Protein AF-A0A7Y4R7P7-F1 (afdb_monomer_lite)

Foldseek 3Di:
DFDDFDDDDDYDDDDDDDDDDDDDDDDDDDDDDDDDDDDDDDDDDDDDDDDDDADPQQQPQPAHPVQAPDRNQLLGRDAPQPQLEHQRNPPSHDGHNPPRADDPPRPRYHPSNPDDQCLPLVPPPDLEVVSLVVLVCCAVVVDDDPSNCRLPLPDSYVLSSQLSVCVNVVHPPSSVFQWFWWAFPQFDTDIDSHCWQQDDPDDGRTTHTPGGPHDDPDDDWDWDDDPPRDIDIDDDDGGDHDPDFPDWLDPDDDPQQEQKAFDAWDPDFSAKDFEPDVQHHWQPQQQQHPFWHTHGGIWTKGAQAPAQDPRGHQPRTQWIKGWPAAQDDLWAAFDPDKGKIWMATDWHWIWTPFFDWIAGDPRHDTFTKIKIKIAAPQGADIWIKIAGAHFNFGFWIWIKYFTQIKMWIFTPPPTDIGIDRCVVVVRGTDIDTGPDIAIWGQTDDSVVVDRTDSNGSIGTRDDDDPGHNDACLVVPRTGLQVVVVVPADDPPPPSHGQQSFFAWWDDALQDIDGDPRPDDPDDPTDGDHRPDDSVNDGPDDDQAPAQVSQQNQFLQWAWGNPPVSHIDTHGAAFQCQQVPDFQDVVSLVQLVCVLVVHCVRGDPRSQQAPPPGGGDSHSDVVSNVRNVCSVVVHRPPGDD

pLDDT: mean 71.42, std 21.26, range [20.97, 98.0]

Structure (mmCIF, N/CA/C/O backbone):
data_AF-A0A7Y4R7P7-F1
#
_entry.id   AF-A0A7Y4R7P7-F1
#
loop_
_atom_site.group_PDB
_atom_site.id
_atom_site.type_symbol
_atom_site.label_atom_id
_atom_site.label_alt_id
_atom_site.label_comp_id
_atom_site.label_asym_id
_atom_site.label_entity_id
_atom_site.label_seq_id
_atom_site.pdbx_PDB_ins_code
_atom_site.Cartn_x
_atom_site.Cartn_y
_atom_site.Cartn_z
_atom_site.occupancy
_atom_site.B_iso_or_equiv
_atom_site.auth_seq_id
_atom_site.auth_comp_id
_atom_site.auth_asym_id
_atom_site.auth_atom_id
_atom_site.pdbx_PDB_model_num
ATOM 1 N N . MET A 1 1 ? 3.159 1.466 6.607 1.00 25.58 1 MET A N 1
ATOM 2 C CA . MET A 1 1 ? 2.310 1.574 7.827 1.00 25.58 1 MET A CA 1
ATOM 3 C C . MET A 1 1 ? 1.874 3.026 8.064 1.00 25.58 1 MET A C 1
ATOM 5 O O . MET A 1 1 ? 2.648 3.810 8.608 1.00 25.58 1 MET A O 1
ATOM 9 N N . THR A 1 2 ? 0.660 3.412 7.666 1.00 24.98 2 THR A N 1
ATOM 10 C CA . THR A 1 2 ? 0.195 4.816 7.735 1.00 24.98 2 THR A CA 1
ATOM 11 C C . THR A 1 2 ? -0.349 5.177 9.127 1.00 24.98 2 THR A C 1
ATOM 13 O O . THR A 1 2 ? -1.170 4.455 9.687 1.00 24.98 2 THR A O 1
ATOM 16 N N . ARG A 1 3 ? 0.098 6.299 9.714 1.00 24.98 3 ARG A N 1
ATOM 17 C CA . ARG A 1 3 ? -0.312 6.746 11.063 1.00 24.98 3 ARG A CA 1
ATOM 18 C C . ARG A 1 3 ? -1.502 7.710 11.005 1.00 24.98 3 ARG A C 1
ATOM 20 O O . ARG A 1 3 ? -1.398 8.754 10.370 1.00 24.98 3 ARG A O 1
ATOM 27 N N . PHE A 1 4 ? -2.558 7.444 11.778 1.00 29.03 4 PHE A N 1
ATOM 28 C CA . PHE A 1 4 ? -3.643 8.401 12.033 1.00 29.03 4 PHE A CA 1
ATOM 29 C C . PHE A 1 4 ? -3.936 8.549 13.531 1.00 29.03 4 PHE A C 1
ATOM 31 O O . PHE A 1 4 ? -4.073 7.563 14.251 1.00 29.03 4 PHE A O 1
ATOM 38 N N . THR A 1 5 ? -4.083 9.796 13.987 1.00 23.33 5 THR A N 1
ATOM 39 C CA . THR A 1 5 ? -4.412 10.144 15.378 1.00 23.33 5 THR A CA 1
ATOM 40 C C . THR A 1 5 ? -5.609 11.093 15.384 1.00 23.33 5 THR A C 1
ATOM 42 O O . THR A 1 5 ? -5.494 12.261 15.010 1.00 23.33 5 THR A O 1
ATOM 45 N N . PHE A 1 6 ? -6.776 10.601 15.802 1.00 29.70 6 PHE A N 1
ATOM 46 C CA . PHE A 1 6 ? -8.026 11.363 15.758 1.00 29.70 6 PHE A CA 1
ATOM 47 C C . PHE A 1 6 ? -8.274 12.161 17.046 1.00 29.70 6 PHE A C 1
ATOM 49 O O . PHE A 1 6 ? -8.184 11.635 18.154 1.00 29.70 6 PHE A O 1
ATOM 56 N N . ARG A 1 7 ? -8.646 13.439 16.898 1.00 22.92 7 ARG A N 1
ATOM 57 C CA . ARG A 1 7 ? -9.270 14.246 17.960 1.00 22.92 7 ARG A CA 1
ATOM 58 C C . ARG A 1 7 ? -10.769 14.359 17.692 1.00 22.92 7 ARG A C 1
ATOM 60 O O . ARG A 1 7 ? -11.164 14.609 16.556 1.00 22.92 7 ARG A O 1
ATOM 67 N N . SER A 1 8 ? -11.576 14.225 18.741 1.00 26.81 8 SER A N 1
ATOM 68 C CA . SER A 1 8 ? -13.041 14.197 18.653 1.00 26.81 8 SER A CA 1
ATOM 69 C C . SER A 1 8 ? -13.671 15.409 19.332 1.00 26.81 8 SER A C 1
ATOM 71 O O . SER A 1 8 ? -13.384 15.656 20.500 1.00 26.81 8 SER A O 1
ATOM 73 N N . ASP A 1 9 ? -14.591 16.090 18.644 1.00 24.12 9 ASP A N 1
ATOM 74 C CA . ASP A 1 9 ? -15.420 17.160 19.211 1.00 24.12 9 ASP A CA 1
ATOM 75 C C . ASP A 1 9 ? -16.850 17.175 18.609 1.00 24.12 9 ASP A C 1
ATOM 77 O O . ASP A 1 9 ? -17.033 17.288 17.403 1.00 24.12 9 ASP A O 1
ATOM 81 N N . VAL A 1 10 ? -17.857 17.145 19.497 1.00 25.45 10 VAL A N 1
ATOM 82 C CA . VAL A 1 10 ? -19.134 17.903 19.408 1.00 25.45 10 VAL A CA 1
ATOM 83 C C . VAL A 1 10 ? -20.231 17.501 18.365 1.00 25.45 10 VAL A C 1
ATOM 85 O O . VAL A 1 10 ? -20.443 18.159 17.357 1.00 25.45 10 VAL A O 1
ATOM 88 N N . ILE A 1 11 ? -21.101 16.557 18.785 1.00 24.83 11 ILE A N 1
ATOM 89 C CA . ILE A 1 11 ? -22.549 16.777 19.123 1.00 24.83 11 ILE A CA 1
ATOM 90 C C . ILE A 1 11 ? -23.678 16.870 18.025 1.00 24.83 11 ILE A C 1
ATOM 92 O O . ILE A 1 11 ? -23.950 17.920 17.460 1.00 24.83 11 ILE A O 1
ATOM 96 N N . VAL A 1 12 ? -24.501 15.791 17.966 1.00 24.19 12 VAL A N 1
ATOM 97 C CA . VAL A 1 12 ? -25.990 15.723 18.198 1.00 24.19 12 VAL A CA 1
ATOM 98 C C . VAL A 1 12 ? -27.077 15.817 17.077 1.00 24.19 12 VAL A C 1
ATOM 100 O O . VAL A 1 12 ? -27.161 16.769 16.315 1.00 24.19 12 VAL A O 1
ATOM 103 N N . ALA A 1 13 ? -28.057 14.892 17.225 1.00 22.75 13 ALA A N 1
ATOM 104 C CA . ALA A 1 13 ? -29.507 14.891 16.881 1.00 22.75 13 ALA A CA 1
ATOM 105 C C . ALA A 1 13 ? -30.041 14.368 15.519 1.00 22.75 13 ALA A C 1
ATOM 107 O O . ALA A 1 13 ? -29.841 14.959 14.466 1.00 22.75 13 ALA A O 1
ATOM 108 N N . GLY A 1 14 ? -30.922 13.354 15.608 1.00 23.69 14 GLY A N 1
ATOM 109 C CA . GLY A 1 14 ? -31.877 12.913 14.574 1.00 23.69 14 GLY A CA 1
ATOM 110 C C . GLY A 1 14 ? -32.669 11.670 15.030 1.00 23.69 14 GLY A C 1
ATOM 111 O O . GLY A 1 14 ? -32.067 10.714 15.504 1.00 23.69 14 GLY A O 1
ATOM 112 N N . LEU A 1 15 ? -34.009 11.669 14.952 1.00 20.97 15 LEU A N 1
ATOM 113 C CA . LEU A 1 15 ? -34.886 10.604 15.490 1.00 20.97 15 LEU A CA 1
ATOM 114 C C . LEU A 1 15 ? -36.079 10.337 14.546 1.00 20.97 15 LEU A C 1
ATOM 116 O O . LEU A 1 15 ? -36.635 11.311 14.047 1.00 20.97 15 LEU A O 1
ATOM 120 N N . VAL A 1 16 ? -36.506 9.065 14.384 1.00 23.77 16 VAL A N 1
ATOM 121 C CA . VAL A 1 16 ? -37.914 8.547 14.413 1.00 23.77 16 VAL A CA 1
ATOM 122 C C . VAL A 1 16 ? -38.121 7.217 13.626 1.00 23.77 16 VAL A C 1
ATOM 124 O O . VAL A 1 16 ? -38.222 7.209 12.410 1.00 23.77 16 VAL A O 1
ATOM 127 N N . VAL A 1 17 ? -38.236 6.112 14.386 1.00 24.81 17 VAL A N 1
ATOM 128 C CA . VAL A 1 17 ? -39.250 5.010 14.384 1.00 24.81 17 VAL A CA 1
ATOM 129 C C . VAL A 1 17 ? -39.774 4.325 13.082 1.00 24.81 17 VAL A C 1
ATOM 131 O O . VAL A 1 17 ? -40.303 4.976 12.191 1.00 24.81 17 VAL A O 1
ATOM 134 N N . ALA A 1 18 ? -39.874 2.976 13.177 1.00 25.47 18 ALA A N 1
ATOM 135 C CA . ALA A 1 18 ? -40.673 1.969 12.419 1.00 25.47 18 ALA A CA 1
ATOM 136 C C . ALA A 1 18 ? -40.031 1.268 11.188 1.00 25.47 18 ALA A C 1
ATOM 138 O O . ALA A 1 18 ? -39.390 1.915 10.376 1.00 25.47 18 ALA A O 1
ATOM 139 N N . GLY A 1 19 ? -40.219 -0.051 10.962 1.00 24.31 19 GLY A N 1
ATOM 140 C CA . GLY A 1 19 ? -40.762 -1.088 11.868 1.00 24.31 19 GLY A CA 1
ATOM 141 C C . GLY A 1 19 ? -41.203 -2.431 11.227 1.00 24.31 19 GLY A C 1
ATOM 142 O O . GLY A 1 19 ? -41.913 -2.435 10.231 1.00 24.31 19 GLY A O 1
ATOM 143 N N . SER A 1 20 ? -40.901 -3.546 11.915 1.00 30.30 20 SER A N 1
ATOM 144 C CA . SER A 1 20 ? -41.631 -4.844 11.932 1.00 30.30 20 SER A CA 1
ATOM 145 C C . SER A 1 20 ? -41.585 -5.858 10.752 1.00 30.30 20 SER A C 1
ATOM 147 O O . SER A 1 20 ? -42.407 -5.800 9.845 1.00 30.30 20 SER A O 1
ATOM 149 N N . ALA A 1 21 ? -40.839 -6.958 10.991 1.00 28.16 21 ALA A N 1
ATOM 150 C CA . ALA A 1 21 ? -41.349 -8.348 11.159 1.00 28.16 21 ALA A CA 1
ATOM 151 C C . ALA A 1 21 ? -41.178 -9.456 10.073 1.00 28.16 21 ALA A C 1
ATOM 153 O O . ALA A 1 21 ? -41.460 -9.268 8.899 1.00 28.16 21 ALA A O 1
ATOM 154 N N . ALA A 1 22 ? -40.891 -10.667 10.601 1.00 29.38 22 ALA A N 1
ATOM 155 C CA . ALA A 1 22 ? -41.004 -12.045 10.064 1.00 29.38 22 ALA A CA 1
ATOM 156 C C . ALA A 1 22 ? -40.104 -12.460 8.864 1.00 29.38 22 ALA A C 1
ATOM 158 O O . ALA A 1 22 ? -40.110 -11.796 7.840 1.00 29.38 22 ALA A O 1
ATOM 159 N N . LEU A 1 23 ? -39.253 -13.507 8.897 1.00 24.34 23 LEU A N 1
ATOM 160 C CA . LEU A 1 23 ? -39.273 -14.888 9.460 1.00 24.34 23 LEU A CA 1
ATOM 161 C C . LEU A 1 23 ? -39.882 -15.953 8.519 1.00 24.34 23 LEU A C 1
ATOM 163 O O . LEU A 1 23 ? -41.090 -15.954 8.319 1.00 24.34 23 LEU A O 1
ATOM 167 N N . VAL A 1 24 ? -39.066 -16.941 8.106 1.00 26.02 24 VAL A N 1
ATOM 168 C CA . VAL A 1 24 ? -39.390 -18.390 7.999 1.00 26.02 24 VAL A CA 1
ATOM 169 C C . VAL A 1 24 ? -38.082 -19.195 7.832 1.00 26.02 24 VAL A C 1
ATOM 171 O O . VAL A 1 24 ? -37.156 -18.732 7.175 1.00 26.02 24 VAL A O 1
ATOM 174 N N . MET A 1 25 ? -38.006 -20.398 8.418 1.00 26.67 25 MET A N 1
ATOM 175 C CA . MET A 1 25 ? -36.923 -21.381 8.210 1.00 26.67 25 MET A CA 1
ATOM 176 C C . MET A 1 25 ? -37.386 -22.541 7.315 1.00 26.67 25 MET A C 1
ATOM 178 O O . MET A 1 25 ? -38.538 -22.960 7.423 1.00 26.67 25 MET A O 1
ATOM 182 N N . ALA A 1 26 ? -36.460 -23.169 6.583 1.00 27.58 26 ALA A N 1
ATOM 183 C CA . ALA A 1 26 ? -36.495 -24.606 6.274 1.00 27.58 26 ALA A CA 1
ATOM 184 C C . ALA A 1 26 ? -35.082 -25.120 5.927 1.00 27.58 26 ALA A C 1
ATOM 186 O O . ALA A 1 26 ? -34.290 -24.385 5.346 1.00 27.58 26 ALA A O 1
ATOM 187 N N . ALA A 1 27 ? -34.773 -26.377 6.263 1.00 28.81 27 ALA A N 1
ATOM 188 C CA . ALA A 1 27 ? -33.489 -27.027 5.975 1.00 28.81 27 ALA A CA 1
ATOM 189 C C . ALA A 1 27 ? -33.688 -28.499 5.563 1.00 28.81 27 ALA A C 1
ATOM 191 O O . ALA A 1 27 ? -34.697 -29.109 5.920 1.00 28.81 27 ALA A O 1
ATOM 192 N N . ALA A 1 28 ? -32.711 -29.078 4.856 1.00 28.50 28 ALA A N 1
ATOM 193 C CA . ALA A 1 28 ? -32.593 -30.517 4.587 1.00 28.50 28 ALA A CA 1
ATOM 194 C C . ALA A 1 28 ? -31.115 -30.904 4.349 1.00 28.50 28 ALA A C 1
ATOM 196 O O . ALA A 1 28 ? -30.304 -30.043 4.019 1.00 28.50 28 ALA A O 1
ATOM 197 N N . GLN A 1 29 ? -30.759 -32.182 4.535 1.00 31.52 29 GLN A N 1
ATOM 198 C CA . GLN A 1 29 ? -29.373 -32.689 4.538 1.00 31.52 29 GLN A CA 1
ATOM 199 C C . GLN A 1 29 ? -29.175 -33.927 3.640 1.00 31.52 29 GLN A C 1
ATOM 201 O O . GLN A 1 29 ? -30.125 -34.670 3.392 1.00 31.52 29 GLN A O 1
ATOM 206 N N . GLY A 1 30 ? -27.908 -34.220 3.311 1.00 26.41 30 GLY A N 1
ATOM 207 C CA . GLY A 1 30 ? -27.400 -35.567 2.992 1.00 26.41 30 GLY A CA 1
ATOM 208 C C . GLY A 1 30 ? -26.770 -35.728 1.596 1.00 26.41 30 GLY A C 1
ATOM 209 O O . GLY A 1 30 ? -27.038 -34.929 0.709 1.00 26.41 30 GLY A O 1
ATOM 210 N N . SER A 1 31 ? -25.957 -36.758 1.315 1.00 30.20 31 SER A N 1
ATOM 211 C CA . SER A 1 31 ? -25.194 -37.643 2.224 1.00 30.20 31 SER A CA 1
ATOM 212 C C . SER A 1 31 ? -24.150 -38.479 1.452 1.00 30.20 31 SER A C 1
ATOM 214 O O . SER A 1 31 ? -24.528 -39.264 0.591 1.00 30.20 31 SER A O 1
ATOM 216 N N . ASP A 1 32 ? -22.874 -38.329 1.827 1.00 35.22 32 ASP A N 1
ATOM 217 C CA . ASP A 1 32 ? -21.758 -39.308 1.900 1.00 35.22 32 ASP A CA 1
ATOM 218 C C . ASP A 1 32 ? -21.763 -40.632 1.076 1.00 35.22 32 ASP A C 1
ATOM 220 O O . ASP A 1 32 ? -22.712 -41.419 1.156 1.00 35.22 32 ASP A O 1
ATOM 224 N N . ARG A 1 33 ? -20.614 -40.949 0.428 1.00 32.22 33 ARG A N 1
ATOM 225 C CA . ARG A 1 33 ? -20.006 -42.311 0.399 1.00 32.22 33 ARG A CA 1
ATOM 226 C C . ARG A 1 33 ? -18.592 -42.400 -0.215 1.00 32.22 33 ARG A C 1
ATOM 228 O O . ARG A 1 33 ? -18.402 -42.105 -1.391 1.00 32.22 33 ARG A O 1
ATOM 235 N N . GLN A 1 34 ? -17.642 -42.984 0.526 1.00 35.38 34 GLN A N 1
ATOM 236 C CA . GLN A 1 34 ? -16.327 -43.455 0.035 1.00 35.38 34 GLN A CA 1
ATOM 237 C C . GLN A 1 34 ? -16.338 -44.911 -0.494 1.00 35.38 34 GLN A C 1
ATOM 239 O O . GLN A 1 34 ? -17.230 -45.698 -0.160 1.00 35.38 34 GLN A O 1
ATOM 244 N N . ARG A 1 35 ? -15.272 -45.332 -1.210 1.00 29.38 35 ARG A N 1
ATOM 245 C CA . ARG A 1 35 ? -14.851 -46.752 -1.306 1.00 29.38 35 ARG A CA 1
ATOM 246 C C . ARG A 1 35 ? -13.364 -46.931 -1.679 1.00 29.38 35 ARG A C 1
ATOM 248 O O . ARG A 1 35 ? -12.864 -46.197 -2.517 1.00 29.38 35 ARG A O 1
ATOM 255 N N . SER A 1 36 ? -12.687 -47.945 -1.117 1.00 31.56 36 SER A N 1
ATOM 256 C CA . SER A 1 36 ? -11.273 -48.292 -1.398 1.00 31.56 36 SER A CA 1
ATOM 257 C C . SER A 1 36 ? -11.006 -49.810 -1.308 1.00 31.56 36 SER A C 1
ATOM 259 O O . SER A 1 36 ? -11.522 -50.456 -0.394 1.00 31.56 36 SER A O 1
ATOM 261 N N . VAL A 1 37 ? -10.225 -50.370 -2.255 1.00 31.27 37 VAL A N 1
ATOM 262 C CA . VAL A 1 37 ? -9.631 -51.739 -2.307 1.00 31.27 37 VAL A CA 1
ATOM 263 C C . VAL A 1 37 ? -8.469 -51.735 -3.345 1.00 31.27 37 VAL A C 1
ATOM 265 O O . VAL A 1 37 ? -8.574 -50.969 -4.295 1.00 31.27 37 VAL A O 1
ATOM 268 N N . ARG A 1 38 ? -7.488 -52.661 -3.405 1.00 35.91 38 ARG A N 1
ATOM 269 C CA . ARG A 1 38 ? -6.356 -53.018 -2.503 1.00 35.91 38 ARG A CA 1
ATOM 270 C C . ARG A 1 38 ? -5.502 -54.152 -3.156 1.00 35.91 38 ARG A C 1
ATOM 272 O O . ARG A 1 38 ? -6.076 -55.173 -3.515 1.00 35.91 38 ARG A O 1
ATOM 279 N N . ASP A 1 39 ? -4.165 -54.021 -3.108 1.00 36.22 39 ASP A N 1
ATOM 280 C CA . ASP A 1 39 ? -3.126 -55.088 -2.963 1.00 36.22 39 ASP A CA 1
ATOM 281 C C . ASP A 1 39 ? -2.467 -55.826 -4.178 1.00 36.22 39 ASP A C 1
ATOM 283 O O . ASP A 1 39 ? -3.164 -56.361 -5.035 1.00 36.22 39 ASP A O 1
ATOM 287 N N . ARG A 1 40 ? -1.119 -56.001 -4.083 1.00 36.53 40 ARG A N 1
ATOM 288 C CA . ARG A 1 40 ? -0.195 -57.012 -4.715 1.00 36.53 40 ARG A CA 1
ATOM 289 C C . ARG A 1 40 ? 0.008 -57.029 -6.258 1.00 36.53 40 ARG A C 1
ATOM 291 O O . ARG A 1 40 ? -0.909 -56.721 -7.000 1.00 36.53 40 ARG A O 1
ATOM 298 N N . SER A 1 41 ? 1.147 -57.452 -6.848 1.00 36.50 41 SER A N 1
ATOM 299 C CA . SER A 1 41 ? 2.508 -57.886 -6.392 1.00 36.50 41 SER A CA 1
ATOM 300 C C . SER A 1 41 ? 3.386 -58.285 -7.613 1.00 36.50 41 SER A C 1
ATOM 302 O O . SER A 1 41 ? 2.786 -58.707 -8.598 1.00 36.50 41 SER A O 1
ATOM 304 N N . THR A 1 42 ? 4.732 -58.365 -7.666 1.00 32.84 42 THR A N 1
ATOM 305 C CA . THR A 1 42 ? 5.925 -57.906 -6.884 1.00 32.84 42 THR A CA 1
ATOM 306 C C . THR A 1 42 ? 7.200 -58.307 -7.673 1.00 32.84 42 THR A C 1
ATOM 308 O O . THR A 1 42 ? 7.209 -59.400 -8.236 1.00 32.84 42 THR A O 1
ATOM 311 N N . SER A 1 43 ? 8.298 -57.537 -7.614 1.00 32.84 43 SER A N 1
ATOM 312 C CA . SER A 1 43 ? 9.694 -58.001 -7.835 1.00 32.84 43 SER A CA 1
ATOM 313 C C . SER A 1 43 ? 10.662 -57.093 -7.055 1.00 32.84 43 SER A C 1
ATOM 315 O O . SER A 1 43 ? 10.243 -56.010 -6.651 1.00 32.84 43 SER A O 1
ATOM 317 N N . ALA A 1 44 ? 11.904 -57.519 -6.805 1.00 32.72 44 ALA A N 1
ATOM 318 C CA . ALA A 1 44 ? 12.849 -56.822 -5.923 1.00 32.72 44 ALA A CA 1
ATOM 319 C C . ALA A 1 44 ? 14.241 -56.635 -6.546 1.00 32.72 44 ALA A C 1
ATOM 321 O O . ALA A 1 44 ? 14.691 -57.504 -7.287 1.00 32.72 44 ALA A O 1
ATOM 322 N N . ASP A 1 45 ? 14.912 -55.555 -6.141 1.00 34.00 45 ASP A N 1
ATOM 323 C CA . ASP A 1 45 ? 16.372 -55.394 -6.116 1.00 34.00 45 ASP A CA 1
ATOM 324 C C . ASP A 1 45 ? 16.766 -54.589 -4.854 1.00 34.00 45 ASP A C 1
ATOM 326 O O . ASP A 1 45 ? 15.885 -54.162 -4.101 1.00 34.00 45 ASP A O 1
ATOM 330 N N . VAL A 1 46 ? 18.063 -54.487 -4.538 1.00 38.47 46 VAL A N 1
ATOM 331 C CA . VAL A 1 46 ? 18.541 -54.349 -3.143 1.00 38.47 46 VAL A CA 1
ATOM 332 C C . VAL A 1 46 ? 19.188 -52.998 -2.804 1.00 38.47 46 VAL A C 1
ATOM 334 O O . VAL A 1 46 ? 20.324 -52.768 -3.200 1.00 38.47 46 VAL A O 1
ATOM 337 N N . VAL A 1 47 ? 18.540 -52.212 -1.929 1.00 39.34 47 VAL A N 1
ATOM 338 C CA . VAL A 1 47 ? 19.163 -51.341 -0.896 1.00 39.34 47 VAL A CA 1
ATOM 339 C C . VAL A 1 47 ? 18.215 -51.260 0.320 1.00 39.34 47 VAL A C 1
ATOM 341 O O . VAL A 1 47 ? 17.007 -51.458 0.187 1.00 39.34 47 VAL A O 1
ATOM 344 N N . GLY A 1 48 ? 18.745 -50.972 1.509 1.00 30.44 48 GLY A N 1
ATOM 345 C CA . GLY A 1 48 ? 17.994 -50.493 2.675 1.00 30.44 48 GLY A CA 1
ATOM 346 C C . GLY A 1 48 ? 18.944 -50.094 3.817 1.00 30.44 48 GLY A C 1
ATOM 347 O O . GLY A 1 48 ? 20.115 -50.472 3.748 1.00 30.44 48 GLY A O 1
ATOM 348 N N . PRO A 1 49 ? 18.471 -49.400 4.871 1.00 41.03 49 PRO A N 1
ATOM 349 C CA . PRO A 1 49 ? 17.080 -49.038 5.151 1.00 41.03 49 PRO A CA 1
ATOM 350 C C . PRO A 1 49 ? 16.805 -47.525 5.028 1.00 41.03 49 PRO A C 1
ATOM 352 O O . PRO A 1 49 ? 17.549 -46.722 5.572 1.00 41.03 49 PRO A O 1
ATOM 355 N N . GLN A 1 50 ? 15.677 -47.134 4.426 1.00 41.88 50 GLN A N 1
ATOM 356 C CA . GLN A 1 50 ? 15.104 -45.802 4.665 1.00 41.88 50 GLN A CA 1
ATOM 357 C C . GLN A 1 50 ? 13.944 -45.898 5.656 1.00 41.88 50 GLN A C 1
ATOM 359 O O . GLN A 1 50 ? 12.991 -46.659 5.453 1.00 41.88 50 GLN A O 1
ATOM 364 N N . THR A 1 51 ? 14.020 -45.115 6.730 1.00 39.72 51 THR A N 1
ATOM 365 C CA . THR A 1 51 ? 12.990 -45.031 7.768 1.00 39.72 51 THR A CA 1
ATOM 366 C C . THR A 1 51 ? 12.318 -43.664 7.791 1.00 39.72 51 THR A C 1
ATOM 368 O O . THR A 1 51 ? 12.744 -42.777 8.510 1.00 39.72 51 THR A O 1
ATOM 371 N N . GLN A 1 52 ? 11.179 -43.586 7.097 1.00 45.56 52 GLN A N 1
ATOM 372 C CA . GLN A 1 52 ? 9.956 -42.942 7.601 1.00 45.56 52 GLN A CA 1
ATOM 373 C C . GLN A 1 52 ? 10.085 -41.488 8.121 1.00 45.56 52 GLN A C 1
ATOM 375 O O . GLN A 1 52 ? 10.156 -41.295 9.331 1.00 45.56 52 GLN A O 1
ATOM 380 N N . GLY A 1 53 ? 9.916 -40.476 7.258 1.00 47.50 53 GLY A N 1
ATOM 381 C CA . GLY A 1 53 ? 9.380 -39.188 7.739 1.00 47.50 53 GLY A CA 1
ATOM 382 C C . GLY A 1 53 ? 9.778 -37.901 7.020 1.00 47.50 53 GLY A C 1
ATOM 383 O O . GLY A 1 53 ? 9.061 -36.925 7.207 1.00 47.50 53 GLY A O 1
ATOM 384 N N . GLY A 1 54 ? 10.857 -37.895 6.230 1.00 48.75 54 GLY A N 1
ATOM 385 C CA . GLY A 1 54 ? 11.386 -36.675 5.604 1.00 48.75 54 GLY A CA 1
ATOM 386 C C . GLY A 1 54 ? 10.356 -35.884 4.786 1.00 48.75 54 GLY A C 1
ATOM 387 O O . GLY A 1 54 ? 9.479 -36.471 4.140 1.00 48.75 54 GLY A O 1
ATOM 388 N N . GLY A 1 55 ? 10.473 -34.556 4.854 1.00 64.31 55 GLY A N 1
ATOM 389 C CA . GLY A 1 55 ? 9.826 -33.620 3.937 1.00 64.31 55 GLY A CA 1
ATOM 390 C C . GLY A 1 55 ? 10.626 -33.529 2.632 1.00 64.31 55 GLY A C 1
ATOM 391 O O . GLY A 1 55 ? 11.098 -34.559 2.139 1.00 64.31 55 GLY A O 1
ATOM 392 N N . PRO A 1 56 ? 10.792 -32.327 2.064 1.00 85.31 56 PRO A N 1
ATOM 393 C CA . PRO A 1 56 ? 12.004 -32.011 1.328 1.00 85.31 56 PRO A CA 1
ATOM 394 C C . PRO A 1 56 ? 13.224 -31.989 2.274 1.00 85.31 56 PRO A C 1
ATOM 396 O O . PRO A 1 56 ? 13.105 -32.143 3.495 1.00 85.31 56 PRO A O 1
ATOM 399 N N . ASP A 1 57 ? 14.375 -31.912 1.628 1.00 86.31 57 ASP A N 1
ATOM 400 C CA . ASP A 1 57 ? 15.752 -31.952 2.116 1.00 86.31 57 ASP A CA 1
ATOM 401 C C . ASP A 1 57 ? 16.458 -31.094 1.054 1.00 86.31 57 ASP A C 1
ATOM 403 O O . ASP A 1 57 ? 16.520 -31.495 -0.118 1.00 86.31 57 ASP A O 1
ATOM 407 N N . SER A 1 58 ? 16.680 -29.817 1.384 1.00 85.75 58 SER A N 1
ATOM 408 C CA . SER A 1 58 ? 16.753 -28.733 0.386 1.00 85.75 58 SER A CA 1
ATOM 409 C C . SER A 1 58 ? 18.173 -28.372 -0.050 1.00 85.75 58 SER A C 1
ATOM 411 O O . SER A 1 58 ? 18.359 -27.938 -1.189 1.00 85.75 58 SER A O 1
ATOM 413 N N . ASP A 1 59 ? 19.164 -28.602 0.807 1.00 80.56 59 ASP A N 1
ATOM 414 C CA . ASP A 1 59 ? 20.597 -28.554 0.492 1.00 80.56 59 ASP A CA 1
ATOM 415 C C . ASP A 1 59 ? 21.198 -29.953 0.246 1.00 80.56 59 ASP A C 1
ATOM 417 O O . ASP A 1 59 ? 22.183 -30.076 -0.489 1.00 80.56 59 ASP A O 1
ATOM 421 N N . GLY A 1 60 ? 20.555 -31.014 0.745 1.00 85.44 60 GLY A N 1
ATOM 422 C CA . GLY A 1 60 ? 20.942 -32.404 0.525 1.00 85.44 60 GLY A CA 1
ATOM 423 C C . GLY A 1 60 ? 21.760 -33.019 1.660 1.00 85.44 60 GLY A C 1
ATOM 424 O O . GLY A 1 60 ? 22.392 -34.058 1.427 1.00 85.44 60 GLY A O 1
ATOM 425 N N . ASP A 1 61 ? 21.786 -32.407 2.849 1.00 84.38 61 ASP A N 1
ATOM 426 C CA . ASP A 1 61 ? 22.583 -32.895 3.976 1.00 84.38 61 ASP A CA 1
ATOM 427 C C . ASP A 1 61 ? 22.069 -34.224 4.576 1.00 84.38 61 ASP A C 1
ATOM 429 O O . ASP A 1 61 ? 22.828 -34.964 5.201 1.00 84.38 61 ASP A O 1
ATOM 433 N N . GLY A 1 62 ? 20.813 -34.608 4.317 1.00 84.81 62 GLY A N 1
ATOM 434 C CA . GLY A 1 62 ? 20.200 -35.850 4.801 1.00 84.81 62 GLY A CA 1
ATOM 435 C C . GLY A 1 62 ? 19.438 -35.746 6.131 1.00 84.81 62 GLY A C 1
ATOM 436 O O . GLY A 1 62 ? 18.916 -36.764 6.614 1.00 84.81 62 GLY A O 1
ATOM 437 N N . VAL A 1 63 ? 19.332 -34.546 6.699 1.00 88.12 63 VAL A N 1
ATOM 438 C CA . VAL A 1 63 ? 18.260 -34.109 7.599 1.00 88.12 63 VAL A CA 1
ATOM 439 C C . VAL A 1 63 ? 17.054 -33.719 6.707 1.00 88.12 63 VAL A C 1
ATOM 441 O O . VAL A 1 63 ? 16.833 -34.335 5.663 1.00 88.12 63 VAL A O 1
ATOM 444 N N . ALA A 1 64 ? 16.138 -32.856 7.143 1.00 87.50 64 ALA A N 1
ATOM 445 C CA . ALA A 1 64 ? 14.953 -32.476 6.367 1.00 87.50 64 ALA A CA 1
ATOM 446 C C . ALA A 1 64 ? 14.381 -31.161 6.899 1.00 87.50 64 ALA A C 1
ATOM 448 O O . ALA A 1 64 ? 14.265 -31.030 8.123 1.00 87.50 64 ALA A O 1
ATOM 449 N N . ASP A 1 65 ? 13.886 -30.280 6.015 1.00 87.12 65 ASP A N 1
ATOM 450 C CA . ASP A 1 65 ? 13.584 -28.855 6.295 1.00 87.12 65 ASP A CA 1
ATOM 451 C C . ASP A 1 65 ? 12.692 -28.568 7.528 1.00 87.12 65 ASP A C 1
ATOM 453 O O . ASP A 1 65 ? 12.528 -27.434 7.969 1.00 87.12 65 ASP A O 1
ATOM 457 N N . VAL A 1 66 ? 11.990 -29.589 8.024 1.00 82.81 66 VAL A N 1
ATOM 458 C CA . VAL A 1 66 ? 11.011 -29.523 9.120 1.00 82.81 66 VAL A CA 1
ATOM 459 C C . VAL A 1 66 ? 11.593 -29.840 10.505 1.00 82.81 66 VAL A C 1
ATOM 461 O O . VAL A 1 66 ? 10.858 -29.771 11.495 1.00 82.81 66 VAL A O 1
ATOM 464 N N . ILE A 1 67 ? 12.861 -30.250 10.574 1.00 86.12 67 ILE A N 1
ATOM 465 C CA . ILE A 1 67 ? 13.615 -30.575 11.804 1.00 86.12 67 ILE A CA 1
ATOM 466 C C . ILE A 1 67 ? 15.064 -30.063 11.781 1.00 86.12 67 ILE A C 1
ATOM 468 O O . ILE A 1 67 ? 15.654 -29.902 12.845 1.00 86.12 67 ILE A O 1
ATOM 472 N N . ASP A 1 68 ? 15.588 -29.824 10.587 1.00 85.62 68 ASP A N 1
ATOM 473 C CA . ASP A 1 68 ? 16.830 -29.130 10.261 1.00 85.62 68 ASP A CA 1
ATOM 474 C C . ASP A 1 68 ? 16.815 -27.661 10.769 1.00 85.62 68 ASP A C 1
ATOM 476 O O . ASP A 1 68 ? 15.783 -26.984 10.640 1.00 85.62 68 ASP A O 1
ATOM 480 N N . PRO A 1 69 ? 17.900 -27.168 11.405 1.00 83.44 69 PRO A N 1
ATOM 481 C CA . PRO A 1 69 ? 18.004 -25.792 11.885 1.00 83.44 69 PRO A CA 1
ATOM 482 C C . PRO A 1 69 ? 18.301 -24.746 10.791 1.00 83.44 69 PRO A C 1
ATOM 484 O O . PRO A 1 69 ? 17.987 -23.573 11.019 1.00 83.44 69 PRO A O 1
ATOM 487 N N . ALA A 1 70 ? 18.866 -25.123 9.638 1.00 85.31 70 ALA A N 1
ATOM 488 C CA . ALA A 1 70 ? 19.240 -24.221 8.547 1.00 85.31 70 ALA A CA 1
ATOM 489 C C . ALA A 1 70 ? 18.993 -24.816 7.127 1.00 85.31 70 ALA A C 1
ATOM 491 O O . ALA A 1 70 ? 19.962 -25.013 6.397 1.00 85.31 70 ALA A O 1
ATOM 492 N N . PRO A 1 71 ? 17.721 -24.979 6.677 1.00 84.50 71 PRO A N 1
ATOM 493 C CA . PRO A 1 71 ? 17.338 -25.695 5.437 1.00 84.50 71 PRO A CA 1
ATOM 494 C C . PRO A 1 71 ? 17.764 -25.068 4.098 1.00 84.50 71 PRO A C 1
ATOM 496 O O . PRO A 1 71 ? 16.946 -24.573 3.315 1.00 84.50 71 PRO A O 1
ATOM 499 N N . GLY A 1 72 ? 19.062 -25.073 3.833 1.00 80.50 72 GLY A N 1
ATOM 500 C CA . GLY A 1 72 ? 19.738 -24.359 2.755 1.00 80.50 72 GLY A CA 1
ATOM 501 C C . GLY A 1 72 ? 21.239 -24.141 2.997 1.00 80.50 72 GLY A C 1
ATOM 502 O O . GLY A 1 72 ? 21.868 -23.461 2.187 1.00 80.50 72 GLY A O 1
ATOM 503 N N . ASN A 1 73 ? 21.814 -24.679 4.079 1.00 78.19 73 ASN A N 1
ATOM 504 C CA . ASN A 1 73 ? 23.247 -24.697 4.350 1.00 78.19 73 ASN A CA 1
ATOM 505 C C . ASN A 1 73 ? 23.676 -26.089 4.871 1.00 78.19 73 ASN A C 1
ATOM 507 O O . ASN A 1 73 ? 23.571 -26.341 6.073 1.00 78.19 73 ASN A O 1
ATOM 511 N N . PRO A 1 74 ? 24.276 -26.952 4.026 1.00 82.81 74 PRO A N 1
ATOM 512 C CA . PRO A 1 74 ? 24.568 -28.350 4.365 1.00 82.81 74 PRO A CA 1
ATOM 513 C C . PRO A 1 74 ? 25.727 -28.535 5.367 1.00 82.81 74 PRO A C 1
ATOM 515 O O . PRO A 1 74 ? 26.215 -29.649 5.560 1.00 82.81 74 PRO A O 1
ATOM 518 N N . LEU A 1 75 ? 26.212 -27.446 5.973 1.00 80.75 75 LEU A N 1
ATOM 519 C CA . LEU A 1 75 ? 27.204 -27.428 7.050 1.00 80.75 75 LEU A CA 1
ATOM 520 C C . LEU A 1 75 ? 26.575 -27.231 8.444 1.00 80.75 75 LEU A C 1
ATOM 522 O O . LEU A 1 75 ? 27.320 -27.254 9.422 1.00 80.75 75 LEU A O 1
ATOM 526 N N . ILE A 1 76 ? 25.255 -27.003 8.544 1.00 84.00 76 ILE A N 1
ATOM 527 C CA . ILE A 1 76 ? 24.554 -26.699 9.805 1.00 84.00 76 ILE A CA 1
ATOM 528 C C . ILE A 1 76 ? 23.267 -27.535 9.911 1.00 84.00 76 ILE A C 1
ATOM 530 O O . ILE A 1 76 ? 22.177 -27.060 9.599 1.00 84.00 76 ILE A O 1
ATOM 534 N N . CYS A 1 77 ? 23.392 -28.780 10.369 1.00 85.94 77 CYS A N 1
ATOM 535 C CA . CYS A 1 77 ? 22.312 -29.772 10.372 1.00 85.94 77 CYS A CA 1
ATOM 536 C C . CYS A 1 77 ? 21.813 -30.171 11.776 1.00 85.94 77 CYS A C 1
ATOM 538 O O . CYS A 1 77 ? 20.805 -30.876 11.923 1.00 85.94 77 CYS A O 1
ATOM 540 N N . GLY A 1 78 ? 22.474 -29.669 12.822 1.00 84.06 78 GLY A N 1
ATOM 541 C CA . GLY A 1 78 ? 22.122 -29.812 14.230 1.00 84.06 78 GLY A CA 1
ATOM 542 C C . GLY A 1 78 ? 23.167 -30.555 15.067 1.00 84.06 78 GLY A C 1
ATOM 543 O O . GLY A 1 78 ? 23.961 -31.336 14.565 1.00 84.06 78 GLY A O 1
ATOM 544 N N . ASP A 1 79 ? 23.101 -30.335 16.381 1.00 82.56 79 ASP A N 1
ATOM 545 C CA . ASP A 1 79 ? 23.900 -31.006 17.416 1.00 82.56 79 ASP A CA 1
ATOM 546 C C . ASP A 1 79 ? 23.095 -32.178 18.029 1.00 82.56 79 ASP A C 1
ATOM 548 O O . ASP A 1 79 ? 22.176 -31.969 18.839 1.00 82.56 79 ASP A O 1
ATOM 552 N N . PHE A 1 80 ? 23.397 -33.421 17.630 1.00 85.88 80 PHE A N 1
ATOM 553 C CA . PHE A 1 80 ? 22.668 -34.622 18.082 1.00 85.88 80 PHE A CA 1
ATOM 554 C C . PHE A 1 80 ? 23.330 -35.385 19.246 1.00 85.88 80 PHE A C 1
ATOM 556 O O . PHE A 1 80 ? 22.681 -36.248 19.857 1.00 85.88 80 PHE A O 1
ATOM 563 N N . ASP A 1 81 ? 24.590 -35.092 19.560 1.00 82.19 81 ASP A N 1
ATOM 564 C CA . ASP A 1 81 ? 25.411 -35.744 20.596 1.00 82.19 81 ASP A CA 1
ATOM 565 C C . ASP A 1 81 ? 25.529 -34.888 21.886 1.00 82.19 81 ASP A C 1
ATOM 567 O O . ASP A 1 81 ? 25.562 -35.431 23.001 1.00 82.19 81 ASP A O 1
ATOM 571 N N . ASN A 1 82 ? 25.395 -33.565 21.741 1.00 81.00 82 ASN A N 1
ATOM 572 C CA . ASN A 1 82 ? 25.499 -32.502 22.741 1.00 81.00 82 ASN A CA 1
ATOM 573 C C . ASN A 1 82 ? 26.912 -32.227 23.278 1.00 81.00 82 ASN A C 1
ATOM 575 O O . ASN A 1 82 ? 27.079 -31.978 24.481 1.00 81.00 82 ASN A O 1
ATOM 579 N N . ASP A 1 83 ? 27.902 -32.192 22.377 1.00 75.12 83 ASP A N 1
ATOM 580 C CA . ASP A 1 83 ? 29.255 -31.671 22.633 1.00 75.12 83 ASP A CA 1
ATOM 581 C C . ASP A 1 83 ? 29.512 -30.226 22.151 1.00 75.12 83 ASP A C 1
ATOM 583 O O . ASP A 1 83 ? 30.597 -29.701 22.402 1.00 75.12 83 ASP A O 1
ATOM 587 N N . THR A 1 84 ? 28.479 -29.565 21.608 1.00 75.94 84 THR A N 1
ATOM 588 C CA . THR A 1 84 ? 28.411 -28.189 21.053 1.00 75.94 84 THR A CA 1
ATOM 589 C C . THR A 1 84 ? 28.923 -27.966 19.627 1.00 75.94 84 THR A C 1
ATOM 591 O O . THR A 1 84 ? 28.654 -26.898 19.085 1.00 75.94 84 THR A O 1
ATOM 594 N N . CYS A 1 85 ? 29.507 -28.970 18.967 1.00 81.00 85 CYS A N 1
ATOM 595 C CA . CYS A 1 85 ? 29.732 -28.924 17.520 1.00 81.00 85 CYS A CA 1
ATOM 596 C C . CYS A 1 85 ? 28.460 -29.305 16.718 1.00 81.00 85 CYS A C 1
ATOM 598 O O . CYS A 1 85 ? 27.585 -30.012 17.220 1.00 81.00 85 CYS A O 1
ATOM 600 N N . ASP A 1 86 ? 28.340 -28.836 15.469 1.00 87.19 86 ASP A N 1
ATOM 601 C CA . ASP A 1 86 ? 27.295 -29.259 14.525 1.00 87.19 86 ASP A CA 1
ATOM 602 C C . ASP A 1 86 ? 27.711 -30.526 13.757 1.00 87.19 86 ASP A C 1
ATOM 604 O O . ASP A 1 86 ? 28.794 -30.570 13.158 1.00 87.19 86 ASP A O 1
ATOM 608 N N . ASP A 1 87 ? 26.822 -31.526 13.729 1.00 86.56 87 ASP A N 1
ATOM 609 C CA . ASP A 1 87 ? 27.025 -32.846 13.126 1.00 86.56 87 ASP A CA 1
ATOM 610 C C . ASP A 1 87 ? 27.528 -32.808 11.659 1.00 86.56 87 ASP A C 1
ATOM 612 O O . ASP A 1 87 ? 28.146 -33.783 11.216 1.00 86.56 87 ASP A O 1
ATOM 616 N N . CYS A 1 88 ? 27.231 -31.759 10.874 1.00 84.88 88 CYS A N 1
ATOM 617 C CA . CYS A 1 88 ? 27.538 -31.697 9.433 1.00 84.88 88 CYS A CA 1
ATOM 618 C C . CYS A 1 88 ? 28.715 -30.787 9.054 1.00 84.88 88 CYS A C 1
ATOM 620 O O . CYS A 1 88 ? 29.184 -30.845 7.912 1.00 84.88 88 CYS A O 1
ATOM 622 N N . SER A 1 89 ? 29.243 -30.020 10.008 1.00 78.00 89 SER A N 1
ATOM 623 C CA . SER A 1 89 ? 30.336 -29.045 9.846 1.00 78.00 89 SER A CA 1
ATOM 624 C C . SER A 1 89 ? 31.555 -29.536 9.039 1.00 78.00 89 SER A C 1
ATOM 626 O O . SER A 1 89 ? 32.102 -28.793 8.226 1.00 78.00 89 SER A O 1
ATOM 628 N N . VAL A 1 90 ? 31.977 -30.795 9.219 1.00 72.75 90 VAL A N 1
ATOM 629 C CA . VAL A 1 90 ? 33.115 -31.417 8.502 1.00 72.75 90 VAL A CA 1
ATOM 630 C C . VAL A 1 90 ? 32.703 -32.308 7.324 1.00 72.75 90 VAL A C 1
ATOM 632 O O . VAL A 1 90 ? 33.556 -32.690 6.516 1.00 72.75 90 VAL A O 1
ATOM 635 N N . THR A 1 91 ? 31.423 -32.665 7.192 1.00 74.38 91 THR A N 1
ATOM 636 C CA . THR A 1 91 ? 30.960 -33.585 6.139 1.00 74.38 91 THR A CA 1
ATOM 637 C C . THR A 1 91 ? 30.305 -32.896 4.949 1.00 74.38 91 THR A C 1
ATOM 639 O O . THR A 1 91 ? 30.438 -33.417 3.840 1.00 74.38 91 THR A O 1
ATOM 642 N N . GLY A 1 92 ? 29.621 -31.764 5.149 1.00 73.31 92 GLY A N 1
ATOM 643 C CA . GLY A 1 92 ? 28.667 -31.249 4.158 1.00 73.31 92 GLY A CA 1
ATOM 644 C C . GLY A 1 92 ? 27.462 -32.186 3.984 1.00 73.31 92 GLY A C 1
ATOM 645 O O . GLY A 1 92 ? 26.959 -32.345 2.872 1.00 73.31 92 GLY A O 1
ATOM 646 N N . GLY A 1 93 ? 27.097 -32.899 5.056 1.00 79.94 93 GLY A N 1
ATOM 647 C CA . GLY A 1 93 ? 26.179 -34.036 5.044 1.00 79.94 93 GLY A CA 1
ATOM 648 C C . GLY A 1 93 ? 26.832 -35.362 4.593 1.00 79.94 93 GLY A C 1
ATOM 649 O O . GLY A 1 93 ? 27.712 -35.386 3.728 1.00 79.94 93 GLY A O 1
ATOM 650 N N . PRO A 1 94 ? 26.421 -36.528 5.132 1.00 83.81 94 PRO A N 1
ATOM 651 C CA . PRO A 1 94 ? 25.430 -36.716 6.188 1.00 83.81 94 PRO A CA 1
ATOM 652 C C . PRO A 1 94 ? 25.943 -36.374 7.600 1.00 83.81 94 PRO A C 1
ATOM 654 O O . PRO A 1 94 ? 27.163 -36.340 7.800 1.00 83.81 94 PRO A O 1
ATOM 657 N N . PRO A 1 95 ? 25.028 -36.210 8.580 1.00 86.25 95 PRO A N 1
ATOM 658 C CA . PRO A 1 95 ? 25.357 -35.981 9.987 1.00 86.25 95 PRO A CA 1
ATOM 659 C C . PRO A 1 95 ? 26.358 -37.003 10.537 1.00 86.25 95 PRO A C 1
ATOM 661 O O . PRO A 1 95 ? 26.199 -38.219 10.341 1.00 86.25 95 PRO A O 1
ATOM 664 N N . ALA A 1 96 ? 27.380 -36.520 11.243 1.00 84.94 96 ALA A N 1
ATOM 665 C CA . ALA A 1 96 ? 28.475 -37.322 11.776 1.00 84.94 96 ALA A CA 1
ATOM 666 C C . ALA A 1 96 ? 28.724 -37.137 13.295 1.00 84.94 96 ALA A C 1
ATOM 668 O O . ALA A 1 96 ? 29.891 -36.982 13.646 1.00 84.94 96 ALA A O 1
ATOM 669 N N . PRO A 1 97 ? 27.702 -37.290 14.175 1.00 85.75 97 PRO A N 1
ATOM 670 C CA . PRO A 1 97 ? 27.754 -37.033 15.630 1.00 85.75 97 PRO A CA 1
ATOM 671 C C . PRO A 1 97 ? 28.758 -37.950 16.356 1.00 85.75 97 PRO A C 1
ATOM 673 O O . PRO A 1 97 ? 28.383 -39.042 16.808 1.00 85.75 97 PRO A O 1
ATOM 676 N N . ALA A 1 98 ? 30.041 -37.557 16.343 1.00 78.38 98 ALA A N 1
ATOM 677 C CA . ALA A 1 98 ? 31.271 -38.186 16.864 1.00 78.38 98 ALA A CA 1
ATOM 678 C C . ALA A 1 98 ? 32.535 -37.897 16.002 1.00 78.38 98 ALA A C 1
ATOM 680 O O . ALA A 1 98 ? 33.625 -38.377 16.346 1.00 78.38 98 ALA A O 1
ATOM 681 N N . ASN A 1 99 ? 32.411 -37.263 14.830 1.00 73.75 99 ASN A N 1
ATOM 682 C CA . ASN A 1 99 ? 33.506 -36.947 13.892 1.00 73.75 99 ASN A CA 1
ATOM 683 C C . ASN A 1 99 ? 33.137 -35.724 13.020 1.00 73.75 99 ASN A C 1
ATOM 685 O O . ASN A 1 99 ? 33.249 -35.724 11.793 1.00 73.75 99 ASN A O 1
ATOM 689 N N . ASP A 1 100 ? 32.699 -34.707 13.725 1.00 68.12 100 ASP A N 1
ATOM 690 C CA . ASP A 1 100 ? 32.147 -33.413 13.346 1.00 68.12 100 ASP A CA 1
ATOM 691 C C . ASP A 1 100 ? 33.215 -32.347 13.637 1.00 68.12 100 ASP A C 1
ATOM 693 O O . ASP A 1 100 ? 33.754 -31.749 12.714 1.00 68.12 100 ASP A O 1
ATOM 697 N N . GLY A 1 101 ? 33.701 -32.249 14.875 1.00 70.75 101 GLY A N 1
ATOM 698 C CA . GLY A 1 101 ? 34.866 -31.433 15.209 1.00 70.75 101 GLY A CA 1
ATOM 699 C C . GLY A 1 101 ? 34.988 -31.113 16.698 1.00 70.75 101 GLY A C 1
ATOM 700 O O . GLY A 1 101 ? 34.082 -31.380 17.474 1.00 70.75 101 GLY A O 1
ATOM 701 N N . PRO A 1 102 ? 36.121 -30.548 17.140 1.00 73.69 102 PRO A N 1
ATOM 702 C CA . PRO A 1 102 ? 36.136 -29.786 18.381 1.00 73.69 102 PRO A CA 1
ATOM 703 C C . PRO A 1 102 ? 35.417 -28.443 18.178 1.00 73.69 102 PRO A C 1
ATOM 705 O O . PRO A 1 102 ? 35.542 -27.856 17.111 1.00 73.69 102 PRO A O 1
ATOM 708 N N . ASP A 1 103 ? 34.726 -27.959 19.208 1.00 65.38 103 ASP A N 1
ATOM 709 C CA . ASP A 1 103 ? 34.438 -26.536 19.440 1.00 65.38 103 ASP A CA 1
ATOM 710 C C . ASP A 1 103 ? 35.333 -26.096 20.622 1.00 65.38 103 ASP A C 1
ATOM 712 O O . ASP A 1 103 ? 35.239 -26.628 21.739 1.00 65.38 103 ASP A O 1
ATOM 716 N N . SER A 1 104 ? 36.298 -25.213 20.355 1.00 73.94 104 SER A N 1
ATOM 717 C CA . SER A 1 104 ? 37.349 -24.819 21.301 1.00 73.94 104 SER A CA 1
ATOM 718 C C . SER A 1 104 ? 36.954 -23.697 22.269 1.00 73.94 104 SER A C 1
ATOM 720 O O . SER A 1 104 ? 37.625 -23.532 23.301 1.00 73.94 104 SER A O 1
ATOM 722 N N . ASP A 1 105 ? 35.905 -22.928 21.972 1.00 63.62 105 ASP A N 1
ATOM 723 C CA . ASP A 1 105 ? 35.513 -21.711 22.707 1.00 63.62 105 ASP A CA 1
ATOM 724 C C . ASP A 1 105 ? 34.057 -21.758 23.251 1.00 63.62 105 ASP A C 1
ATOM 726 O O . ASP A 1 105 ? 33.764 -21.128 24.279 1.00 63.62 105 ASP A O 1
ATOM 730 N N . ALA A 1 106 ? 33.266 -22.709 22.740 1.00 64.88 106 ALA A N 1
ATOM 731 C CA . ALA A 1 106 ? 31.907 -23.110 23.104 1.00 64.88 106 ALA A CA 1
ATOM 732 C C . ALA A 1 106 ? 30.806 -22.113 22.696 1.00 64.88 106 ALA A C 1
ATOM 734 O O . ALA A 1 106 ? 29.893 -21.839 23.492 1.00 64.88 106 ALA A O 1
ATOM 735 N N . ASP A 1 107 ? 30.890 -21.571 21.475 1.00 62.75 107 ASP A N 1
ATOM 736 C CA . ASP A 1 107 ? 29.875 -20.679 20.895 1.00 62.75 107 ASP A CA 1
ATOM 737 C C . ASP A 1 107 ? 28.796 -21.397 20.059 1.00 62.75 107 ASP A C 1
ATOM 739 O O . ASP A 1 107 ? 27.688 -20.858 19.927 1.00 62.75 107 ASP A O 1
ATOM 743 N N . GLY A 1 108 ? 29.055 -22.637 19.618 1.00 60.16 108 GLY A N 1
ATOM 744 C CA . GLY A 1 108 ? 28.168 -23.429 18.760 1.00 60.16 108 GLY A CA 1
ATOM 745 C C . GLY A 1 108 ? 28.661 -23.630 17.321 1.00 60.16 108 GLY A C 1
ATOM 746 O O . GLY A 1 108 ? 27.905 -24.160 16.504 1.00 60.16 108 GLY A O 1
ATOM 747 N N . ILE A 1 109 ? 29.885 -23.206 16.993 1.00 66.19 109 ILE A N 1
ATOM 748 C CA . ILE A 1 109 ? 30.569 -23.470 15.721 1.00 66.19 109 ILE A CA 1
ATOM 749 C C . ILE A 1 109 ? 31.879 -24.224 16.008 1.00 66.19 109 ILE A C 1
ATOM 751 O O . ILE A 1 109 ? 32.632 -23.884 16.911 1.00 66.19 109 ILE A O 1
ATOM 755 N N . CYS A 1 110 ? 32.171 -25.268 15.234 1.00 71.12 110 CYS A N 1
ATOM 756 C CA . CYS A 1 110 ? 33.359 -26.104 15.443 1.00 71.12 110 CYS A CA 1
ATOM 757 C C . CYS A 1 110 ? 34.624 -25.474 14.834 1.00 71.12 110 CYS A C 1
ATOM 759 O O . CYS A 1 110 ? 34.527 -24.878 13.768 1.00 71.12 110 CYS A O 1
ATOM 761 N N . ASP A 1 111 ? 35.823 -25.752 15.366 1.00 68.31 111 ASP A N 1
ATOM 762 C CA . ASP A 1 111 ? 37.161 -25.329 14.880 1.00 68.31 111 ASP A CA 1
ATOM 763 C C . ASP A 1 111 ? 37.432 -25.592 13.372 1.00 68.31 111 ASP A C 1
ATOM 765 O O . ASP A 1 111 ? 38.431 -25.137 12.815 1.00 68.31 111 ASP A O 1
ATOM 769 N N . ALA A 1 112 ? 36.610 -26.418 12.716 1.00 58.66 112 ALA A N 1
ATOM 770 C CA . ALA A 1 112 ? 36.688 -26.733 11.287 1.00 58.66 112 ALA A CA 1
ATOM 771 C C . ALA A 1 112 ? 35.734 -25.896 10.407 1.00 58.66 112 ALA A C 1
ATOM 773 O O . ALA A 1 112 ? 35.949 -25.815 9.199 1.00 58.66 112 ALA A O 1
ATOM 774 N N . ALA A 1 113 ? 34.714 -25.287 11.016 1.00 52.97 113 ALA A N 1
ATOM 775 C CA . ALA A 1 113 ? 33.818 -24.283 10.443 1.00 52.97 113 ALA A CA 1
ATOM 776 C C . ALA A 1 113 ? 34.125 -22.859 10.970 1.00 52.97 113 ALA A C 1
ATOM 778 O O . ALA A 1 113 ? 33.715 -21.880 10.350 1.00 52.97 113 ALA A O 1
ATOM 779 N N . GLU A 1 114 ? 34.906 -22.726 12.054 1.00 61.25 114 GLU A N 1
ATOM 780 C CA . GLU A 1 114 ? 35.644 -21.511 12.420 1.00 61.25 114 GLU A CA 1
ATOM 781 C C . GLU A 1 114 ? 36.593 -21.129 11.272 1.00 61.25 114 GLU A C 1
ATOM 783 O O . GLU A 1 114 ? 37.755 -21.544 11.224 1.00 61.25 114 GLU A O 1
ATOM 788 N N . CYS A 1 115 ? 36.125 -20.326 10.320 1.00 60.34 115 CYS A N 1
ATOM 789 C CA . CYS A 1 115 ? 37.007 -19.848 9.268 1.00 60.34 115 CYS A CA 1
ATOM 790 C C . CYS A 1 115 ? 37.923 -18.726 9.794 1.00 60.34 115 CYS A C 1
ATOM 792 O O . CYS A 1 115 ? 37.434 -17.691 10.264 1.00 60.34 115 CYS A O 1
ATOM 794 N N . PRO A 1 116 ? 39.259 -18.871 9.720 1.00 59.81 116 PRO A N 1
ATOM 795 C CA . PRO A 1 116 ? 40.179 -17.876 10.248 1.00 59.81 116 PRO A CA 1
ATOM 796 C C . PRO A 1 116 ? 40.355 -16.710 9.262 1.00 59.81 116 PRO A C 1
ATOM 798 O O . PRO A 1 116 ? 41.362 -16.663 8.563 1.00 59.81 116 PRO A O 1
ATOM 801 N N . CYS A 1 117 ? 39.390 -15.778 9.247 1.00 63.72 117 CYS A N 1
ATOM 802 C CA . CYS A 1 117 ? 39.420 -14.430 8.638 1.00 63.72 117 CYS A CA 1
ATOM 803 C C . CYS A 1 117 ? 40.827 -13.982 8.184 1.00 63.72 117 CYS A C 1
ATOM 805 O O . CYS A 1 117 ? 41.618 -13.475 8.990 1.00 63.72 117 CYS A O 1
ATOM 807 N N . ASN A 1 118 ? 41.154 -14.198 6.903 1.00 70.56 118 ASN A N 1
ATOM 808 C CA . ASN A 1 118 ? 42.529 -14.108 6.405 1.00 70.56 118 ASN A CA 1
ATOM 809 C C . ASN A 1 118 ? 42.732 -12.957 5.414 1.00 70.56 118 ASN A C 1
ATOM 811 O O . ASN A 1 118 ? 42.769 -13.158 4.206 1.00 70.56 118 ASN A O 1
ATOM 815 N N . SER A 1 119 ? 42.936 -11.744 5.926 1.00 78.19 119 SER A N 1
ATOM 816 C CA . SER A 1 119 ? 43.257 -10.582 5.082 1.00 78.19 119 SER A CA 1
ATOM 817 C C . SER A 1 119 ? 44.715 -10.529 4.579 1.00 78.19 119 SER A C 1
ATOM 819 O O . SER A 1 119 ? 45.058 -9.599 3.859 1.00 78.19 119 SER A O 1
ATOM 821 N N . ASP A 1 120 ? 45.567 -11.487 4.966 1.00 81.25 120 ASP A N 1
ATOM 822 C CA . ASP A 1 120 ? 46.928 -11.717 4.438 1.00 81.25 120 ASP A CA 1
ATOM 823 C C . ASP A 1 120 ? 46.850 -12.863 3.415 1.00 81.25 120 ASP A C 1
ATOM 825 O O . ASP A 1 120 ? 47.156 -14.024 3.703 1.00 81.25 120 ASP A O 1
ATOM 829 N N . VAL A 1 121 ? 46.315 -12.557 2.232 1.00 78.81 121 VAL A N 1
ATOM 830 C CA . VAL A 1 121 ? 46.012 -13.560 1.194 1.00 78.81 121 VAL A CA 1
ATOM 831 C C . VAL A 1 121 ? 47.266 -14.022 0.465 1.00 78.81 121 VAL A C 1
ATOM 833 O O . VAL A 1 121 ? 47.322 -15.148 -0.031 1.00 78.81 121 VAL A O 1
ATOM 836 N N . ASN A 1 122 ? 48.299 -13.175 0.428 1.00 78.44 122 ASN A N 1
ATOM 837 C CA . ASN A 1 122 ? 49.582 -13.521 -0.175 1.00 78.44 122 ASN A CA 1
ATOM 838 C C . ASN A 1 122 ? 50.500 -14.317 0.787 1.00 78.44 122 ASN A C 1
ATOM 840 O O . ASN A 1 122 ? 51.371 -15.069 0.335 1.00 78.44 122 ASN A O 1
ATOM 844 N N . GLY A 1 123 ? 50.259 -14.228 2.101 1.00 78.88 123 GLY A N 1
ATOM 845 C CA . GLY A 1 123 ? 50.888 -15.042 3.141 1.00 78.88 123 GLY A CA 1
ATOM 846 C C . GLY A 1 123 ? 52.266 -14.554 3.600 1.00 78.88 123 GLY A C 1
ATOM 847 O O . GLY A 1 123 ? 53.066 -15.373 4.074 1.00 78.88 123 GLY A O 1
ATOM 848 N N . ASP A 1 124 ? 52.590 -13.264 3.443 1.00 80.25 124 ASP A N 1
ATOM 849 C CA . ASP A 1 124 ? 53.896 -12.702 3.833 1.00 80.25 124 ASP A CA 1
ATOM 850 C C . ASP A 1 124 ? 53.965 -12.173 5.278 1.00 80.25 124 ASP A C 1
ATOM 852 O O . ASP A 1 124 ? 55.053 -11.826 5.756 1.00 80.25 124 ASP A O 1
ATOM 856 N N . THR A 1 125 ? 52.853 -12.254 6.020 1.00 81.12 125 THR A N 1
ATOM 857 C CA . THR A 1 125 ? 52.627 -11.767 7.396 1.00 81.12 125 THR A CA 1
ATOM 858 C C . THR A 1 125 ? 52.383 -10.262 7.547 1.00 81.12 125 THR A C 1
ATOM 860 O O . THR A 1 125 ? 52.449 -9.736 8.667 1.00 81.12 125 THR A O 1
ATOM 863 N N . VAL A 1 126 ? 52.053 -9.568 6.456 1.00 81.81 126 VAL A N 1
ATOM 864 C CA . VAL A 1 126 ? 51.586 -8.176 6.436 1.00 81.81 126 VAL A CA 1
ATOM 865 C C . VAL A 1 126 ? 50.346 -8.075 5.545 1.00 81.81 126 VAL A C 1
ATOM 867 O O . VAL A 1 126 ? 50.322 -8.655 4.474 1.00 81.81 126 VAL A O 1
ATOM 870 N N . VAL A 1 127 ? 49.340 -7.301 5.965 1.00 81.75 127 VAL A N 1
ATOM 871 C CA . VAL A 1 127 ? 48.256 -6.867 5.066 1.00 81.75 127 VAL A CA 1
ATOM 872 C C . VAL A 1 127 ? 48.701 -5.568 4.400 1.00 81.75 127 VAL A C 1
ATOM 874 O O . VAL A 1 127 ? 48.797 -4.540 5.083 1.00 81.75 127 VAL A O 1
ATOM 877 N N . ASP A 1 128 ? 49.011 -5.599 3.105 1.00 79.94 128 ASP A N 1
ATOM 878 C CA . ASP A 1 128 ? 49.356 -4.400 2.331 1.00 79.94 128 ASP A CA 1
ATOM 879 C C . ASP A 1 128 ? 48.548 -4.262 1.020 1.00 79.94 128 ASP A C 1
ATOM 881 O O . ASP A 1 128 ? 47.454 -4.810 0.883 1.00 79.94 128 ASP A O 1
ATOM 885 N N . ILE A 1 129 ? 48.997 -3.416 0.090 1.00 80.06 129 ILE A N 1
ATOM 886 C CA . ILE A 1 129 ? 48.296 -3.181 -1.178 1.00 80.06 129 ILE A CA 1
ATOM 887 C C . ILE A 1 129 ? 48.296 -4.426 -2.083 1.00 80.06 129 ILE A C 1
ATOM 889 O O . ILE A 1 129 ? 47.415 -4.561 -2.927 1.00 80.06 129 ILE A O 1
ATOM 893 N N . ILE A 1 130 ? 49.254 -5.343 -1.903 1.00 81.50 130 ILE A N 1
ATOM 894 C CA . ILE A 1 130 ? 49.343 -6.604 -2.649 1.00 81.50 130 ILE A CA 1
ATOM 895 C C . ILE A 1 130 ? 48.149 -7.511 -2.321 1.00 81.50 130 ILE A C 1
ATOM 897 O O . ILE A 1 130 ? 47.602 -8.133 -3.230 1.00 81.50 130 ILE A O 1
ATOM 901 N N . ASP A 1 131 ? 47.683 -7.541 -1.071 1.00 82.06 131 ASP A N 1
ATOM 902 C CA . ASP A 1 131 ? 46.498 -8.314 -0.675 1.00 82.06 131 ASP A CA 1
ATOM 903 C C . ASP A 1 131 ? 45.215 -7.741 -1.276 1.00 82.06 131 ASP A C 1
ATOM 905 O O . ASP A 1 131 ? 44.411 -8.476 -1.850 1.00 82.06 131 ASP A O 1
ATOM 909 N N . VAL A 1 132 ? 45.064 -6.411 -1.229 1.00 80.50 132 VAL A N 1
ATOM 910 C CA . VAL A 1 132 ? 43.937 -5.698 -1.853 1.00 80.50 132 VAL A CA 1
ATOM 911 C C . VAL A 1 132 ? 43.892 -5.982 -3.360 1.00 80.50 132 VAL A C 1
ATOM 913 O O . VAL A 1 132 ? 42.825 -6.282 -3.894 1.00 80.50 132 VAL A O 1
ATOM 916 N N . ILE A 1 133 ? 45.041 -5.943 -4.048 1.00 79.88 133 ILE A N 1
ATOM 917 C CA . ILE A 1 133 ? 45.142 -6.281 -5.478 1.00 79.88 133 ILE A CA 1
ATOM 918 C C . ILE A 1 133 ? 44.785 -7.754 -5.720 1.00 79.88 133 ILE A C 1
ATOM 920 O O . ILE A 1 133 ? 44.013 -8.040 -6.628 1.00 79.88 133 ILE A O 1
ATOM 924 N N . THR A 1 134 ? 45.284 -8.676 -4.895 1.00 79.69 134 THR A N 1
ATOM 925 C CA . THR A 1 134 ? 45.061 -10.124 -5.059 1.00 79.69 134 THR A CA 1
ATOM 926 C C . THR A 1 134 ? 43.575 -10.485 -4.935 1.00 79.69 134 THR A C 1
ATOM 928 O O . THR A 1 134 ? 43.047 -11.190 -5.794 1.00 79.69 134 THR A O 1
ATOM 931 N N . VAL A 1 135 ? 42.861 -9.938 -3.942 1.00 77.75 135 VAL A N 1
ATOM 932 C CA . VAL A 1 135 ? 41.398 -10.126 -3.835 1.00 77.75 135 VAL A CA 1
ATOM 933 C C . VAL A 1 135 ? 40.657 -9.414 -4.970 1.00 77.75 135 VAL A C 1
ATOM 935 O O . VAL A 1 135 ? 39.723 -9.981 -5.533 1.00 77.75 135 VAL A O 1
ATOM 938 N N . THR A 1 136 ? 41.104 -8.223 -5.386 1.00 78.06 136 THR A N 1
ATOM 939 C CA . THR A 1 136 ? 40.526 -7.522 -6.551 1.00 78.06 136 THR A CA 1
ATOM 940 C C . THR A 1 136 ? 40.628 -8.359 -7.833 1.00 78.06 136 THR A C 1
ATOM 942 O O . THR A 1 136 ? 39.673 -8.402 -8.610 1.00 78.06 136 THR A O 1
ATOM 945 N N . GLU A 1 137 ? 41.756 -9.042 -8.057 1.00 75.19 137 GLU A N 1
ATOM 946 C CA . GLU A 1 137 ? 41.964 -9.941 -9.199 1.00 75.19 137 GLU A CA 1
ATOM 947 C C . GLU A 1 137 ? 41.117 -11.220 -9.101 1.00 75.19 137 GLU A C 1
ATOM 949 O O . GLU A 1 137 ? 40.561 -11.644 -10.114 1.00 75.19 137 GLU A O 1
ATOM 954 N N . CYS A 1 138 ? 40.945 -11.801 -7.908 1.00 71.81 138 CYS A N 1
ATOM 955 C CA . CYS A 1 138 ? 40.041 -12.937 -7.689 1.00 71.81 138 CYS A CA 1
ATOM 956 C C . CYS A 1 138 ? 38.578 -12.587 -8.014 1.00 71.81 138 CYS A C 1
ATOM 958 O O . CYS A 1 138 ? 37.970 -13.217 -8.885 1.00 71.81 138 CYS A O 1
ATOM 960 N N . VAL A 1 139 ? 38.037 -11.547 -7.364 1.00 70.56 139 VAL A N 1
ATOM 961 C CA . VAL A 1 139 ? 36.625 -11.137 -7.487 1.00 70.56 139 VAL A CA 1
ATOM 962 C C . VAL A 1 139 ? 36.299 -10.715 -8.924 1.00 70.56 139 VAL A C 1
ATOM 964 O O . VAL A 1 139 ? 35.316 -11.181 -9.494 1.00 70.56 139 VAL A O 1
ATOM 967 N N . ARG A 1 140 ? 37.154 -9.910 -9.575 1.00 66.25 140 ARG A N 1
ATOM 968 C CA . ARG A 1 140 ? 36.953 -9.520 -10.987 1.00 66.25 140 ARG A CA 1
ATOM 969 C C . ARG A 1 140 ? 37.261 -10.639 -11.988 1.00 66.25 140 ARG A C 1
ATOM 971 O O . ARG A 1 140 ? 36.730 -10.619 -13.095 1.00 66.25 140 ARG A O 1
ATOM 978 N N . GLY A 1 141 ? 38.128 -11.589 -11.641 1.00 59.66 141 GLY A N 1
ATOM 979 C CA . GLY A 1 141 ? 38.550 -12.674 -12.529 1.00 59.66 141 GLY A CA 1
ATOM 980 C C . GLY A 1 141 ? 37.571 -13.849 -12.609 1.00 59.66 141 GLY A C 1
ATOM 981 O O . GLY A 1 141 ? 37.663 -14.650 -13.541 1.00 59.66 141 GLY A O 1
ATOM 982 N N . GLY A 1 142 ? 36.652 -13.983 -11.644 1.00 54.28 142 GLY A N 1
ATOM 983 C CA . GLY A 1 142 ? 35.699 -15.099 -11.575 1.00 54.28 142 GLY A CA 1
ATOM 984 C C . GLY A 1 142 ? 36.359 -16.470 -11.355 1.00 54.28 142 GLY A C 1
ATOM 985 O O . GLY A 1 142 ? 35.765 -17.509 -11.657 1.00 54.28 142 GLY A O 1
ATOM 986 N N . VAL A 1 143 ? 37.604 -16.487 -10.868 1.00 54.53 143 VAL A N 1
ATOM 987 C CA . VAL A 1 143 ? 38.362 -17.705 -10.564 1.00 54.53 143 VAL A CA 1
ATOM 988 C C . VAL A 1 143 ? 38.214 -17.998 -9.078 1.00 54.53 143 VAL A C 1
ATOM 990 O O . VAL A 1 143 ? 38.853 -17.349 -8.264 1.00 54.53 143 VAL A O 1
ATOM 993 N N . MET A 1 144 ? 37.396 -19.000 -8.749 1.00 57.94 144 MET A N 1
ATOM 994 C CA . MET A 1 144 ? 37.161 -19.442 -7.371 1.00 57.94 144 MET A CA 1
ATOM 995 C C . MET A 1 144 ? 38.452 -19.967 -6.716 1.00 57.94 144 MET A C 1
ATOM 997 O O . MET A 1 144 ? 38.787 -21.147 -6.868 1.00 57.94 144 MET A O 1
ATOM 1001 N N . ASP A 1 145 ? 39.156 -19.111 -5.972 1.00 68.19 145 ASP A N 1
ATOM 1002 C CA . ASP A 1 145 ? 40.299 -19.478 -5.127 1.00 68.19 145 ASP A CA 1
ATOM 1003 C C . ASP A 1 145 ? 39.899 -19.395 -3.641 1.00 68.19 145 ASP A C 1
ATOM 1005 O O . ASP A 1 145 ? 39.553 -18.313 -3.172 1.00 68.19 145 ASP A O 1
ATOM 1009 N N . PRO A 1 146 ? 39.925 -20.498 -2.868 1.00 63.19 146 PRO A N 1
ATOM 1010 C CA . PRO A 1 146 ? 39.583 -20.482 -1.443 1.00 63.19 146 PRO A CA 1
ATOM 1011 C C . PRO A 1 146 ? 40.454 -19.573 -0.557 1.00 63.19 146 PRO A C 1
ATOM 1013 O O . PRO A 1 146 ? 40.138 -19.421 0.616 1.00 63.19 146 PRO A O 1
ATOM 1016 N N . ALA A 1 147 ? 41.551 -18.999 -1.066 1.00 68.62 147 ALA A N 1
ATOM 1017 C CA . ALA A 1 147 ? 42.324 -17.970 -0.363 1.00 68.62 147 ALA A CA 1
ATOM 1018 C C . ALA A 1 147 ? 41.759 -16.542 -0.525 1.00 68.62 147 ALA A C 1
ATOM 1020 O O . ALA A 1 147 ? 42.218 -15.635 0.166 1.00 68.62 147 ALA A O 1
ATOM 1021 N N . CYS A 1 148 ? 40.798 -16.343 -1.433 1.00 73.56 148 CYS A N 1
ATOM 1022 C CA . CYS A 1 148 ? 40.156 -15.058 -1.730 1.00 73.56 148 CYS A CA 1
ATOM 1023 C C . CYS A 1 148 ? 38.730 -14.926 -1.167 1.00 73.56 148 CYS A C 1
ATOM 1025 O O . CYS A 1 148 ? 38.111 -13.885 -1.358 1.00 73.56 148 CYS A O 1
ATOM 1027 N N . ASP A 1 149 ? 38.226 -15.961 -0.491 1.00 74.19 149 ASP A N 1
ATOM 1028 C CA . ASP A 1 149 ? 37.040 -15.907 0.369 1.00 74.19 149 ASP A CA 1
ATOM 1029 C C . ASP A 1 149 ? 37.529 -15.557 1.788 1.00 74.19 149 ASP A C 1
ATOM 1031 O O . ASP A 1 149 ? 38.244 -16.331 2.430 1.00 74.19 149 ASP A O 1
ATOM 1035 N N . ILE A 1 150 ? 37.278 -14.318 2.209 1.00 78.19 150 ILE A N 1
ATOM 1036 C CA . ILE A 1 150 ? 37.941 -13.630 3.329 1.00 78.19 150 ILE A CA 1
ATOM 1037 C C . ILE A 1 150 ? 37.011 -13.548 4.529 1.00 78.19 150 ILE A C 1
ATOM 1039 O O . ILE A 1 150 ? 37.461 -13.677 5.673 1.00 78.19 150 ILE A O 1
ATOM 1043 N N . ASN A 1 151 ? 35.723 -13.312 4.267 1.00 70.69 151 ASN A N 1
ATOM 1044 C CA . ASN A 1 151 ? 34.676 -13.386 5.277 1.00 70.69 151 ASN A CA 1
ATOM 1045 C C . ASN A 1 151 ? 34.185 -14.835 5.502 1.00 70.69 151 ASN A C 1
ATOM 1047 O O . ASN A 1 151 ? 33.634 -15.116 6.568 1.00 70.69 151 ASN A O 1
ATOM 1051 N N . CYS A 1 152 ? 34.468 -15.743 4.557 1.00 68.50 152 CYS A N 1
ATOM 1052 C CA . CYS A 1 152 ? 34.080 -17.150 4.556 1.00 68.50 152 CYS A CA 1
ATOM 1053 C C . CYS A 1 152 ? 32.566 -17.396 4.461 1.00 68.50 152 CYS A C 1
ATOM 1055 O O . CYS A 1 152 ? 32.055 -18.358 5.040 1.00 68.50 152 CYS A O 1
ATOM 1057 N N . ASP A 1 153 ? 31.845 -16.539 3.729 1.00 64.38 153 ASP A N 1
ATOM 1058 C CA . ASP A 1 153 ? 30.424 -16.720 3.404 1.00 64.38 153 ASP A CA 1
ATOM 1059 C C . ASP A 1 153 ? 30.180 -17.724 2.256 1.00 64.38 153 ASP A C 1
ATOM 1061 O O . ASP A 1 153 ? 29.046 -18.166 2.048 1.00 64.38 153 ASP A O 1
ATOM 1065 N N . GLY A 1 154 ? 31.247 -18.160 1.572 1.00 63.28 154 GLY A N 1
ATOM 1066 C CA . GLY A 1 154 ? 31.212 -19.155 0.502 1.00 63.28 154 GLY A CA 1
ATOM 1067 C C . GLY A 1 154 ? 31.081 -18.571 -0.908 1.00 63.28 154 GLY A C 1
ATOM 1068 O O . GLY A 1 154 ? 31.020 -19.341 -1.874 1.00 63.28 154 GLY A O 1
ATOM 1069 N N . ALA A 1 155 ? 31.036 -17.244 -1.060 1.00 68.88 155 ALA A N 1
ATOM 1070 C CA . ALA A 1 155 ? 30.957 -16.567 -2.348 1.00 68.88 155 ALA A CA 1
ATOM 1071 C C . ALA A 1 155 ? 31.996 -15.443 -2.450 1.00 68.88 155 ALA A C 1
ATOM 1073 O O . ALA A 1 155 ? 31.844 -14.414 -1.818 1.00 68.88 155 ALA A O 1
ATOM 1074 N N . GLN A 1 156 ? 32.992 -15.579 -3.330 1.00 74.06 156 GLN A N 1
ATOM 1075 C CA . GLN A 1 156 ? 33.990 -14.523 -3.563 1.00 74.06 156 GLN A CA 1
ATOM 1076 C C . GLN A 1 156 ? 33.333 -13.261 -4.140 1.00 74.06 156 GLN A C 1
ATOM 1078 O O . GLN A 1 156 ? 32.885 -13.267 -5.291 1.00 74.06 156 GLN A O 1
ATOM 1083 N N . ASN A 1 157 ? 33.229 -12.208 -3.325 1.00 69.94 157 ASN A N 1
ATOM 1084 C CA . ASN A 1 157 ? 32.329 -11.076 -3.567 1.00 69.94 157 ASN A CA 1
ATOM 1085 C C . ASN A 1 157 ? 32.922 -9.709 -3.152 1.00 69.94 157 ASN A C 1
ATOM 1087 O O . ASN A 1 157 ? 34.067 -9.611 -2.710 1.00 69.94 157 ASN A O 1
ATOM 1091 N N . GLU A 1 158 ? 32.177 -8.610 -3.335 1.00 70.56 158 GLU A N 1
ATOM 1092 C CA . GLU A 1 158 ? 32.702 -7.260 -3.041 1.00 70.56 158 GLU A CA 1
ATOM 1093 C C . GLU A 1 158 ? 32.962 -7.040 -1.533 1.00 70.56 158 GLU A C 1
ATOM 1095 O O . GLU A 1 158 ? 33.804 -6.223 -1.156 1.00 70.56 158 GLU A O 1
ATOM 1100 N N . CYS A 1 159 ? 32.313 -7.815 -0.661 1.00 71.44 159 CYS A N 1
ATOM 1101 C CA . CYS A 1 159 ? 32.486 -7.770 0.789 1.00 71.44 159 CYS A CA 1
ATOM 1102 C C . CYS A 1 159 ? 33.800 -8.418 1.273 1.00 71.44 159 CYS A C 1
ATOM 1104 O O . CYS A 1 159 ? 34.313 -8.034 2.326 1.00 71.44 159 CYS A O 1
ATOM 1106 N N . ASP A 1 160 ? 34.402 -9.327 0.497 1.00 77.19 160 ASP A N 1
ATOM 1107 C CA . ASP A 1 160 ? 35.764 -9.829 0.748 1.00 77.19 160 ASP A CA 1
ATOM 1108 C C . ASP A 1 160 ? 36.809 -8.733 0.552 1.00 77.19 160 ASP A C 1
ATOM 1110 O O . ASP A 1 160 ? 37.720 -8.547 1.367 1.00 77.19 160 ASP A O 1
ATOM 1114 N N . LEU A 1 161 ? 36.642 -7.958 -0.522 1.00 79.56 161 LEU A N 1
ATOM 1115 C CA . LEU A 1 161 ? 37.480 -6.804 -0.811 1.00 79.56 161 LEU A CA 1
ATOM 1116 C C . LEU A 1 161 ? 37.310 -5.726 0.270 1.00 79.56 161 LEU A C 1
ATOM 1118 O O . LEU A 1 161 ? 38.308 -5.169 0.730 1.00 79.56 161 LEU A O 1
ATOM 1122 N N . ASP A 1 162 ? 36.081 -5.492 0.737 1.00 75.81 162 ASP A N 1
ATOM 1123 C CA . ASP A 1 162 ? 35.778 -4.593 1.860 1.00 75.81 162 ASP A CA 1
ATOM 1124 C C . ASP A 1 162 ? 36.429 -5.085 3.174 1.00 75.81 162 ASP A C 1
ATOM 1126 O O . ASP A 1 162 ? 37.006 -4.292 3.928 1.00 75.81 162 ASP A O 1
ATOM 1130 N N . ALA A 1 163 ? 36.449 -6.402 3.423 1.00 76.81 163 ALA A N 1
ATOM 1131 C CA . ALA A 1 163 ? 37.111 -7.004 4.581 1.00 76.81 163 ALA A CA 1
ATOM 1132 C C . ALA A 1 163 ? 38.643 -6.819 4.555 1.00 76.81 163 ALA A C 1
ATOM 1134 O O . ALA A 1 163 ? 39.224 -6.406 5.568 1.00 76.81 163 ALA A O 1
ATOM 1135 N N . VAL A 1 164 ? 39.306 -7.042 3.410 1.00 81.00 164 VAL A N 1
ATOM 1136 C CA . VAL A 1 164 ? 40.753 -6.772 3.262 1.00 81.00 164 VAL A CA 1
ATOM 1137 C C . VAL A 1 164 ? 41.051 -5.276 3.320 1.00 81.00 164 VAL A C 1
ATOM 1139 O O . VAL A 1 164 ? 41.979 -4.867 4.017 1.00 81.00 164 VAL A O 1
ATOM 1142 N N . LEU A 1 165 ? 40.252 -4.430 2.666 1.00 78.81 165 LEU A N 1
ATOM 1143 C CA . LEU A 1 165 ? 40.440 -2.977 2.680 1.00 78.81 165 LEU A CA 1
ATOM 1144 C C . LEU A 1 165 ? 40.259 -2.395 4.094 1.00 78.81 165 LEU A C 1
ATOM 1146 O O . LEU A 1 165 ? 40.995 -1.490 4.502 1.00 78.81 165 LEU A O 1
ATOM 1150 N N . CYS A 1 166 ? 39.340 -2.952 4.884 1.00 74.06 166 CYS A N 1
ATOM 1151 C CA . CYS A 1 166 ? 39.184 -2.657 6.305 1.00 74.06 166 CYS A CA 1
ATOM 1152 C C . CYS A 1 166 ? 40.448 -3.019 7.112 1.00 74.06 166 CYS A C 1
ATOM 1154 O O . CYS A 1 166 ? 40.928 -2.199 7.907 1.00 74.06 166 CYS A O 1
ATOM 1156 N N . ALA A 1 167 ? 41.035 -4.197 6.876 1.00 77.62 167 ALA A N 1
ATOM 1157 C CA . ALA A 1 167 ? 42.259 -4.642 7.545 1.00 77.62 167 ALA A CA 1
ATOM 1158 C C . ALA A 1 167 ? 43.496 -3.820 7.123 1.00 77.62 167 ALA A C 1
ATOM 1160 O O . ALA A 1 167 ? 44.274 -3.400 7.982 1.00 77.62 167 ALA A O 1
ATOM 1161 N N . PHE A 1 168 ? 43.625 -3.495 5.833 1.00 79.50 168 PHE A N 1
ATOM 1162 C CA . PHE A 1 168 ? 44.650 -2.608 5.267 1.00 79.50 168 PHE A CA 1
ATOM 1163 C C . PHE A 1 168 ? 44.635 -1.212 5.914 1.00 79.50 168 PHE A C 1
ATOM 1165 O O . PHE A 1 168 ? 45.679 -0.646 6.242 1.00 79.50 168 PHE A O 1
ATOM 1172 N N . ASN A 1 169 ? 43.442 -0.675 6.192 1.00 73.88 169 ASN A N 1
ATOM 1173 C CA . ASN A 1 169 ? 43.264 0.580 6.930 1.00 73.88 169 ASN A CA 1
ATOM 1174 C C . ASN A 1 169 ? 43.526 0.456 8.452 1.00 73.88 169 ASN A C 1
ATOM 1176 O O . ASN A 1 169 ? 43.348 1.424 9.197 1.00 73.88 169 ASN A O 1
ATOM 1180 N N . GLY A 1 170 ? 43.976 -0.708 8.934 1.00 72.62 170 GLY A N 1
ATOM 1181 C CA . GLY A 1 170 ? 44.346 -0.951 10.329 1.00 72.62 170 GLY A CA 1
ATOM 1182 C C . GLY A 1 170 ? 43.157 -1.068 11.284 1.00 72.62 170 GLY A C 1
ATOM 1183 O O . GLY A 1 170 ? 43.307 -0.789 12.479 1.00 72.62 170 GLY A O 1
ATOM 1184 N N . MET A 1 171 ? 41.977 -1.427 10.772 1.00 66.31 171 MET A N 1
ATOM 1185 C CA . MET A 1 171 ? 40.766 -1.632 11.571 1.00 66.31 171 MET A CA 1
ATOM 1186 C C . MET A 1 171 ? 40.665 -3.083 12.083 1.00 66.31 171 MET A C 1
ATOM 1188 O O . MET A 1 171 ? 41.525 -3.920 11.818 1.00 66.31 171 MET A O 1
ATOM 1192 N N . SER A 1 172 ? 39.652 -3.372 12.902 1.00 61.97 172 SER A N 1
ATOM 1193 C CA . SER A 1 172 ? 39.485 -4.655 13.602 1.00 61.97 172 SER A CA 1
ATOM 1194 C C . SER A 1 172 ? 38.059 -5.183 13.468 1.00 61.97 172 SER A C 1
ATOM 1196 O O . SER A 1 172 ? 37.127 -4.381 13.467 1.00 61.97 172 SER A O 1
ATOM 1198 N N . ASN A 1 173 ? 37.898 -6.511 13.464 1.00 59.03 173 ASN A N 1
ATOM 1199 C CA . ASN A 1 173 ? 36.631 -7.230 13.247 1.00 59.03 173 ASN A CA 1
ATOM 1200 C C . ASN A 1 173 ? 36.050 -7.045 11.828 1.00 59.03 173 ASN A C 1
ATOM 1202 O O . ASN A 1 173 ? 34.835 -7.018 11.652 1.00 59.03 173 ASN A O 1
ATOM 1206 N N . CYS A 1 174 ? 36.918 -6.920 10.819 1.00 67.94 174 CYS A N 1
ATOM 1207 C CA . CYS A 1 174 ? 36.529 -6.661 9.431 1.00 67.94 174 CYS A CA 1
ATOM 1208 C C . CYS A 1 174 ? 35.635 -7.761 8.830 1.00 67.94 174 CYS A C 1
ATOM 1210 O O . CYS A 1 174 ? 34.598 -7.443 8.264 1.00 67.94 174 CYS A O 1
ATOM 1212 N N . CYS A 1 175 ? 35.945 -9.039 9.072 1.00 63.56 175 CYS A N 1
ATOM 1213 C CA . CYS A 1 175 ? 35.143 -10.179 8.604 1.00 63.56 175 CYS A CA 1
ATOM 1214 C C . CYS A 1 175 ? 33.800 -10.383 9.348 1.00 63.56 175 CYS A C 1
ATOM 1216 O O . CYS A 1 175 ? 33.147 -11.396 9.148 1.00 63.56 175 CYS A O 1
ATOM 1218 N N . ILE A 1 176 ? 33.389 -9.462 10.234 1.00 53.69 176 ILE A N 1
ATOM 1219 C CA . ILE A 1 176 ? 32.083 -9.501 10.932 1.00 53.69 176 ILE A CA 1
ATOM 1220 C C . ILE A 1 176 ? 31.198 -8.304 10.534 1.00 53.69 176 ILE A C 1
ATOM 1222 O O . ILE A 1 176 ? 30.297 -7.891 11.272 1.00 53.69 176 ILE A O 1
ATOM 1226 N N . GLN A 1 177 ? 31.484 -7.691 9.384 1.00 53.81 177 GLN A N 1
ATOM 1227 C CA . GLN A 1 177 ? 30.589 -6.721 8.759 1.00 53.81 177 GLN A CA 1
ATOM 1228 C C . GLN A 1 177 ? 29.397 -7.443 8.121 1.00 53.81 177 GLN A C 1
ATOM 1230 O O . GLN A 1 177 ? 29.480 -8.615 7.761 1.00 53.81 177 GLN A O 1
ATOM 1235 N N . VAL A 1 178 ? 28.241 -6.778 8.053 1.00 49.31 178 VAL A N 1
ATOM 1236 C CA . VAL A 1 178 ? 26.983 -7.461 7.714 1.00 49.31 178 VAL A CA 1
ATOM 1237 C C . VAL A 1 178 ? 26.759 -7.390 6.210 1.00 49.31 178 VAL A C 1
ATOM 1239 O O . VAL A 1 178 ? 25.989 -6.560 5.736 1.00 49.31 178 VAL A O 1
ATOM 1242 N N . CYS A 1 179 ? 27.467 -8.258 5.490 1.00 57.69 179 CYS A N 1
ATOM 1243 C CA . CYS A 1 179 ? 27.425 -8.378 4.038 1.00 57.69 179 CYS A CA 1
ATOM 1244 C C . CYS A 1 179 ? 26.023 -8.748 3.539 1.00 57.69 179 CYS A C 1
ATOM 1246 O O . CYS A 1 179 ? 25.444 -9.749 3.971 1.00 57.69 179 CYS A O 1
ATOM 1248 N N . GLY A 1 180 ? 25.475 -7.950 2.626 1.00 57.97 180 GLY A N 1
ATOM 1249 C CA . GLY A 1 180 ? 24.216 -8.246 1.949 1.00 57.97 180 GLY A CA 1
ATOM 1250 C C . GLY A 1 180 ? 23.757 -7.142 0.999 1.00 57.97 180 GLY A C 1
ATOM 1251 O O . GLY A 1 180 ? 24.226 -6.006 1.056 1.00 57.97 180 GLY A O 1
ATOM 1252 N N . ALA A 1 181 ? 22.818 -7.477 0.120 1.00 60.97 181 ALA A N 1
ATOM 1253 C CA . ALA A 1 181 ? 22.312 -6.583 -0.908 1.00 60.97 181 ALA A CA 1
ATOM 1254 C C . ALA A 1 181 ? 21.540 -5.390 -0.318 1.00 60.97 181 ALA A C 1
ATOM 1256 O O . ALA A 1 181 ? 20.515 -5.546 0.353 1.00 60.97 181 ALA A O 1
ATOM 1257 N N . CYS A 1 182 ? 21.976 -4.182 -0.661 1.00 62.03 182 CYS A N 1
ATOM 1258 C CA . CYS A 1 182 ? 21.205 -2.953 -0.555 1.00 62.03 182 CYS A CA 1
ATOM 1259 C C . CYS A 1 182 ? 20.496 -2.679 -1.888 1.00 62.03 182 CYS A C 1
ATOM 1261 O O . CYS A 1 182 ? 21.128 -2.435 -2.915 1.00 62.03 182 CYS A O 1
ATOM 1263 N N . CYS A 1 183 ? 19.163 -2.668 -1.873 1.00 63.44 183 CYS A N 1
ATOM 1264 C CA . CYS A 1 183 ? 18.376 -2.214 -3.015 1.00 63.44 183 CYS A CA 1
ATOM 1265 C C . CYS A 1 183 ? 18.218 -0.688 -2.962 1.00 63.44 183 CYS A C 1
ATOM 1267 O O . CYS A 1 183 ? 17.581 -0.156 -2.047 1.00 63.4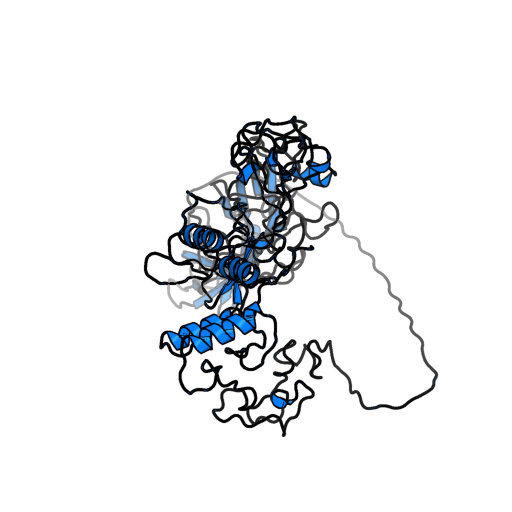4 183 CYS A O 1
ATOM 1269 N N . ILE A 1 184 ? 18.786 0.017 -3.941 1.00 55.25 184 ILE A N 1
ATOM 1270 C CA . ILE A 1 184 ? 18.703 1.474 -4.079 1.00 55.25 184 ILE A CA 1
ATOM 1271 C C . ILE A 1 184 ? 17.605 1.805 -5.097 1.00 55.25 184 ILE A C 1
ATOM 1273 O O . ILE A 1 184 ? 17.621 1.336 -6.236 1.00 55.25 184 ILE A O 1
ATOM 1277 N N . ASN A 1 185 ? 16.625 2.610 -4.670 1.00 55.19 185 ASN A N 1
ATOM 1278 C CA . ASN A 1 185 ? 15.487 3.095 -5.470 1.00 55.19 185 ASN A CA 1
ATOM 1279 C C . ASN A 1 185 ? 14.649 2.021 -6.209 1.00 55.19 185 ASN A C 1
ATOM 1281 O O . ASN A 1 185 ? 13.877 2.366 -7.099 1.00 55.19 185 ASN A O 1
ATOM 1285 N N . GLY A 1 186 ? 14.756 0.738 -5.839 1.00 51.34 186 GLY A N 1
ATOM 1286 C CA . GLY A 1 186 ? 14.007 -0.361 -6.470 1.00 51.34 186 GLY A CA 1
ATOM 1287 C C . GLY A 1 186 ? 14.558 -0.828 -7.825 1.00 51.34 186 GLY A C 1
ATOM 1288 O O . GLY A 1 186 ? 13.933 -1.667 -8.468 1.00 51.34 186 GLY A O 1
ATOM 1289 N N . THR A 1 187 ? 15.694 -0.285 -8.274 1.00 49.44 187 THR A N 1
ATOM 1290 C CA . THR A 1 187 ? 16.236 -0.505 -9.629 1.00 49.44 187 THR A CA 1
ATOM 1291 C C . THR A 1 187 ? 17.718 -0.871 -9.664 1.00 49.44 187 THR A C 1
ATOM 1293 O O . THR A 1 187 ? 18.156 -1.477 -10.638 1.00 49.44 187 THR A O 1
ATOM 1296 N N . ALA A 1 188 ? 18.482 -0.548 -8.617 1.00 49.19 188 ALA A N 1
ATOM 1297 C CA . ALA A 1 188 ? 19.868 -0.975 -8.456 1.00 49.19 188 ALA A CA 1
ATOM 1298 C C . ALA A 1 188 ? 20.010 -1.904 -7.243 1.00 49.19 188 ALA A C 1
ATOM 1300 O O . ALA A 1 188 ? 19.441 -1.650 -6.178 1.00 49.19 188 ALA A O 1
ATOM 1301 N N . CYS A 1 189 ? 20.788 -2.970 -7.412 1.00 53.31 189 CYS A N 1
ATOM 1302 C CA . CYS A 1 189 ? 21.274 -3.840 -6.347 1.00 53.31 189 CYS A CA 1
ATOM 1303 C C . CYS A 1 189 ? 22.769 -3.557 -6.196 1.00 53.31 189 CYS A C 1
ATOM 1305 O O . CYS A 1 189 ? 23.493 -3.665 -7.184 1.00 53.31 189 CYS A O 1
ATOM 1307 N N . VAL A 1 190 ? 23.211 -3.184 -4.997 1.00 56.41 190 VAL A N 1
ATOM 1308 C CA . VAL A 1 190 ? 24.635 -3.093 -4.645 1.00 56.41 190 VAL A CA 1
ATOM 1309 C C . VAL A 1 190 ? 24.892 -3.957 -3.419 1.00 56.41 190 VAL A C 1
ATOM 1311 O O . VAL A 1 190 ? 24.021 -4.061 -2.550 1.00 56.41 190 VAL A O 1
ATOM 1314 N N . GLU A 1 191 ? 26.058 -4.583 -3.331 1.00 58.44 191 GLU A N 1
ATOM 1315 C CA . GLU A 1 191 ? 26.463 -5.291 -2.117 1.00 58.44 191 GLU A CA 1
ATOM 1316 C C . GLU A 1 191 ? 26.947 -4.263 -1.082 1.00 58.44 191 GLU A C 1
ATOM 1318 O O . GLU A 1 191 ? 27.483 -3.211 -1.429 1.00 58.44 191 GLU A O 1
ATOM 1323 N N . ALA A 1 192 ? 26.650 -4.496 0.198 1.00 57.00 192 ALA A N 1
ATOM 1324 C CA . ALA A 1 192 ? 26.940 -3.539 1.258 1.00 57.00 192 ALA A CA 1
ATOM 1325 C C . ALA A 1 192 ? 27.317 -4.235 2.567 1.00 57.00 192 ALA A C 1
ATOM 1327 O O . ALA A 1 192 ? 26.676 -5.194 2.994 1.00 57.00 192 ALA A O 1
ATOM 1328 N N . SER A 1 193 ? 28.313 -3.675 3.249 1.00 52.59 193 SER A N 1
ATOM 1329 C CA . SER A 1 193 ? 28.833 -4.114 4.548 1.00 52.59 193 SER A CA 1
ATOM 1330 C C . SER A 1 193 ? 28.034 -3.589 5.761 1.00 52.59 193 SER A C 1
ATOM 1332 O O . SER A 1 193 ? 28.397 -3.839 6.918 1.00 52.59 193 SER A O 1
ATOM 1334 N N . GLN A 1 194 ? 26.933 -2.855 5.535 1.00 52.75 194 GLN A N 1
ATOM 1335 C CA . GLN A 1 194 ? 26.136 -2.195 6.578 1.00 52.75 194 GLN A CA 1
ATOM 1336 C C . GLN A 1 194 ? 24.627 -2.461 6.452 1.00 52.75 194 GLN A C 1
ATOM 1338 O O . GLN A 1 194 ? 24.017 -2.244 5.410 1.00 52.75 194 GLN A O 1
ATOM 1343 N N . THR A 1 195 ? 23.988 -2.805 7.579 1.00 48.34 195 THR A N 1
ATOM 1344 C CA . THR A 1 195 ? 22.523 -3.018 7.674 1.00 48.34 195 THR A CA 1
ATOM 1345 C C . THR A 1 195 ? 21.686 -1.750 7.473 1.00 48.34 195 THR A C 1
ATOM 1347 O O . THR A 1 195 ? 20.472 -1.822 7.278 1.00 48.34 195 THR A O 1
ATOM 1350 N N . THR A 1 196 ? 22.321 -0.581 7.529 1.00 49.34 196 THR A N 1
ATOM 1351 C CA . THR A 1 196 ? 21.761 0.703 7.113 1.00 49.34 196 THR A CA 1
ATOM 1352 C C . THR A 1 196 ? 22.394 1.097 5.788 1.00 49.34 196 THR A C 1
ATOM 1354 O O . THR A 1 196 ? 23.558 1.492 5.771 1.00 49.34 196 THR A O 1
ATOM 1357 N N . CYS A 1 197 ? 21.621 1.039 4.702 1.00 56.44 197 CYS A N 1
ATOM 1358 C CA . CYS A 1 197 ? 22.014 1.512 3.370 1.00 56.44 197 CYS A CA 1
ATOM 1359 C C . CYS A 1 197 ? 22.084 3.059 3.321 1.00 56.44 197 CYS A C 1
ATOM 1361 O O . CYS A 1 197 ? 21.339 3.694 2.574 1.00 56.44 197 CYS A O 1
ATOM 1363 N N . GLU A 1 198 ? 22.904 3.673 4.180 1.00 50.69 198 GLU A N 1
ATOM 1364 C CA . GLU A 1 198 ? 23.117 5.121 4.287 1.00 50.69 198 GLU A CA 1
ATOM 1365 C C . GLU A 1 198 ? 24.397 5.532 3.544 1.00 50.69 198 GLU A C 1
ATOM 1367 O O . GLU A 1 198 ? 25.485 5.559 4.116 1.00 50.69 198 GLU A O 1
ATOM 1372 N N . ASP A 1 199 ? 24.248 5.888 2.267 1.00 46.97 199 ASP A N 1
ATOM 1373 C CA . ASP A 1 199 ? 25.311 6.507 1.467 1.00 46.97 199 ASP A CA 1
ATOM 1374 C C . ASP A 1 199 ? 25.674 7.908 2.024 1.00 46.97 199 ASP A C 1
ATOM 1376 O O . ASP A 1 199 ? 24.771 8.744 2.213 1.00 46.97 199 ASP A O 1
ATOM 1380 N N . PRO A 1 200 ? 26.955 8.205 2.338 1.00 37.03 200 PRO A N 1
ATOM 1381 C CA . PRO A 1 200 ? 27.372 9.546 2.738 1.00 37.03 200 PRO A CA 1
ATOM 1382 C C . PRO A 1 200 ? 27.078 10.615 1.657 1.00 37.03 200 PRO A C 1
ATOM 1384 O O . PRO A 1 200 ? 27.040 10.334 0.463 1.00 37.03 200 PRO A O 1
ATOM 1387 N N . PRO A 1 201 ? 26.868 11.895 2.033 1.00 35.31 201 PRO A N 1
ATOM 1388 C CA . PRO A 1 201 ? 26.521 12.938 1.064 1.00 35.31 201 PRO A CA 1
ATOM 1389 C C . PRO A 1 201 ? 27.610 13.133 -0.010 1.00 35.31 201 PRO A C 1
ATOM 1391 O O . PRO A 1 201 ? 28.786 13.195 0.350 1.00 35.31 201 PRO A O 1
ATOM 1394 N N . PRO A 1 202 ? 27.234 13.356 -1.287 1.00 39.31 202 PRO A N 1
ATOM 1395 C CA . PRO A 1 202 ? 26.062 14.157 -1.657 1.00 39.31 202 PRO A CA 1
ATOM 1396 C C . PRO A 1 202 ? 24.772 13.404 -2.028 1.00 39.31 202 PRO A C 1
ATOM 1398 O O . PRO A 1 202 ? 23.724 14.054 -2.041 1.00 39.31 202 PRO A O 1
ATOM 1401 N N . PHE A 1 203 ? 24.796 12.094 -2.299 1.00 43.28 203 PHE A N 1
ATOM 1402 C CA . PHE A 1 203 ? 23.673 11.373 -2.929 1.00 43.28 203 PHE A CA 1
ATOM 1403 C C . PHE A 1 203 ? 22.913 10.408 -2.002 1.00 43.28 203 PHE A C 1
ATOM 1405 O O . PHE A 1 203 ? 22.460 9.363 -2.447 1.00 43.28 203 PHE A O 1
ATOM 1412 N N . GLY A 1 204 ? 22.684 10.801 -0.742 1.00 49.16 204 GLY A N 1
ATOM 1413 C CA . GLY A 1 204 ? 22.002 9.995 0.288 1.00 49.16 204 GLY A CA 1
ATOM 1414 C C . GLY A 1 204 ? 20.548 9.584 -0.024 1.00 49.16 204 GLY A C 1
ATOM 1415 O O . GLY A 1 204 ? 19.601 10.090 0.586 1.00 49.16 204 GLY A O 1
ATOM 1416 N N . ALA A 1 205 ? 20.376 8.645 -0.952 1.00 46.03 205 ALA A N 1
ATOM 1417 C CA . ALA A 1 205 ? 19.141 7.974 -1.332 1.00 46.03 205 ALA A CA 1
ATOM 1418 C C . ALA A 1 205 ? 19.079 6.614 -0.620 1.00 46.03 205 ALA A C 1
ATOM 1420 O O . ALA A 1 205 ? 19.432 5.582 -1.185 1.00 46.03 205 ALA A O 1
ATOM 1421 N N . GLY A 1 206 ? 18.673 6.639 0.654 1.00 54.44 206 GLY A N 1
ATOM 1422 C CA . GLY A 1 206 ? 18.730 5.470 1.534 1.00 54.44 206 GLY A CA 1
ATOM 1423 C C . GLY A 1 206 ? 18.006 4.240 0.972 1.00 54.44 206 GLY A C 1
ATOM 1424 O O . GLY A 1 206 ? 16.810 4.303 0.680 1.00 54.44 206 GLY A O 1
ATOM 1425 N N . GLY A 1 207 ? 18.740 3.134 0.834 1.00 60.22 207 GLY A N 1
ATOM 1426 C CA . GLY A 1 207 ? 18.246 1.873 0.274 1.00 60.22 207 GLY A CA 1
ATOM 1427 C C . GLY A 1 207 ? 17.557 0.943 1.283 1.00 60.22 207 GLY A C 1
ATOM 1428 O O . GLY A 1 207 ? 17.479 1.226 2.481 1.00 60.22 207 GLY A O 1
ATOM 1429 N N . ILE A 1 208 ? 17.083 -0.205 0.793 1.00 59.44 208 ILE A N 1
ATOM 1430 C CA . ILE A 1 208 ? 16.523 -1.295 1.607 1.00 59.44 208 ILE A CA 1
ATOM 1431 C C . ILE A 1 208 ? 17.515 -2.461 1.635 1.00 59.44 208 ILE A C 1
ATOM 1433 O O . ILE A 1 208 ? 17.750 -3.097 0.607 1.00 59.44 208 ILE A O 1
ATOM 1437 N N . PHE A 1 209 ? 18.049 -2.768 2.817 1.00 57.25 209 PHE A N 1
ATOM 1438 C CA . PHE A 1 209 ? 18.877 -3.951 3.055 1.00 57.25 209 PHE A CA 1
ATOM 1439 C C . PHE A 1 209 ? 18.001 -5.210 2.970 1.00 57.25 209 PHE A C 1
ATOM 1441 O O . PHE A 1 209 ? 17.032 -5.333 3.723 1.00 57.25 209 PHE A O 1
ATOM 1448 N N . GLN A 1 210 ? 18.301 -6.110 2.032 1.00 57.12 210 GLN A N 1
ATOM 1449 C CA . GLN A 1 210 ? 17.481 -7.297 1.751 1.00 57.12 210 GLN A CA 1
ATOM 1450 C C . GLN A 1 210 ? 17.661 -8.399 2.806 1.00 57.12 210 GLN A C 1
ATOM 1452 O O . GLN A 1 210 ? 16.716 -9.124 3.114 1.00 57.12 210 GLN A O 1
ATOM 1457 N N . GLY A 1 211 ? 18.852 -8.482 3.398 1.00 47.34 211 GLY A N 1
ATOM 1458 C CA . GLY A 1 211 ? 19.226 -9.475 4.400 1.00 47.34 211 GLY A CA 1
ATOM 1459 C C . GLY A 1 211 ? 20.719 -9.806 4.316 1.00 47.34 211 GLY A C 1
ATOM 1460 O O . GLY A 1 211 ? 21.339 -9.533 3.286 1.00 47.34 211 GLY A O 1
ATOM 1461 N N . PRO A 1 212 ? 21.313 -10.377 5.380 1.00 48.53 212 PRO A N 1
ATOM 1462 C CA . PRO A 1 212 ? 22.677 -10.893 5.310 1.00 48.53 212 PRO A CA 1
ATOM 1463 C C . PRO A 1 212 ? 22.778 -12.022 4.269 1.00 48.53 212 PRO A C 1
ATOM 1465 O O . PRO A 1 212 ? 21.782 -12.698 4.003 1.00 48.53 212 PRO A O 1
ATOM 1468 N N . ALA A 1 213 ? 23.964 -12.210 3.684 1.00 49.53 213 ALA A N 1
ATOM 1469 C CA . ALA A 1 213 ? 24.266 -13.231 2.667 1.00 49.53 213 ALA A CA 1
ATOM 1470 C C . ALA A 1 213 ? 23.346 -13.210 1.418 1.00 49.53 213 ALA A C 1
ATOM 1472 O O . ALA A 1 213 ? 23.216 -14.199 0.701 1.00 49.53 213 ALA A O 1
ATOM 1473 N N . THR A 1 214 ? 22.691 -12.078 1.137 1.00 54.56 214 THR A N 1
ATOM 1474 C CA . THR A 1 214 ? 21.939 -11.868 -0.111 1.00 54.56 214 THR A CA 1
ATOM 1475 C C . THR A 1 214 ? 22.842 -11.165 -1.122 1.00 54.56 214 THR A C 1
ATOM 1477 O O . THR A 1 214 ? 23.200 -10.017 -0.885 1.00 54.56 214 THR A O 1
ATOM 1480 N N . THR A 1 215 ? 23.199 -11.816 -2.229 1.00 51.72 215 THR A N 1
ATOM 1481 C CA . THR A 1 215 ? 24.113 -11.279 -3.260 1.00 51.72 215 THR A CA 1
ATOM 1482 C C . THR A 1 215 ? 23.379 -10.632 -4.441 1.00 51.72 215 THR A C 1
ATOM 1484 O O . THR A 1 215 ? 22.180 -10.852 -4.651 1.00 51.72 215 THR A O 1
ATOM 1487 N N . CYS A 1 216 ? 24.087 -9.817 -5.229 1.00 53.62 216 CYS A N 1
ATOM 1488 C CA . CYS A 1 216 ? 23.545 -9.157 -6.421 1.00 53.62 216 CYS A CA 1
ATOM 1489 C C . CYS A 1 216 ? 23.879 -9.932 -7.712 1.00 53.62 216 CYS A C 1
ATOM 1491 O O . CYS A 1 216 ? 25.015 -10.315 -7.964 1.00 53.62 216 CYS A O 1
ATOM 1493 N N . GLY A 1 217 ? 22.875 -10.157 -8.570 1.00 48.38 217 GLY A N 1
ATOM 1494 C CA . GLY A 1 217 ? 22.943 -11.157 -9.653 1.00 48.38 217 GLY A CA 1
ATOM 1495 C C . GLY A 1 217 ? 23.879 -10.875 -10.841 1.00 48.38 217 GLY A C 1
ATOM 1496 O O . GLY A 1 217 ? 24.024 -11.749 -11.695 1.00 48.38 217 GLY A O 1
ATOM 1497 N N . THR A 1 218 ? 24.489 -9.690 -10.926 1.00 45.28 218 THR A N 1
ATOM 1498 C CA . THR A 1 218 ? 25.492 -9.316 -11.942 1.00 45.28 218 THR A CA 1
ATOM 1499 C C . THR A 1 218 ? 26.420 -8.238 -11.386 1.00 45.28 218 THR A C 1
ATOM 1501 O O . THR A 1 218 ? 25.937 -7.176 -10.992 1.00 45.28 218 THR A O 1
ATOM 1504 N N . GLN A 1 219 ? 27.729 -8.481 -11.413 1.00 40.81 219 GLN A N 1
ATOM 1505 C CA . GLN A 1 219 ? 28.773 -7.558 -10.953 1.00 40.81 219 GLN A CA 1
ATOM 1506 C C . GLN A 1 219 ? 29.470 -6.898 -12.158 1.00 40.81 219 GLN A C 1
ATOM 1508 O O . GLN A 1 219 ? 29.739 -7.569 -13.150 1.00 40.81 219 GLN A O 1
ATOM 1513 N N . ASN A 1 220 ? 29.754 -5.594 -12.073 1.00 34.12 220 ASN A N 1
ATOM 1514 C CA . ASN A 1 220 ? 30.603 -4.840 -13.008 1.00 34.12 220 ASN A CA 1
ATOM 1515 C C . ASN A 1 220 ? 31.066 -3.549 -12.303 1.00 34.12 220 ASN A C 1
ATOM 1517 O O . ASN A 1 220 ? 30.300 -2.592 -12.193 1.00 34.12 220 ASN A O 1
ATOM 1521 N N . ALA A 1 221 ? 32.299 -3.530 -11.792 1.00 35.09 221 ALA A N 1
ATOM 1522 C CA . ALA A 1 221 ? 32.797 -2.455 -10.929 1.00 35.09 221 ALA A CA 1
ATOM 1523 C C . ALA A 1 221 ? 33.654 -1.423 -11.684 1.00 35.09 221 ALA A C 1
ATOM 1525 O O . ALA A 1 221 ? 34.638 -1.794 -12.329 1.00 35.09 221 ALA A O 1
ATOM 1526 N N . ALA A 1 222 ? 33.344 -0.133 -11.514 1.00 35.50 222 ALA A N 1
ATOM 1527 C CA . ALA A 1 222 ? 34.152 1.009 -11.958 1.00 35.50 222 ALA A CA 1
ATOM 1528 C C . ALA A 1 222 ? 34.683 1.805 -10.748 1.00 35.50 222 ALA A C 1
ATOM 1530 O O . ALA A 1 222 ? 34.090 1.772 -9.669 1.00 35.50 222 ALA A O 1
ATOM 1531 N N . ILE A 1 223 ? 35.809 2.507 -10.917 1.00 35.53 223 ILE A N 1
ATOM 1532 C CA . ILE A 1 223 ? 36.532 3.198 -9.834 1.00 35.53 223 ILE A CA 1
ATOM 1533 C C . ILE A 1 223 ? 36.521 4.708 -10.094 1.00 35.53 223 ILE A C 1
ATOM 1535 O O . ILE A 1 223 ? 36.872 5.143 -11.187 1.00 35.53 223 ILE A O 1
ATOM 1539 N N . PHE A 1 224 ? 36.192 5.508 -9.076 1.00 34.69 224 PHE A N 1
ATOM 1540 C CA . PHE A 1 224 ? 36.274 6.972 -9.131 1.00 34.69 224 PHE A CA 1
ATOM 1541 C C . PHE A 1 224 ? 37.094 7.526 -7.952 1.00 34.69 224 PHE A C 1
ATOM 1543 O O . PHE A 1 224 ? 36.899 7.120 -6.805 1.00 34.69 224 PHE A O 1
ATOM 1550 N N . GLU A 1 225 ? 37.997 8.477 -8.221 1.00 33.28 225 GLU A N 1
ATOM 1551 C CA . GLU A 1 225 ? 38.730 9.217 -7.182 1.00 33.28 225 GLU A CA 1
ATOM 1552 C C . GLU A 1 225 ? 38.003 10.518 -6.798 1.00 33.28 225 GLU A C 1
ATOM 1554 O O . GLU A 1 225 ? 37.850 11.430 -7.613 1.00 33.28 225 GLU A O 1
ATOM 1559 N N . GLU A 1 226 ? 37.612 10.652 -5.528 1.00 39.25 226 GLU A N 1
ATOM 1560 C CA . GLU A 1 226 ? 37.097 11.913 -4.971 1.00 39.25 226 GLU A CA 1
ATOM 1561 C C . GLU A 1 226 ? 38.247 12.863 -4.544 1.00 39.25 226 GLU A C 1
ATOM 1563 O O . GLU A 1 226 ? 39.332 12.383 -4.184 1.00 39.25 226 GLU A O 1
ATOM 1568 N N . PRO A 1 227 ? 38.049 14.207 -4.498 1.00 32.12 227 PRO A N 1
ATOM 1569 C CA . PRO A 1 227 ? 39.062 15.211 -4.120 1.00 32.12 227 PRO A CA 1
ATOM 1570 C C . PRO A 1 227 ? 39.529 15.178 -2.645 1.00 32.12 227 PRO A C 1
ATOM 1572 O O . PRO A 1 227 ? 39.404 16.145 -1.887 1.00 32.12 227 PRO A O 1
ATOM 1575 N N . GLY A 1 228 ? 40.129 14.062 -2.249 1.00 40.56 228 GLY A N 1
ATOM 1576 C CA . GLY A 1 228 ? 40.641 13.773 -0.913 1.00 40.56 228 GLY A CA 1
ATOM 1577 C C . GLY A 1 228 ? 41.451 12.475 -0.814 1.00 40.56 228 GLY A C 1
ATOM 1578 O O . GLY A 1 228 ? 42.103 12.277 0.209 1.00 40.56 228 GLY A O 1
ATOM 1579 N N . GLY A 1 229 ? 41.457 11.625 -1.852 1.00 35.41 229 GLY A N 1
ATOM 1580 C CA . GLY A 1 229 ? 42.146 10.330 -1.823 1.00 35.41 229 GLY A CA 1
ATOM 1581 C C . GLY A 1 229 ? 41.388 9.248 -1.047 1.00 35.41 229 GLY A C 1
ATOM 1582 O O . GLY A 1 229 ? 42.008 8.344 -0.495 1.00 35.41 229 GLY A O 1
ATOM 1583 N N . GLN A 1 230 ? 40.058 9.361 -0.971 1.00 34.62 230 GLN A N 1
ATOM 1584 C CA . GLN A 1 230 ? 39.183 8.237 -0.643 1.00 34.62 230 GLN A CA 1
ATOM 1585 C C . GLN A 1 230 ? 38.584 7.704 -1.944 1.00 34.62 230 GLN A C 1
ATOM 1587 O O . GLN A 1 230 ? 38.120 8.483 -2.776 1.00 34.62 230 GLN A O 1
ATOM 1592 N N . ILE A 1 231 ? 38.615 6.383 -2.089 1.00 32.94 231 ILE A N 1
ATOM 1593 C CA . ILE A 1 231 ? 37.951 5.645 -3.160 1.00 32.94 231 ILE A CA 1
ATOM 1594 C C . ILE A 1 231 ? 36.634 5.131 -2.580 1.00 32.94 231 ILE A C 1
ATOM 1596 O O . ILE A 1 231 ? 36.625 4.584 -1.477 1.00 32.94 231 ILE A O 1
ATOM 1600 N N . PHE A 1 232 ? 35.545 5.305 -3.322 1.00 35.53 232 PHE A N 1
ATOM 1601 C CA . PHE A 1 232 ? 34.261 4.660 -3.059 1.00 35.53 232 PHE A CA 1
ATOM 1602 C C . PHE A 1 232 ? 33.877 3.870 -4.312 1.00 35.53 232 PHE A C 1
ATOM 1604 O O . PHE A 1 232 ? 33.943 4.404 -5.420 1.00 35.53 232 PHE A O 1
ATOM 1611 N N . VAL A 1 233 ? 33.510 2.600 -4.141 1.00 33.00 233 VAL A N 1
ATOM 1612 C CA . VAL A 1 233 ? 33.071 1.726 -5.235 1.00 33.00 233 VAL A CA 1
ATOM 1613 C C . VAL A 1 233 ? 31.547 1.702 -5.224 1.00 33.00 233 VAL A C 1
ATOM 1615 O O . VAL A 1 233 ? 30.950 1.196 -4.283 1.00 33.00 233 VAL A O 1
ATOM 1618 N N . HIS A 1 234 ? 30.918 2.264 -6.256 1.00 33.72 234 HIS A N 1
ATOM 1619 C CA . HIS A 1 234 ? 29.471 2.185 -6.463 1.00 33.72 234 HIS A CA 1
ATOM 1620 C C . HIS A 1 234 ? 29.18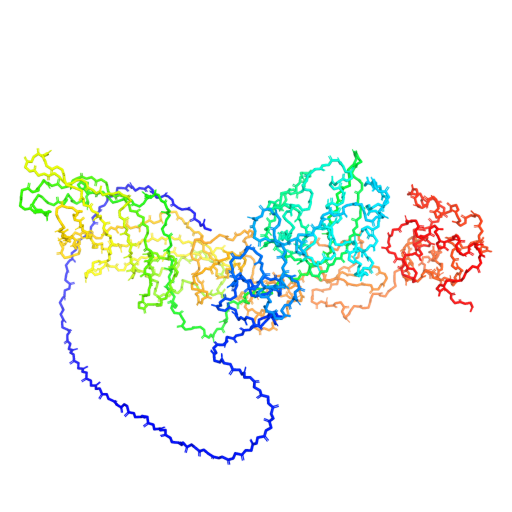1 1.700 -7.884 1.00 33.72 234 HIS A C 1
ATOM 1622 O O . HIS A 1 234 ? 29.563 2.343 -8.864 1.00 33.72 234 HIS A O 1
ATOM 1628 N N . VAL A 1 235 ? 28.465 0.582 -7.993 1.00 39.97 235 VAL A N 1
ATOM 1629 C CA . VAL A 1 235 ? 28.020 0.021 -9.272 1.00 39.97 235 VAL A CA 1
ATOM 1630 C C . VAL A 1 235 ? 26.768 0.758 -9.758 1.00 39.97 235 VAL A C 1
ATOM 1632 O O . VAL A 1 235 ? 25.739 0.765 -9.084 1.00 39.97 235 VAL A O 1
ATOM 1635 N N . ILE A 1 236 ? 26.829 1.335 -10.963 1.00 33.97 236 ILE A N 1
ATOM 1636 C CA . ILE A 1 236 ? 25.648 1.803 -11.708 1.00 33.97 236 ILE A CA 1
ATOM 1637 C C . ILE A 1 236 ? 25.646 1.132 -13.085 1.00 33.97 236 ILE A C 1
ATOM 1639 O O . ILE A 1 236 ? 26.074 1.705 -14.085 1.00 33.97 236 ILE A O 1
ATOM 1643 N N . GLY A 1 237 ? 25.164 -0.110 -13.122 1.00 33.47 237 GLY A N 1
ATOM 1644 C CA . GLY A 1 237 ? 24.772 -0.785 -14.361 1.00 33.47 237 GLY A CA 1
ATOM 1645 C C . GLY A 1 237 ? 23.318 -0.473 -14.753 1.00 33.47 237 GLY A C 1
ATOM 1646 O O . GLY A 1 237 ? 22.569 0.099 -13.954 1.00 33.47 237 GLY A O 1
ATOM 1647 N N . PRO A 1 238 ? 22.876 -0.862 -15.965 1.00 32.41 238 PRO A N 1
ATOM 1648 C CA . PRO A 1 238 ? 21.458 -0.844 -16.318 1.00 32.41 238 PRO A CA 1
ATOM 1649 C C . PRO A 1 238 ? 20.652 -1.775 -15.386 1.00 32.41 238 PRO A C 1
ATOM 1651 O O . PRO A 1 238 ? 21.177 -2.795 -14.934 1.00 32.41 238 PRO A O 1
ATOM 1654 N N . PRO A 1 239 ? 19.382 -1.4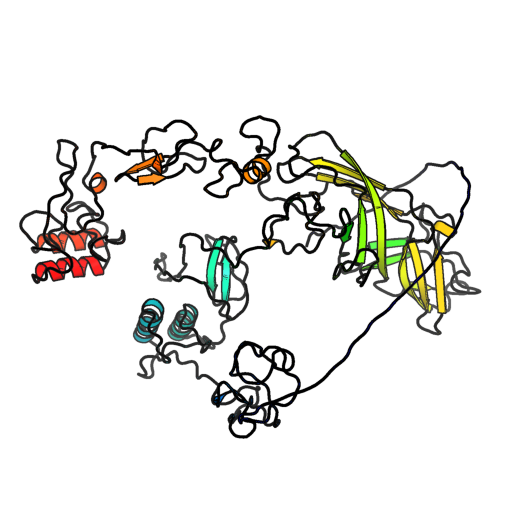52 -15.083 1.00 33.06 239 PRO A N 1
ATOM 1655 C CA . PRO A 1 239 ? 18.644 -2.095 -13.999 1.00 33.06 239 PRO A CA 1
ATOM 1656 C C . PRO A 1 239 ? 18.314 -3.563 -14.295 1.00 33.06 239 PRO A C 1
ATOM 1658 O O . PRO A 1 239 ? 17.514 -3.873 -15.181 1.00 33.06 239 PRO A O 1
ATOM 1661 N N . VAL A 1 240 ? 18.872 -4.470 -13.492 1.00 33.75 240 VAL A N 1
ATOM 1662 C CA . VAL A 1 240 ? 18.432 -5.869 -13.421 1.00 33.75 240 VAL A CA 1
ATOM 1663 C C . VAL A 1 240 ? 17.298 -5.966 -12.404 1.00 33.75 240 VAL A C 1
ATOM 1665 O O . VAL A 1 240 ? 17.419 -5.496 -11.274 1.00 33.75 240 VAL A O 1
ATOM 1668 N N . GLN A 1 241 ? 16.180 -6.572 -12.804 1.00 41.78 241 GLN A N 1
ATOM 1669 C CA . GLN A 1 241 ? 15.018 -6.717 -11.930 1.00 41.78 241 GLN A CA 1
ATOM 1670 C C . GLN A 1 241 ? 15.342 -7.602 -10.718 1.00 41.78 241 GLN A C 1
ATOM 1672 O O . GLN A 1 241 ? 15.793 -8.739 -10.868 1.00 41.78 241 GLN A O 1
ATOM 1677 N N . CYS A 1 242 ? 15.025 -7.103 -9.520 1.00 33.62 242 CYS A N 1
ATOM 1678 C CA . CYS A 1 242 ? 14.873 -7.927 -8.321 1.00 33.62 242 CYS A CA 1
ATOM 1679 C C . CYS A 1 242 ? 13.896 -9.097 -8.590 1.00 33.62 242 CYS A C 1
ATOM 1681 O O . CYS A 1 242 ? 13.034 -8.970 -9.469 1.00 33.62 242 CYS A O 1
ATOM 1683 N N . PRO A 1 243 ? 13.996 -10.229 -7.857 1.00 36.56 243 PRO A N 1
ATOM 1684 C CA . PRO A 1 243 ? 13.143 -11.400 -8.072 1.00 36.56 243 PRO A CA 1
ATOM 1685 C C . PRO A 1 243 ? 11.668 -11.001 -8.172 1.00 36.56 243 PRO A C 1
ATOM 1687 O O . PRO A 1 243 ? 11.154 -10.286 -7.312 1.00 36.56 243 PRO A O 1
ATOM 1690 N N . ALA A 1 244 ? 11.038 -11.426 -9.272 1.00 35.16 244 ALA A N 1
ATOM 1691 C CA . ALA A 1 244 ? 9.869 -10.759 -9.836 1.00 35.16 244 ALA A CA 1
ATOM 1692 C C . ALA A 1 244 ? 8.780 -10.450 -8.789 1.00 35.16 244 ALA A C 1
ATOM 1694 O O . ALA A 1 244 ? 8.334 -11.371 -8.092 1.00 35.16 244 ALA A O 1
ATOM 1695 N N . PRO A 1 245 ? 8.299 -9.191 -8.712 1.00 35.69 245 PRO A N 1
ATOM 1696 C CA . PRO A 1 245 ? 7.150 -8.852 -7.890 1.00 35.69 245 PRO A CA 1
ATOM 1697 C C . PRO A 1 245 ? 5.956 -9.760 -8.185 1.00 35.69 245 PRO A C 1
ATOM 1699 O O . PRO A 1 245 ? 5.786 -10.256 -9.304 1.00 35.69 245 PRO A O 1
ATOM 1702 N N . ILE A 1 246 ? 5.073 -9.921 -7.195 1.00 33.34 246 ILE A N 1
ATOM 1703 C CA . ILE A 1 246 ? 3.731 -10.446 -7.456 1.00 33.34 246 ILE A CA 1
ATOM 1704 C C . ILE A 1 246 ? 3.126 -9.549 -8.542 1.00 33.34 246 ILE A C 1
ATOM 1706 O O . ILE A 1 246 ? 3.019 -8.339 -8.346 1.00 33.34 246 ILE A O 1
ATOM 1710 N N . GLY A 1 247 ? 2.831 -10.142 -9.703 1.00 34.41 247 GLY A N 1
ATOM 1711 C CA . GLY A 1 247 ? 2.479 -9.398 -10.913 1.00 34.41 247 GLY A CA 1
ATOM 1712 C C . GLY A 1 247 ? 1.229 -8.522 -10.755 1.00 34.41 247 GLY A C 1
ATOM 1713 O O . GLY A 1 247 ? 0.500 -8.673 -9.769 1.00 34.41 247 GLY A O 1
ATOM 1714 N N . PRO A 1 248 ? 0.959 -7.631 -11.731 1.00 38.75 248 PRO A N 1
ATOM 1715 C CA . PRO A 1 248 ? -0.177 -6.711 -11.685 1.00 38.75 248 PRO A CA 1
ATOM 1716 C C . PRO A 1 248 ? -1.480 -7.443 -11.348 1.00 38.75 248 PRO A C 1
ATOM 1718 O O . PRO A 1 248 ? -1.693 -8.583 -11.779 1.00 38.75 248 PRO A O 1
ATOM 1721 N N . ALA A 1 249 ? -2.324 -6.789 -10.542 1.00 38.59 249 ALA A N 1
ATOM 1722 C CA . ALA A 1 249 ? -3.488 -7.398 -9.904 1.00 38.59 249 ALA A CA 1
ATOM 1723 C C . ALA A 1 249 ? -4.322 -8.208 -10.921 1.00 38.59 249 ALA A C 1
ATOM 1725 O O . ALA A 1 249 ? -4.717 -7.670 -11.959 1.00 38.59 249 ALA A O 1
ATOM 1726 N N . PRO A 1 250 ? -4.571 -9.513 -10.684 1.00 33.28 250 PRO A N 1
ATOM 1727 C CA . PRO A 1 250 ? -4.988 -10.425 -11.745 1.00 33.28 250 PRO A CA 1
ATOM 1728 C C . PRO A 1 250 ? -6.405 -10.122 -12.242 1.00 33.28 250 PRO A C 1
ATOM 1730 O O . PRO A 1 250 ? -7.407 -10.539 -11.644 1.00 33.28 250 PRO A O 1
ATOM 1733 N N . ALA A 1 251 ? -6.470 -9.438 -13.385 1.00 36.19 251 ALA A N 1
ATOM 1734 C CA . ALA A 1 251 ? -7.703 -9.063 -14.055 1.00 36.19 251 ALA A CA 1
ATOM 1735 C C . ALA A 1 251 ? -8.636 -10.275 -14.252 1.00 36.19 251 ALA A C 1
ATOM 1737 O O . ALA A 1 251 ? -8.263 -11.307 -14.811 1.00 36.19 251 ALA A O 1
ATOM 1738 N N . ALA A 1 252 ? -9.886 -10.123 -13.805 1.00 33.53 252 ALA A N 1
ATOM 1739 C CA . ALA A 1 252 ? -10.991 -11.060 -14.024 1.00 33.53 252 ALA A CA 1
ATOM 1740 C C . ALA A 1 252 ? -10.767 -12.526 -13.568 1.00 33.53 252 ALA A C 1
ATOM 1742 O O . ALA A 1 252 ? -11.015 -13.467 -14.327 1.00 33.53 252 ALA A O 1
ATOM 1743 N N . GLY A 1 253 ? -10.417 -12.753 -12.294 1.00 39.50 253 GLY A N 1
ATOM 1744 C CA . GLY A 1 253 ? -10.424 -14.118 -11.730 1.00 39.50 253 GLY A CA 1
ATOM 1745 C C . GLY A 1 253 ? -10.579 -14.268 -10.213 1.00 39.50 253 GLY A C 1
ATOM 1746 O O . GLY A 1 253 ? -11.036 -15.315 -9.751 1.00 39.50 253 GLY A O 1
ATOM 1747 N N . CYS A 1 254 ? -10.222 -13.255 -9.426 1.00 47.19 254 CYS A N 1
ATOM 1748 C CA . CYS A 1 254 ? -10.198 -13.369 -7.970 1.00 47.19 254 CYS A CA 1
ATOM 1749 C C . CYS A 1 254 ? -11.602 -13.343 -7.333 1.00 47.19 254 CYS A C 1
ATOM 1751 O O . CYS A 1 254 ? -12.426 -12.486 -7.643 1.00 47.19 254 CYS A O 1
ATOM 1753 N N . VAL A 1 255 ? -11.860 -14.284 -6.414 1.00 46.91 255 VAL A N 1
ATOM 1754 C CA . VAL A 1 255 ? -13.137 -14.435 -5.675 1.00 46.91 255 VAL A CA 1
ATOM 1755 C C . VAL A 1 255 ? -12.916 -14.405 -4.151 1.00 46.91 255 VAL A C 1
ATOM 1757 O O . VAL A 1 255 ? -13.767 -14.833 -3.371 1.00 46.91 255 VAL A O 1
ATOM 1760 N N . LEU A 1 256 ? -11.751 -13.929 -3.707 1.00 49.75 256 LEU A N 1
ATOM 1761 C CA . LEU A 1 256 ? -11.478 -13.676 -2.297 1.00 49.75 256 LEU A CA 1
ATOM 1762 C C . LEU A 1 256 ? -12.096 -12.331 -1.920 1.00 49.75 256 LEU A C 1
ATOM 1764 O O . LEU A 1 256 ? -11.731 -11.317 -2.485 1.00 49.75 256 LEU A O 1
ATOM 1768 N N . ASN A 1 257 ? -13.042 -12.358 -0.981 1.00 58.06 257 ASN A N 1
ATOM 1769 C CA . ASN A 1 257 ? -13.365 -11.274 -0.043 1.00 58.06 257 ASN A CA 1
ATOM 1770 C C . ASN A 1 257 ? -13.603 -9.842 -0.560 1.00 58.06 257 ASN A C 1
ATOM 1772 O O . ASN A 1 257 ? -13.646 -8.945 0.277 1.00 58.06 257 ASN A O 1
ATOM 1776 N N . GLN A 1 258 ? -13.844 -9.656 -1.861 1.00 66.12 258 GLN A N 1
ATOM 1777 C CA . GLN A 1 258 ? -14.102 -8.368 -2.515 1.00 66.12 258 GLN A CA 1
ATOM 1778 C C . GLN A 1 258 ? -14.830 -7.362 -1.610 1.00 66.12 258 GLN A C 1
ATOM 1780 O O . GLN A 1 258 ? -15.929 -7.630 -1.102 1.00 66.12 258 GLN A O 1
ATOM 1785 N N . PHE A 1 259 ? -14.215 -6.186 -1.465 1.00 83.38 259 PHE A N 1
ATOM 1786 C CA . PHE A 1 259 ? -14.695 -5.044 -0.678 1.00 83.38 259 PHE A CA 1
ATOM 1787 C C . PHE A 1 259 ? -14.560 -5.189 0.859 1.00 83.38 259 PHE A C 1
ATOM 1789 O O . PHE A 1 259 ? -15.250 -4.476 1.601 1.00 83.38 259 PHE A O 1
ATOM 1796 N N . ILE A 1 260 ? -13.693 -6.082 1.358 1.00 85.12 260 ILE A N 1
ATOM 1797 C CA . ILE A 1 260 ? -13.299 -6.156 2.779 1.00 85.12 260 ILE A CA 1
ATOM 1798 C C . ILE A 1 260 ? -11.978 -5.406 3.005 1.00 85.12 260 ILE A C 1
ATOM 1800 O O . ILE A 1 260 ? -10.894 -5.920 2.742 1.00 85.12 260 ILE A O 1
ATOM 1804 N N . ASP A 1 261 ? -12.066 -4.208 3.583 1.00 84.88 261 ASP A N 1
ATOM 1805 C CA . ASP A 1 261 ? -10.904 -3.437 4.018 1.00 84.88 261 ASP A CA 1
ATOM 1806 C C . ASP A 1 261 ? -10.441 -3.943 5.399 1.00 84.88 261 ASP A C 1
ATOM 1808 O O . ASP A 1 261 ? -11.175 -3.840 6.393 1.00 84.88 261 ASP A O 1
ATOM 1812 N N . ALA A 1 262 ? -9.218 -4.471 5.483 1.00 83.88 262 ALA A N 1
ATOM 1813 C CA . ALA A 1 262 ? -8.620 -4.958 6.727 1.00 83.88 262 ALA A CA 1
ATOM 1814 C C . ALA A 1 262 ? -7.757 -3.885 7.412 1.00 83.88 262 ALA A C 1
ATOM 1816 O O . ALA A 1 262 ? -6.937 -3.232 6.770 1.00 83.88 262 ALA A O 1
ATOM 1817 N N . TRP A 1 263 ? -7.924 -3.716 8.728 1.00 82.88 263 TRP A N 1
ATOM 1818 C CA . TRP A 1 263 ? -7.271 -2.652 9.496 1.00 82.88 263 TRP A CA 1
ATOM 1819 C C . TRP A 1 263 ? -6.553 -3.188 10.740 1.00 82.88 263 TRP A C 1
ATOM 1821 O O . TRP A 1 263 ? -7.098 -3.978 11.516 1.00 82.88 263 TRP A O 1
ATOM 1831 N N . VAL A 1 264 ? -5.329 -2.690 10.942 1.00 83.00 264 VAL A N 1
ATOM 1832 C CA . VAL A 1 264 ? -4.535 -2.863 12.164 1.00 83.00 264 VAL A CA 1
ATOM 1833 C C . VAL A 1 264 ? -4.549 -1.544 12.934 1.00 83.00 264 VAL A C 1
ATOM 1835 O O . VAL A 1 264 ? -4.119 -0.502 12.434 1.00 83.00 264 VAL A O 1
ATOM 1838 N N . SER A 1 265 ? -5.043 -1.586 14.162 1.00 81.06 265 SER A N 1
ATOM 1839 C CA . SER A 1 265 ? -5.106 -0.453 15.072 1.00 81.06 265 SER A CA 1
ATOM 1840 C C . SER A 1 265 ? -3.710 -0.052 15.564 1.00 81.06 265 SER A C 1
ATOM 1842 O O . SER A 1 265 ? -2.893 -0.918 15.890 1.00 81.06 265 SER A O 1
ATOM 1844 N N . PRO A 1 266 ? -3.410 1.255 15.694 1.00 68.94 266 PRO A N 1
ATOM 1845 C CA . PRO A 1 266 ? -2.090 1.701 16.120 1.00 68.94 266 PRO A CA 1
ATOM 1846 C C . PRO A 1 266 ? -1.784 1.266 17.566 1.00 68.94 266 PRO A C 1
ATOM 1848 O O . PRO A 1 266 ? -2.659 1.359 18.437 1.00 68.94 266 PRO A O 1
ATOM 1851 N N . PRO A 1 267 ? -0.537 0.851 17.866 1.00 64.50 267 PRO A N 1
ATOM 1852 C CA . PRO A 1 267 ? -0.136 0.500 19.222 1.00 64.50 267 PRO A CA 1
ATOM 1853 C C . PRO A 1 267 ? -0.214 1.702 20.181 1.00 64.50 267 PRO A C 1
ATOM 1855 O O . PRO A 1 267 ? -0.207 2.868 19.777 1.00 64.50 267 PRO A O 1
ATOM 1858 N N . ALA A 1 268 ? -0.246 1.393 21.481 1.00 58.84 268 ALA A N 1
ATOM 1859 C CA . ALA A 1 268 ? -0.258 2.354 22.588 1.00 58.84 268 ALA A CA 1
ATOM 1860 C C . ALA A 1 268 ? -1.492 3.285 22.660 1.00 58.84 268 ALA A C 1
ATOM 1862 O O . ALA A 1 268 ? -1.376 4.502 22.791 1.00 58.84 268 ALA A O 1
ATOM 1863 N N . GLY A 1 269 ? -2.694 2.696 22.677 1.00 58.25 269 GLY A N 1
ATOM 1864 C CA . GLY A 1 269 ? -3.846 3.286 23.377 1.00 58.25 269 GLY A CA 1
ATOM 1865 C C . GLY A 1 269 ? -4.443 4.564 22.791 1.00 58.25 269 GLY A C 1
ATOM 1866 O O . GLY A 1 269 ? -5.072 5.320 23.525 1.00 58.25 269 GLY A O 1
ATOM 1867 N N . GLN A 1 270 ? -4.278 4.817 21.492 1.00 69.50 270 GLN A N 1
ATOM 1868 C CA . GLN A 1 270 ? -4.845 6.006 20.837 1.00 69.50 270 GLN A CA 1
ATOM 1869 C C . GLN A 1 270 ? -6.375 5.917 20.646 1.00 69.50 270 GLN A C 1
ATOM 1871 O O . GLN A 1 270 ? -7.038 6.934 20.447 1.00 69.50 270 GLN A O 1
ATOM 1876 N N . MET A 1 271 ? -6.956 4.715 20.747 1.00 82.12 271 MET A N 1
ATOM 1877 C CA . MET A 1 271 ? -8.399 4.479 20.647 1.00 82.12 271 MET A CA 1
ATOM 1878 C C . MET A 1 271 ? -9.067 4.540 22.022 1.00 82.12 271 MET A C 1
ATOM 1880 O O . MET A 1 271 ? -9.132 3.542 22.739 1.00 82.12 271 MET A O 1
ATOM 1884 N N . CYS A 1 272 ? -9.582 5.708 22.402 1.00 88.00 272 CYS A N 1
ATOM 1885 C CA . CYS A 1 272 ? -10.188 5.922 23.716 1.00 88.00 272 CYS A CA 1
ATOM 1886 C C . CYS A 1 272 ? -11.703 6.168 23.641 1.00 88.00 272 CYS A C 1
ATOM 1888 O O . CYS A 1 272 ? -12.155 7.102 22.978 1.00 88.00 272 CYS A O 1
ATOM 1890 N N . HIS A 1 273 ? -12.489 5.390 24.393 1.00 89.88 273 HIS A N 1
ATOM 1891 C CA . HIS A 1 273 ? -13.923 5.628 24.597 1.00 89.88 273 HIS A CA 1
ATOM 1892 C C . HIS A 1 273 ? -14.172 6.332 25.934 1.00 89.88 273 HIS A C 1
ATOM 1894 O O . HIS A 1 273 ? -13.613 5.953 26.962 1.00 89.88 273 HIS A O 1
ATOM 1900 N N . ASN A 1 274 ? -15.045 7.340 25.937 1.00 91.62 274 ASN A N 1
ATOM 1901 C CA . ASN A 1 274 ? -15.408 8.100 27.134 1.00 91.62 274 ASN A CA 1
ATOM 1902 C C . ASN A 1 274 ? -16.792 7.679 27.647 1.00 91.62 274 ASN A C 1
ATOM 1904 O O . ASN A 1 274 ? -17.789 7.837 26.941 1.00 91.62 274 ASN A O 1
ATOM 1908 N N . PHE A 1 275 ? -16.876 7.204 28.889 1.00 92.69 275 PHE A N 1
ATOM 1909 C CA . PHE A 1 275 ? -18.136 6.945 29.592 1.00 92.69 275 PHE A CA 1
ATOM 1910 C C . PHE A 1 275 ? -18.477 8.115 30.523 1.00 92.69 275 PHE A C 1
ATOM 1912 O O . PHE A 1 275 ? -17.625 8.574 31.284 1.00 92.69 275 PHE A O 1
ATOM 1919 N N . GLY A 1 276 ? -19.728 8.584 30.500 1.00 89.69 276 GLY A N 1
ATOM 1920 C CA . GLY A 1 276 ? -20.191 9.688 31.352 1.00 89.69 276 GLY A CA 1
ATOM 1921 C C . GLY A 1 276 ? -20.027 11.090 30.754 1.00 89.69 276 GLY A C 1
ATOM 1922 O O . GLY A 1 276 ? -19.970 12.064 31.503 1.00 89.69 276 GLY A O 1
ATOM 1923 N N . VAL A 1 277 ? -19.974 11.207 29.425 1.00 86.44 277 VAL A N 1
ATOM 1924 C CA . VAL A 1 277 ? -19.884 12.481 28.683 1.00 86.44 277 VAL A CA 1
ATOM 1925 C C . VAL A 1 277 ? -21.167 12.743 27.873 1.00 86.44 277 VAL A C 1
ATOM 1927 O O . VAL A 1 277 ? -21.945 11.813 27.645 1.00 86.44 277 VAL A O 1
ATOM 1930 N N . PRO A 1 278 ? -21.445 13.978 27.410 1.00 82.19 278 PRO A N 1
ATOM 1931 C CA . PRO A 1 278 ? -22.605 14.244 26.558 1.00 82.19 278 PRO A CA 1
ATOM 1932 C C . PRO A 1 278 ? -22.616 13.344 25.309 1.00 82.19 278 PRO A C 1
ATOM 1934 O O . PRO A 1 278 ? -21.700 13.395 24.495 1.00 82.19 278 PRO A O 1
ATOM 1937 N N . GLY A 1 279 ? -23.649 12.506 25.173 1.00 75.44 279 GLY A N 1
ATOM 1938 C CA . GLY A 1 279 ? -23.782 11.514 24.095 1.00 75.44 279 GLY A CA 1
ATOM 1939 C C . GLY A 1 279 ? -23.352 10.086 24.462 1.00 75.44 279 GLY A C 1
ATOM 1940 O O . GLY A 1 279 ? -23.854 9.151 23.849 1.00 75.44 279 GLY A O 1
ATOM 1941 N N . SER A 1 280 ? -22.525 9.891 25.496 1.00 83.81 280 SER A N 1
ATOM 1942 C CA . SER A 1 280 ? -22.115 8.565 25.987 1.00 83.81 280 SER A CA 1
ATOM 1943 C C . SER A 1 280 ? -22.380 8.450 27.496 1.00 83.81 280 SER A C 1
ATOM 1945 O O . SER A 1 280 ? -21.609 8.989 28.300 1.00 83.81 280 SER A O 1
ATOM 1947 N N . PRO A 1 281 ? -23.489 7.807 27.918 1.00 88.44 281 PRO A N 1
ATOM 1948 C CA . PRO A 1 281 ? -23.877 7.751 29.326 1.00 88.44 281 PRO A CA 1
ATOM 1949 C C . PRO A 1 281 ? -22.821 7.035 30.191 1.00 88.44 281 PRO A C 1
ATOM 1951 O O . PRO A 1 281 ? -22.029 6.240 29.679 1.00 88.44 281 PRO A O 1
ATOM 1954 N N . PRO A 1 282 ? -22.785 7.299 31.510 1.00 94.12 282 PRO A N 1
ATOM 1955 C CA . PRO A 1 282 ? -21.955 6.518 32.421 1.00 94.12 282 PRO A CA 1
ATOM 1956 C C . PRO A 1 282 ? -22.460 5.076 32.478 1.00 94.12 282 PRO A C 1
ATOM 1958 O O . PRO A 1 282 ? -23.663 4.831 32.340 1.00 94.12 282 PRO A O 1
ATOM 1961 N N . ILE A 1 283 ? -21.567 4.123 32.747 1.00 95.06 283 ILE A N 1
ATOM 1962 C CA . ILE A 1 283 ? -21.998 2.745 33.006 1.00 95.06 283 ILE A CA 1
ATOM 1963 C C . ILE A 1 283 ? -22.766 2.757 34.344 1.00 95.06 283 ILE A C 1
ATOM 1965 O O . ILE A 1 283 ? -22.213 3.249 35.334 1.00 95.06 283 ILE A O 1
ATOM 1969 N N . PRO A 1 284 ? -24.031 2.292 34.411 1.00 95.19 284 PRO A N 1
ATOM 1970 C CA . PRO A 1 284 ? -24.872 2.509 35.588 1.00 95.19 284 PRO A CA 1
ATOM 1971 C C . PRO A 1 284 ? -24.340 1.881 36.882 1.00 95.19 284 PRO A C 1
ATOM 1973 O O . PRO A 1 284 ? -23.706 0.827 36.876 1.00 95.19 284 PRO A O 1
ATOM 1976 N N . ALA A 1 285 ? -24.685 2.496 38.015 1.00 96.56 285 ALA A N 1
ATOM 1977 C CA . ALA A 1 285 ? -24.440 1.917 39.333 1.00 96.56 285 ALA A CA 1
ATOM 1978 C C . ALA A 1 285 ? -25.099 0.530 39.447 1.00 96.56 285 ALA A C 1
ATOM 1980 O O . ALA A 1 285 ? -26.231 0.329 39.000 1.00 96.56 285 ALA A O 1
ATOM 1981 N N . GLY A 1 286 ? -24.393 -0.424 40.050 1.00 95.62 286 GLY A N 1
ATOM 1982 C CA . GLY A 1 286 ? -24.813 -1.820 40.150 1.00 95.62 286 GLY A CA 1
ATOM 1983 C C . GLY A 1 286 ? -24.519 -2.699 38.925 1.00 95.62 286 GLY A C 1
ATOM 1984 O O . GLY A 1 286 ? -24.729 -3.907 39.014 1.00 95.62 286 GLY A O 1
ATOM 1985 N N . PHE A 1 287 ? -24.033 -2.147 37.803 1.00 96.69 287 PHE A N 1
ATOM 1986 C CA . PHE A 1 287 ? -23.755 -2.913 36.576 1.00 96.69 287 PHE A CA 1
ATOM 1987 C C . PHE A 1 287 ? -22.665 -3.981 36.761 1.00 96.69 287 PHE A C 1
ATOM 1989 O O . PHE A 1 287 ? -22.823 -5.104 36.290 1.00 96.69 287 PHE A O 1
ATOM 1996 N N . PHE A 1 288 ? -21.586 -3.657 37.480 1.00 96.69 288 PHE A N 1
ATOM 1997 C CA . PHE A 1 288 ? -20.488 -4.594 37.763 1.00 96.69 288 PHE A CA 1
ATOM 1998 C C . PHE A 1 288 ? -20.817 -5.578 38.901 1.00 96.69 288 PHE A C 1
ATOM 2000 O O . PHE A 1 288 ? -20.103 -6.553 39.123 1.00 96.69 288 PHE A O 1
ATOM 2007 N N . GLY A 1 289 ? -21.923 -5.344 39.609 1.00 94.69 289 GLY A N 1
ATOM 2008 C CA . GLY A 1 289 ? -22.408 -6.160 40.715 1.00 94.69 289 GLY A CA 1
ATOM 2009 C C . GLY A 1 289 ? -23.132 -5.314 41.768 1.00 94.69 289 GLY A C 1
ATOM 2010 O O . GLY A 1 289 ? -22.999 -4.087 41.778 1.00 94.69 289 GLY A O 1
ATOM 2011 N N . PRO A 1 290 ? -23.901 -5.931 42.686 1.00 94.81 290 PRO A N 1
ATOM 2012 C CA . PRO A 1 290 ? -24.633 -5.205 43.719 1.00 94.81 290 PRO A CA 1
ATOM 2013 C C . PRO A 1 290 ? -23.730 -4.273 44.540 1.00 94.81 290 PRO A C 1
ATOM 2015 O O . PRO A 1 290 ? -22.788 -4.717 45.192 1.00 94.81 290 PRO A O 1
ATOM 2018 N N . GLY A 1 291 ? -24.047 -2.976 44.525 1.00 93.62 291 GLY A N 1
ATOM 2019 C CA . GLY A 1 291 ? -23.289 -1.946 45.238 1.00 93.62 291 GLY A CA 1
ATOM 2020 C C . GLY A 1 291 ? -22.108 -1.341 44.471 1.00 93.62 291 GLY A C 1
ATOM 2021 O O . GLY A 1 291 ? -21.407 -0.524 45.066 1.00 93.62 291 GLY A O 1
ATOM 2022 N N . SER A 1 292 ? -21.882 -1.697 43.197 1.00 97.44 292 SER A N 1
ATOM 2023 C CA . SER A 1 292 ? -20.883 -1.004 42.371 1.00 97.44 292 SER A CA 1
ATOM 2024 C C . SER A 1 292 ? -21.299 0.447 42.133 1.00 97.44 292 SER A C 1
ATOM 2026 O O . SER A 1 292 ? -22.474 0.743 41.887 1.00 97.44 292 SER A O 1
ATOM 2028 N N . ASP A 1 293 ? -20.327 1.346 42.160 1.00 97.06 293 ASP A N 1
ATOM 2029 C CA . ASP A 1 293 ? -20.514 2.742 41.782 1.00 97.06 293 ASP A CA 1
ATOM 2030 C C . ASP A 1 293 ? -20.732 2.864 40.255 1.00 97.06 293 ASP A C 1
ATOM 2032 O O . ASP A 1 293 ? -20.432 1.920 39.511 1.00 97.06 293 ASP A O 1
ATOM 2036 N N . PRO A 1 294 ? -21.292 3.982 39.750 1.00 96.56 294 PRO A N 1
ATOM 2037 C CA . PRO A 1 294 ? -21.391 4.213 38.312 1.00 96.56 294 PRO A CA 1
ATOM 2038 C C . PRO A 1 294 ? -20.011 4.555 37.735 1.00 96.56 294 PRO A C 1
ATOM 2040 O O . PRO A 1 294 ? -19.328 5.442 38.249 1.00 96.56 294 PRO A O 1
ATOM 2043 N N . PHE A 1 295 ? -19.609 3.897 36.647 1.00 96.50 295 PHE A N 1
ATOM 2044 C CA . PHE A 1 295 ? -18.314 4.170 36.019 1.00 96.50 295 PHE A CA 1
ATOM 2045 C C . PHE A 1 295 ? -18.404 5.375 35.072 1.00 96.50 295 PHE A C 1
ATOM 2047 O O . PHE A 1 295 ? -19.167 5.380 34.100 1.00 96.50 295 PHE A O 1
ATOM 2054 N N . ILE A 1 296 ? -17.592 6.387 35.377 1.00 95.31 296 ILE A N 1
ATOM 2055 C CA . ILE A 1 296 ? -17.331 7.586 34.577 1.00 95.31 296 ILE A CA 1
ATOM 2056 C C . ILE A 1 296 ? -15.825 7.611 34.330 1.00 95.31 296 ILE A C 1
ATOM 2058 O O . ILE A 1 296 ? -15.053 7.549 35.286 1.00 95.31 296 ILE A O 1
ATOM 2062 N N . GLY A 1 297 ? -15.402 7.720 33.074 1.00 92.69 297 GLY A N 1
ATOM 2063 C CA . GLY A 1 297 ? -13.983 7.737 32.740 1.00 92.69 297 GLY A CA 1
ATOM 2064 C C . GLY A 1 297 ? -13.680 7.367 31.295 1.00 92.69 297 GLY A C 1
ATOM 2065 O O . GLY A 1 297 ? -14.542 6.908 30.543 1.00 92.69 297 GLY A O 1
ATOM 2066 N N . THR A 1 298 ? -12.422 7.577 30.928 1.00 93.00 298 THR A N 1
ATOM 2067 C CA . THR A 1 298 ? -11.857 7.215 29.630 1.00 93.00 298 THR A CA 1
ATOM 2068 C C . THR A 1 298 ? -11.266 5.810 29.704 1.00 93.00 298 THR A C 1
ATOM 2070 O O . THR A 1 298 ? -10.472 5.524 30.599 1.00 93.00 298 THR A O 1
ATOM 2073 N N . VAL A 1 299 ? -11.623 4.941 28.759 1.00 92.56 299 VAL A N 1
ATOM 2074 C CA . VAL A 1 299 ? -11.011 3.616 28.588 1.00 92.56 299 VAL A CA 1
ATOM 2075 C C . VAL A 1 299 ? -10.333 3.589 27.231 1.00 92.56 299 VAL A C 1
ATOM 2077 O O . VAL A 1 299 ? -10.992 3.804 26.216 1.00 92.56 299 VAL A O 1
ATOM 2080 N N . CYS A 1 300 ? -9.024 3.356 27.219 1.00 92.56 300 CYS A N 1
ATOM 2081 C CA . CYS A 1 300 ? -8.230 3.297 25.999 1.00 92.56 300 CYS A CA 1
ATOM 2082 C C . CYS A 1 300 ? -7.886 1.849 25.653 1.00 92.56 300 CYS A C 1
ATOM 2084 O O . CYS A 1 300 ? -7.544 1.045 26.527 1.00 92.56 300 CYS A O 1
ATOM 2086 N N . TYR A 1 301 ? -7.995 1.533 24.369 1.00 91.38 301 TYR A N 1
ATOM 2087 C CA . TYR A 1 301 ? -7.898 0.194 23.815 1.00 91.38 301 TYR A CA 1
ATOM 2088 C C . TYR A 1 301 ? -6.782 0.109 22.769 1.00 91.38 301 TYR A C 1
ATOM 2090 O O . TYR A 1 301 ? -6.359 1.114 22.194 1.00 91.38 301 TYR A O 1
ATOM 2098 N N . GLN A 1 302 ? -6.330 -1.114 22.530 1.00 90.25 302 GLN A N 1
ATOM 2099 C CA . GLN A 1 302 ? -5.468 -1.512 21.424 1.00 90.25 302 GLN A CA 1
ATOM 2100 C C . GLN A 1 302 ? -6.135 -2.663 20.663 1.00 90.25 302 GLN A C 1
ATOM 2102 O O . GLN A 1 302 ? -7.031 -3.323 21.202 1.00 90.25 302 GLN A O 1
ATOM 2107 N N . GLY A 1 303 ? -5.701 -2.893 19.428 1.00 91.12 303 GLY A N 1
ATOM 2108 C CA . GLY A 1 303 ? -6.105 -4.065 18.661 1.00 91.12 303 GLY A CA 1
ATOM 2109 C C . GLY A 1 303 ? -5.615 -5.367 19.289 1.00 91.12 303 GLY A C 1
ATOM 2110 O O . GLY A 1 303 ? -4.576 -5.407 19.952 1.00 91.12 303 GLY A O 1
ATOM 2111 N N . GLU A 1 304 ? -6.365 -6.437 19.062 1.00 90.19 304 GLU A N 1
ATOM 2112 C CA . GLU A 1 304 ? -5.898 -7.812 19.190 1.00 90.19 304 GLU A CA 1
ATOM 2113 C C . GLU A 1 304 ? -6.366 -8.565 17.932 1.00 90.19 304 GLU A C 1
ATOM 2115 O O . GLU A 1 304 ? -7.540 -8.429 17.578 1.00 90.19 304 GLU A O 1
ATOM 2120 N N . PRO A 1 305 ? -5.502 -9.337 17.243 1.00 91.19 305 PRO A N 1
ATOM 2121 C CA . PRO A 1 305 ? -5.856 -9.966 15.972 1.00 91.19 305 PRO A CA 1
ATOM 2122 C C . PRO A 1 305 ? -7.172 -10.750 16.019 1.00 91.19 305 PRO A C 1
ATOM 2124 O O . PRO A 1 305 ? -7.497 -11.406 17.012 1.00 91.19 305 PRO A O 1
ATOM 2127 N N . LEU A 1 306 ? -7.936 -10.689 14.929 1.00 88.44 306 LEU A N 1
ATOM 2128 C CA . LEU A 1 306 ? -9.235 -11.357 14.808 1.00 88.44 306 LEU A CA 1
ATOM 2129 C C . LEU A 1 306 ? -9.132 -12.886 14.709 1.00 88.44 306 LEU A C 1
ATOM 2131 O O . LEU A 1 306 ? -10.096 -13.580 15.037 1.00 88.44 306 LEU A O 1
ATOM 2135 N N . GLY A 1 307 ? -7.987 -13.403 14.252 1.00 87.56 307 GLY A N 1
ATOM 2136 C CA . GLY A 1 307 ? -7.826 -14.807 13.875 1.00 87.56 307 GLY A CA 1
ATOM 2137 C C . GLY A 1 307 ? -8.696 -15.178 12.668 1.00 87.56 307 GLY A C 1
ATOM 2138 O O . GLY A 1 307 ? -8.995 -14.337 11.818 1.00 87.56 307 GLY A O 1
ATOM 2139 N N . THR A 1 308 ? -9.120 -16.440 12.595 1.00 86.94 308 THR A N 1
ATOM 2140 C CA . THR A 1 308 ? -9.980 -16.949 11.519 1.00 86.94 308 THR A CA 1
ATOM 2141 C C . THR A 1 308 ? -11.376 -16.317 11.563 1.00 86.94 308 THR A C 1
ATOM 2143 O O . THR A 1 308 ? -12.135 -16.524 12.514 1.00 86.94 308 THR A O 1
ATOM 2146 N N . THR A 1 309 ? -11.761 -15.592 10.512 1.00 84.88 309 THR A N 1
ATOM 2147 C CA . THR A 1 309 ? -13.079 -14.941 10.399 1.00 84.88 309 THR A CA 1
ATOM 2148 C C . THR A 1 309 ? -13.980 -15.636 9.362 1.00 84.88 309 THR A C 1
ATOM 2150 O O . THR A 1 309 ? -13.498 -16.423 8.546 1.00 84.88 309 THR A O 1
ATOM 2153 N N . PRO A 1 310 ? -15.294 -15.325 9.307 1.00 85.38 310 PRO A N 1
ATOM 2154 C CA . PRO A 1 310 ? -16.169 -15.756 8.208 1.00 85.38 310 PRO A CA 1
ATOM 2155 C C . PRO A 1 310 ? -15.758 -15.234 6.820 1.00 85.38 310 PRO A C 1
ATOM 2157 O O . PRO A 1 310 ? -16.298 -15.707 5.823 1.00 85.38 310 PRO A O 1
ATOM 2160 N N . PHE A 1 311 ? -14.832 -14.273 6.766 1.00 78.88 311 PHE A N 1
ATOM 2161 C CA . PHE A 1 311 ? -14.244 -13.694 5.558 1.00 78.88 311 PHE A CA 1
ATOM 2162 C C . PHE A 1 311 ? -12.790 -14.176 5.355 1.00 78.88 311 PHE A C 1
ATOM 2164 O O . PHE A 1 311 ? -12.023 -13.547 4.645 1.00 78.88 311 PHE A O 1
ATOM 2171 N N . GLY A 1 312 ? -12.362 -15.266 6.004 1.00 78.94 312 GLY A N 1
ATOM 2172 C CA . GLY A 1 312 ? -10.974 -15.746 5.947 1.00 78.94 312 GLY A CA 1
ATOM 2173 C C . GLY A 1 312 ? -10.065 -15.128 7.014 1.00 78.94 312 GLY A C 1
ATOM 2174 O O . GLY A 1 312 ? -10.538 -14.682 8.063 1.00 78.94 312 GLY A O 1
ATOM 2175 N N . GLU A 1 313 ? -8.755 -15.158 6.773 1.00 80.25 313 GLU A N 1
ATOM 2176 C CA . GLU A 1 313 ? -7.719 -14.782 7.743 1.00 80.25 313 GLU A CA 1
ATOM 2177 C C . GLU A 1 313 ? -6.962 -13.538 7.266 1.00 80.25 313 GLU A C 1
ATOM 2179 O O . GLU A 1 313 ? -6.546 -13.471 6.115 1.00 80.25 313 GLU A O 1
ATOM 2184 N N . PHE A 1 314 ? -6.782 -12.557 8.155 1.00 76.19 314 PHE A N 1
ATOM 2185 C CA . PHE A 1 314 ? -6.234 -11.228 7.830 1.00 76.19 314 PHE A CA 1
ATOM 2186 C C . PHE A 1 314 ? -5.004 -10.886 8.689 1.00 76.19 314 PHE A C 1
ATOM 2188 O O . PHE A 1 314 ? -4.790 -9.737 9.080 1.00 76.19 314 PHE A O 1
ATOM 2195 N N . GLY A 1 315 ? -4.222 -11.910 9.052 1.00 81.94 315 GLY A N 1
ATOM 2196 C CA . GLY A 1 315 ? -3.008 -11.779 9.860 1.00 81.94 315 GLY A CA 1
ATOM 2197 C C . GLY A 1 315 ? -3.232 -10.993 11.156 1.00 81.94 315 GLY A C 1
ATOM 2198 O O . GLY A 1 315 ? -3.962 -11.429 12.046 1.00 81.94 315 GLY A O 1
ATOM 2199 N N . MET A 1 316 ? -2.598 -9.823 11.250 1.00 82.50 316 MET A N 1
ATOM 2200 C CA . MET A 1 316 ? -2.627 -8.950 12.429 1.00 82.50 316 MET A CA 1
ATOM 2201 C C . MET A 1 316 ? -3.865 -8.041 12.535 1.00 82.50 316 MET A C 1
ATOM 2203 O O . MET A 1 316 ? -3.967 -7.297 13.510 1.00 82.50 316 MET A O 1
ATOM 2207 N N . ALA A 1 317 ? -4.792 -8.062 11.570 1.00 85.50 317 ALA A N 1
ATOM 2208 C CA . ALA A 1 317 ? -5.959 -7.181 11.583 1.00 85.50 317 ALA A CA 1
ATOM 2209 C C . ALA A 1 317 ? -6.880 -7.445 12.789 1.00 85.50 317 ALA A C 1
ATOM 2211 O O . ALA A 1 317 ? -7.292 -8.577 13.054 1.00 85.50 317 ALA A O 1
ATOM 2212 N N . ASP A 1 318 ? -7.240 -6.374 13.497 1.00 88.81 318 ASP A N 1
ATOM 2213 C CA . ASP A 1 318 ? -8.190 -6.376 14.619 1.00 88.81 318 ASP A CA 1
ATOM 2214 C C . ASP A 1 318 ? -9.585 -5.861 14.225 1.00 88.81 318 ASP A C 1
ATOM 2216 O O . ASP A 1 318 ? -10.556 -6.047 14.964 1.00 88.81 318 ASP A O 1
ATOM 2220 N N . THR A 1 319 ? -9.690 -5.233 13.051 1.00 90.44 319 THR A N 1
ATOM 2221 C CA . THR A 1 319 ? -10.892 -4.562 12.554 1.00 90.44 319 THR A CA 1
ATOM 2222 C C . THR A 1 319 ? -11.088 -4.868 11.066 1.00 90.44 319 THR A C 1
ATOM 2224 O O . THR A 1 319 ? -10.157 -4.716 10.279 1.00 90.44 319 THR A O 1
ATOM 2227 N N . LEU A 1 320 ? -12.307 -5.254 10.667 1.00 89.88 320 LEU A N 1
ATOM 2228 C CA . LEU A 1 320 ? -12.703 -5.386 9.256 1.00 89.88 320 LEU A CA 1
ATOM 2229 C C . LEU A 1 320 ? -13.864 -4.442 8.945 1.00 89.88 320 LEU A C 1
ATOM 2231 O O . LEU A 1 320 ? -14.912 -4.491 9.604 1.00 89.88 320 LEU A O 1
ATOM 2235 N N . ILE A 1 321 ? -13.693 -3.628 7.908 1.00 90.56 321 ILE A N 1
ATOM 2236 C CA . ILE A 1 321 ? -14.731 -2.770 7.336 1.00 90.56 321 ILE A CA 1
ATOM 2237 C C . ILE A 1 321 ? -15.157 -3.392 6.006 1.00 90.56 321 ILE A C 1
ATOM 2239 O O . ILE A 1 321 ? -14.320 -3.802 5.213 1.00 90.56 321 ILE A O 1
ATOM 2243 N N . ARG A 1 322 ? -16.464 -3.478 5.762 1.00 89.81 322 ARG A N 1
ATOM 2244 C CA . ARG A 1 322 ? -17.024 -3.912 4.484 1.00 89.81 322 ARG A CA 1
ATOM 2245 C C . ARG A 1 322 ? -17.607 -2.720 3.743 1.00 89.81 322 ARG A C 1
ATOM 2247 O O . ARG A 1 322 ? -18.465 -2.022 4.284 1.00 89.81 322 ARG A O 1
ATOM 2254 N N . ARG A 1 323 ? -17.202 -2.540 2.491 1.00 91.50 323 ARG A N 1
ATOM 2255 C CA . ARG A 1 323 ? -17.876 -1.689 1.503 1.00 91.50 323 ARG A CA 1
ATOM 2256 C C . ARG A 1 323 ? -18.875 -2.530 0.700 1.00 91.50 323 ARG A C 1
ATOM 2258 O O . ARG A 1 323 ? -18.791 -3.754 0.671 1.00 91.50 323 ARG A O 1
ATOM 2265 N N . THR A 1 324 ? -19.859 -1.899 0.062 1.00 91.31 324 THR A N 1
ATOM 2266 C CA . THR A 1 324 ? -20.833 -2.627 -0.785 1.00 91.31 324 THR A CA 1
ATOM 2267 C C . THR A 1 324 ? -20.419 -2.758 -2.255 1.00 91.31 324 THR A C 1
ATOM 2269 O O . THR A 1 324 ? -21.090 -3.471 -2.997 1.00 91.31 324 THR A O 1
ATOM 2272 N N . MET A 1 325 ? -19.383 -2.027 -2.671 1.00 89.38 325 MET A N 1
ATOM 2273 C CA . MET A 1 325 ? -18.751 -2.025 -3.997 1.00 89.38 325 MET A CA 1
ATOM 2274 C C . MET A 1 325 ? -17.458 -1.191 -3.935 1.00 89.38 325 MET A C 1
ATOM 2276 O O . MET A 1 325 ? -17.252 -0.452 -2.964 1.00 89.38 325 MET A O 1
ATOM 2280 N N . ASP A 1 326 ? -16.633 -1.238 -4.978 1.00 89.81 326 ASP A N 1
ATOM 2281 C CA . ASP A 1 326 ? -15.621 -0.206 -5.225 1.00 89.81 326 ASP A CA 1
ATOM 2282 C C . ASP A 1 326 ? -16.292 1.100 -5.715 1.00 89.81 326 ASP A C 1
ATOM 2284 O O . ASP A 1 326 ? -17.325 1.051 -6.391 1.00 89.81 326 ASP A O 1
ATOM 2288 N N . PRO A 1 327 ? -15.784 2.292 -5.335 1.00 91.88 327 PRO A N 1
ATOM 2289 C CA . PRO A 1 327 ? -16.348 3.575 -5.763 1.00 91.88 327 PRO A CA 1
ATOM 2290 C C . PRO A 1 327 ? -16.026 3.921 -7.222 1.00 91.88 327 PRO A C 1
ATOM 2292 O O . PRO A 1 327 ? -16.761 4.693 -7.836 1.00 91.88 327 PRO A O 1
ATOM 2295 N N . PHE A 1 328 ? -14.940 3.373 -7.762 1.00 90.44 328 PHE A N 1
ATOM 2296 C CA . PHE A 1 328 ? -14.484 3.558 -9.133 1.00 90.44 328 PHE A CA 1
ATOM 2297 C C . PHE A 1 328 ? -14.007 2.212 -9.678 1.00 90.44 328 PHE A C 1
ATOM 2299 O O . PHE A 1 328 ? -13.639 1.333 -8.907 1.00 90.44 328 PHE A O 1
ATOM 2306 N N . ASP A 1 329 ? -14.047 2.088 -10.997 1.00 86.12 329 ASP A N 1
ATOM 2307 C CA . ASP A 1 329 ? -13.406 1.021 -11.765 1.00 86.12 329 ASP A CA 1
ATOM 2308 C C . ASP A 1 329 ? -11.945 1.431 -12.029 1.00 86.12 329 ASP A C 1
ATOM 2310 O O . ASP A 1 329 ? -11.659 2.628 -12.192 1.00 86.12 329 ASP A O 1
ATOM 2314 N N . ARG A 1 330 ? -11.017 0.474 -12.074 1.00 84.94 330 ARG A N 1
ATOM 2315 C CA . ARG A 1 330 ? -9.591 0.710 -12.352 1.00 84.94 330 ARG A CA 1
ATOM 2316 C C . ARG A 1 330 ? -9.347 1.512 -13.631 1.00 84.94 330 ARG A C 1
ATOM 2318 O O . ARG A 1 330 ? -8.512 2.424 -13.642 1.00 84.94 330 ARG A O 1
ATOM 2325 N N . CYS A 1 331 ? -10.153 1.268 -14.657 1.00 87.12 331 CYS A N 1
ATOM 2326 C CA . CYS A 1 331 ? -10.095 1.938 -15.951 1.00 87.12 331 CYS A CA 1
ATOM 2327 C C . CYS A 1 331 ? -10.904 3.246 -16.011 1.00 87.12 331 CYS A C 1
ATOM 2329 O O . CYS A 1 331 ? -10.953 3.895 -17.055 1.00 87.12 331 CYS A O 1
ATOM 2331 N N . ALA A 1 332 ? -11.556 3.664 -14.918 1.00 88.38 332 ALA A N 1
ATOM 2332 C CA . ALA A 1 332 ? -12.243 4.950 -14.860 1.00 88.38 332 ALA A CA 1
ATOM 2333 C C . ALA A 1 332 ? -11.242 6.108 -14.746 1.00 88.38 332 ALA A C 1
ATOM 2335 O O . ALA A 1 332 ? -10.343 6.088 -13.903 1.00 88.38 332 ALA A O 1
ATOM 2336 N N . LEU A 1 333 ? -11.443 7.155 -15.544 1.00 91.31 333 LEU A N 1
ATOM 2337 C CA . LEU A 1 333 ? -10.587 8.340 -15.547 1.00 91.31 333 LEU A CA 1
ATOM 2338 C C . LEU A 1 333 ? -10.790 9.256 -14.323 1.00 91.31 333 LEU A C 1
ATOM 2340 O O . LEU A 1 333 ? -11.861 9.234 -13.700 1.00 91.31 333 LEU A O 1
ATOM 2344 N N . PRO A 1 334 ? -9.792 10.097 -13.976 1.00 93.12 334 PRO A N 1
ATOM 2345 C CA . PRO A 1 334 ? -9.910 11.076 -12.898 1.00 93.12 334 PRO A CA 1
ATOM 2346 C C . PRO A 1 334 ? -11.090 12.036 -13.109 1.00 93.12 334 PRO A C 1
ATOM 2348 O O . PRO A 1 334 ? -11.333 12.539 -14.205 1.00 93.12 334 PRO A O 1
ATOM 2351 N N . GLY A 1 335 ? -11.826 12.348 -12.041 1.00 89.31 335 GLY A N 1
ATOM 2352 C CA . GLY A 1 335 ? -13.014 13.188 -12.138 1.00 89.31 335 GLY A CA 1
ATOM 2353 C C . GLY A 1 335 ? -13.521 13.703 -10.796 1.00 89.31 335 GLY A C 1
ATOM 2354 O O . GLY A 1 335 ? -13.697 12.960 -9.836 1.00 89.31 335 GLY A O 1
ATOM 2355 N N . LEU A 1 336 ? -13.865 14.993 -10.753 1.00 83.94 336 LEU A N 1
ATOM 2356 C CA . LEU A 1 336 ? -14.336 15.702 -9.551 1.00 83.94 336 LEU A CA 1
ATOM 2357 C C . LEU A 1 336 ? -15.753 15.304 -9.075 1.00 83.94 336 LEU A C 1
ATOM 2359 O O . LEU A 1 336 ? -16.327 15.985 -8.224 1.00 83.94 336 LEU A O 1
ATOM 2363 N N . ASN A 1 337 ? -16.344 14.242 -9.629 1.00 92.75 337 ASN A N 1
ATOM 2364 C CA . ASN A 1 337 ? -17.666 13.745 -9.249 1.00 92.75 337 ASN A CA 1
ATOM 2365 C C . ASN A 1 337 ? -17.522 12.731 -8.099 1.00 92.75 337 ASN A C 1
ATOM 2367 O O . ASN A 1 337 ? -17.001 11.642 -8.332 1.00 92.75 337 ASN A O 1
ATOM 2371 N N . PRO A 1 338 ? -17.981 13.041 -6.873 1.00 93.81 338 PRO A N 1
ATOM 2372 C CA . PRO A 1 338 ? -17.826 12.129 -5.751 1.00 93.81 338 PRO A CA 1
ATOM 2373 C C . PRO A 1 338 ? -18.802 10.949 -5.835 1.00 93.81 338 PRO A C 1
ATOM 2375 O O . PRO A 1 338 ? -20.006 11.140 -6.028 1.00 93.81 338 PRO A O 1
ATOM 2378 N N . VAL A 1 339 ? -18.297 9.737 -5.608 1.00 96.31 339 VAL A N 1
ATOM 2379 C CA . VAL A 1 339 ? -19.100 8.510 -5.514 1.00 96.31 339 VAL A CA 1
ATOM 2380 C C . VAL A 1 339 ? -19.312 8.148 -4.045 1.00 96.31 339 VAL A C 1
ATOM 2382 O O . VAL A 1 339 ? -18.375 8.143 -3.247 1.00 96.31 339 VAL A O 1
ATOM 2385 N N . ASN A 1 340 ? -20.565 7.863 -3.679 1.00 95.88 340 ASN A N 1
ATOM 2386 C CA . ASN A 1 340 ? -20.959 7.467 -2.327 1.00 95.88 340 ASN A CA 1
ATOM 2387 C C . ASN A 1 340 ? -21.165 5.947 -2.246 1.00 95.88 340 ASN A C 1
ATOM 2389 O O . ASN A 1 340 ? -22.165 5.433 -2.756 1.00 95.88 340 ASN A O 1
ATOM 2393 N N . VAL A 1 341 ? -20.301 5.265 -1.502 1.00 95.12 341 VAL A N 1
ATOM 2394 C CA . VAL A 1 341 ? -20.368 3.826 -1.225 1.00 95.12 341 VAL A CA 1
ATOM 2395 C C . VAL A 1 341 ? -20.863 3.589 0.210 1.00 95.12 341 VAL A C 1
ATOM 2397 O O . VAL A 1 341 ? -20.246 4.079 1.160 1.00 95.12 341 VAL A O 1
ATOM 2400 N N . PRO A 1 342 ? -21.973 2.856 0.413 1.00 95.75 342 PRO A N 1
ATOM 2401 C CA . PRO A 1 342 ? -22.353 2.345 1.727 1.00 95.75 342 PRO A CA 1
ATOM 2402 C C . PRO A 1 342 ? -21.284 1.420 2.328 1.00 95.75 342 PRO A C 1
ATOM 2404 O O . PRO A 1 342 ? -20.712 0.579 1.634 1.00 95.75 342 PRO A O 1
ATOM 2407 N N . LEU A 1 343 ? -21.047 1.559 3.633 1.00 93.62 343 LEU A N 1
ATOM 2408 C CA . LEU A 1 343 ? -20.088 0.740 4.382 1.00 93.62 343 LEU A CA 1
ATOM 2409 C C . LEU A 1 343 ? -20.619 0.323 5.751 1.00 93.62 343 LEU A C 1
ATOM 2411 O O . LEU A 1 343 ? -21.548 0.927 6.284 1.00 93.62 343 LEU A O 1
ATOM 2415 N N . GLU A 1 344 ? -19.993 -0.676 6.352 1.00 92.94 344 GLU A N 1
ATOM 2416 C CA . GLU A 1 344 ? -20.284 -1.155 7.703 1.00 92.94 344 GLU A CA 1
ATOM 2417 C C . GLU A 1 344 ? -19.038 -1.793 8.332 1.00 92.94 344 GLU A C 1
ATOM 2419 O O . GLU A 1 344 ? -18.138 -2.248 7.634 1.00 92.94 344 GLU A O 1
ATOM 2424 N N . ILE A 1 345 ? -18.978 -1.848 9.662 1.00 92.94 345 ILE A N 1
ATOM 2425 C CA . ILE A 1 345 ? -17.964 -2.635 10.374 1.00 92.94 345 ILE A CA 1
ATOM 2426 C C . ILE A 1 345 ? -18.489 -4.064 10.556 1.00 92.94 345 ILE A C 1
ATOM 2428 O O . ILE A 1 345 ? -19.585 -4.254 11.085 1.00 92.94 345 ILE A O 1
ATOM 2432 N N . VAL A 1 346 ? -17.726 -5.064 10.108 1.00 92.19 346 VAL A N 1
ATOM 2433 C CA . VAL A 1 346 ? -18.151 -6.480 10.119 1.00 92.19 346 VAL A CA 1
ATOM 2434 C C . VAL A 1 346 ? -17.378 -7.341 11.114 1.00 92.19 346 VAL A C 1
ATOM 2436 O O . VAL A 1 346 ? -17.889 -8.373 11.547 1.00 92.19 346 VAL A O 1
ATOM 2439 N N . ALA A 1 347 ? -16.191 -6.900 11.541 1.00 92.81 347 ALA A N 1
ATOM 2440 C CA . ALA A 1 347 ? -15.450 -7.508 12.642 1.00 92.81 347 ALA A CA 1
ATOM 2441 C C . ALA A 1 347 ? -14.682 -6.452 13.452 1.00 92.81 347 ALA A C 1
ATOM 2443 O O . ALA A 1 347 ? -14.267 -5.428 12.912 1.00 92.81 347 ALA A O 1
ATOM 2444 N N . LEU A 1 348 ? -14.524 -6.707 14.755 1.00 94.25 348 LEU A N 1
ATOM 2445 C CA . LEU A 1 348 ? -13.807 -5.856 15.708 1.00 94.25 348 LEU A CA 1
ATOM 2446 C C . LEU A 1 348 ? -13.374 -6.694 16.925 1.00 94.25 348 LEU A C 1
ATOM 2448 O O . LEU A 1 348 ? -14.236 -7.315 17.554 1.00 94.25 348 LEU A O 1
ATOM 2452 N N . ASN A 1 349 ? -12.090 -6.676 17.288 1.00 93.94 349 ASN A N 1
ATOM 2453 C CA . ASN A 1 349 ? -11.562 -7.245 18.536 1.00 93.94 349 ASN A CA 1
ATOM 2454 C C . ASN A 1 349 ? -10.555 -6.282 19.181 1.00 93.94 349 ASN A C 1
ATOM 2456 O O . ASN A 1 349 ? -9.378 -6.259 18.835 1.00 93.94 349 ASN A O 1
ATOM 2460 N N . LEU A 1 350 ? -11.017 -5.483 20.146 1.00 94.06 350 LEU A N 1
ATOM 2461 C CA . LEU A 1 350 ? -10.148 -4.578 20.906 1.00 94.06 350 LEU A CA 1
ATOM 2462 C C . LEU A 1 350 ? -10.016 -5.024 22.362 1.00 94.06 350 LEU A C 1
ATOM 2464 O O . LEU A 1 350 ? -10.988 -5.482 22.968 1.00 94.06 350 LEU A O 1
ATOM 2468 N N . VAL A 1 351 ? -8.848 -4.793 22.961 1.00 93.94 351 VAL A N 1
ATOM 2469 C CA . VAL A 1 351 ? -8.558 -5.053 24.381 1.00 93.94 351 VAL A CA 1
ATOM 2470 C C . VAL A 1 351 ? -8.067 -3.782 25.081 1.00 93.94 351 VAL A C 1
ATOM 2472 O O . VAL A 1 351 ? -7.394 -2.944 24.484 1.00 93.94 351 VAL A O 1
ATOM 2475 N N . SER A 1 352 ? -8.461 -3.576 26.338 1.00 93.50 352 SER A N 1
ATOM 2476 C CA . SER A 1 352 ? -8.084 -2.396 27.123 1.00 93.50 352 SER A CA 1
ATOM 2477 C C . SER A 1 352 ? -6.591 -2.414 27.447 1.00 93.50 352 SER A C 1
ATOM 2479 O O . SER A 1 352 ? -6.111 -3.393 28.016 1.00 93.50 352 SER A O 1
ATOM 2481 N N . VAL A 1 353 ? -5.881 -1.316 27.174 1.00 92.81 353 VAL A N 1
ATOM 2482 C CA . VAL A 1 353 ? -4.423 -1.198 27.406 1.00 92.81 353 VAL A CA 1
ATOM 2483 C C . VAL A 1 353 ? -4.057 -1.318 28.892 1.00 92.81 353 VAL A C 1
ATOM 2485 O O . VAL A 1 353 ? -2.961 -1.744 29.240 1.00 92.81 353 VAL A O 1
ATOM 2488 N N . GLN A 1 354 ? -4.989 -0.969 29.779 1.00 92.19 354 GLN A N 1
ATOM 2489 C CA . GLN A 1 354 ? -4.896 -1.203 31.218 1.00 92.19 354 GLN A CA 1
ATOM 2490 C C . GLN A 1 354 ? -6.280 -1.568 31.784 1.00 92.19 354 GLN A C 1
ATOM 2492 O O . GLN A 1 354 ? -7.289 -1.147 31.205 1.00 92.19 354 GLN A O 1
ATOM 2497 N N . PRO A 1 355 ? -6.360 -2.288 32.919 1.00 95.19 355 PRO A N 1
ATOM 2498 C CA . PRO A 1 355 ? -7.632 -2.594 33.566 1.00 95.19 355 PRO A CA 1
ATOM 2499 C C . PRO A 1 355 ? -8.334 -1.315 34.035 1.00 95.19 355 PRO A C 1
ATOM 2501 O O . PRO A 1 355 ? -7.695 -0.400 34.561 1.00 95.19 355 PRO A O 1
ATOM 2504 N N . ILE A 1 356 ? -9.660 -1.257 33.907 1.00 95.19 356 ILE A N 1
ATOM 2505 C CA . ILE A 1 356 ? -10.452 -0.192 34.527 1.00 95.19 356 ILE A CA 1
ATOM 2506 C C . ILE A 1 356 ? -10.620 -0.476 36.020 1.00 95.19 356 ILE A C 1
ATOM 2508 O O . ILE A 1 356 ? -10.775 -1.626 36.433 1.00 95.19 356 ILE A O 1
ATOM 2512 N N . ILE A 1 357 ? -10.613 0.575 36.838 1.00 96.06 357 ILE A N 1
ATOM 2513 C CA . ILE A 1 357 ? -10.850 0.457 38.279 1.00 96.06 357 ILE A CA 1
ATOM 2514 C C . ILE A 1 357 ? -12.317 0.767 38.571 1.00 96.06 357 ILE A C 1
ATOM 2516 O O . ILE A 1 357 ? -12.786 1.880 38.333 1.00 96.06 357 ILE A O 1
ATOM 2520 N N . VAL A 1 358 ? -13.032 -0.220 39.108 1.00 96.62 358 VAL A N 1
ATOM 2521 C CA . VAL A 1 358 ? -14.429 -0.100 39.539 1.00 96.62 358 VAL A CA 1
ATOM 2522 C C . VAL A 1 358 ? -14.469 -0.045 41.062 1.00 96.62 358 VAL A C 1
ATOM 2524 O O . VAL A 1 358 ? -13.938 -0.933 41.725 1.00 96.62 358 VAL A O 1
ATOM 2527 N N . THR A 1 359 ? -15.101 0.980 41.631 1.00 96.56 359 THR A N 1
ATOM 2528 C CA . THR A 1 359 ? -15.322 1.089 43.081 1.00 96.56 359 THR A CA 1
ATOM 2529 C C . THR A 1 359 ? -16.731 0.655 43.476 1.00 96.56 359 THR A C 1
ATOM 2531 O O . THR A 1 359 ? -17.630 0.519 42.643 1.00 96.56 359 THR A O 1
ATOM 2534 N N . TYR A 1 360 ? -16.920 0.429 44.773 1.00 96.19 360 TYR A N 1
ATOM 2535 C CA . TYR A 1 360 ? -18.184 0.040 45.380 1.00 96.19 360 TYR A CA 1
ATOM 2536 C C . TYR A 1 360 ? -18.480 0.895 46.613 1.00 96.19 360 TYR A C 1
ATOM 2538 O O . TYR A 1 360 ? -17.579 1.290 47.356 1.00 96.19 360 TYR A O 1
ATOM 2546 N N . ASN A 1 361 ? -19.768 1.061 46.917 1.00 93.94 361 ASN A N 1
ATOM 2547 C CA . ASN A 1 361 ? -20.262 1.716 48.132 1.00 93.94 361 ASN A CA 1
ATOM 2548 C C . ASN A 1 361 ? -19.771 3.172 48.319 1.00 93.94 361 ASN A C 1
ATOM 2550 O O . ASN A 1 361 ? -19.597 3.613 49.457 1.00 93.94 361 ASN A O 1
ATOM 2554 N N . GLY A 1 362 ? -19.566 3.927 47.235 1.00 91.38 362 GLY A N 1
ATOM 2555 C CA . GLY A 1 362 ? -19.158 5.334 47.278 1.00 91.38 362 GLY A CA 1
ATOM 2556 C C . GLY A 1 362 ? -17.643 5.550 47.284 1.00 91.38 362 GLY A C 1
ATOM 2557 O O . GLY A 1 362 ? -17.142 6.327 48.095 1.00 91.38 362 GLY A O 1
ATOM 2558 N N . GLY A 1 363 ? -16.914 4.878 46.390 1.00 91.44 363 GLY A N 1
ATOM 2559 C CA . GLY A 1 363 ? -15.469 5.051 46.197 1.00 91.44 363 GLY A CA 1
ATOM 2560 C C . GLY A 1 363 ? -14.583 4.111 47.021 1.00 91.44 363 GLY A C 1
ATOM 2561 O O . GLY A 1 363 ? -13.372 4.314 47.082 1.00 91.44 363 GLY A O 1
ATOM 2562 N N . MET A 1 364 ? -15.157 3.094 47.669 1.00 93.25 364 MET A N 1
ATOM 2563 C CA . MET A 1 364 ? -14.412 2.080 48.425 1.00 93.25 364 MET A CA 1
ATOM 2564 C C . MET A 1 364 ? -14.153 0.829 47.571 1.00 93.25 364 MET A C 1
ATOM 2566 O O . MET A 1 364 ? -14.670 0.705 46.465 1.00 93.25 364 MET A O 1
ATOM 2570 N N . ASN A 1 365 ? -13.356 -0.111 48.091 1.00 93.19 365 ASN A N 1
ATOM 2571 C CA . ASN A 1 365 ? -13.117 -1.441 47.510 1.00 93.19 365 ASN A CA 1
ATOM 2572 C C . ASN A 1 365 ? -12.840 -1.432 45.984 1.00 93.19 365 ASN A C 1
ATOM 2574 O O . ASN A 1 365 ? -13.643 -1.980 45.229 1.00 93.19 365 ASN A O 1
ATOM 2578 N N . PRO A 1 366 ? -11.746 -0.803 45.513 1.00 95.38 366 PRO A N 1
ATOM 2579 C CA . PRO A 1 366 ? -11.402 -0.797 44.093 1.00 95.38 366 PRO A CA 1
ATOM 2580 C C . PRO A 1 366 ? -11.099 -2.215 43.585 1.00 95.38 366 PRO A C 1
ATOM 2582 O O . PRO A 1 366 ? -10.224 -2.898 44.118 1.00 95.38 366 PRO A O 1
ATOM 2585 N N . GLU A 1 367 ? -11.794 -2.634 42.531 1.00 95.62 367 GLU A N 1
ATOM 2586 C CA . GLU A 1 367 ? -11.569 -3.889 41.809 1.00 95.62 367 GLU A CA 1
ATOM 2587 C C . GLU A 1 367 ? -11.075 -3.597 40.376 1.00 95.62 367 GLU A C 1
ATOM 2589 O O . GLU A 1 367 ? -11.664 -2.741 39.708 1.00 95.62 367 GLU A O 1
ATOM 2594 N N . PRO A 1 368 ? -10.040 -4.296 39.870 1.00 97.00 368 PRO A N 1
ATOM 2595 C CA . PRO A 1 368 ? -9.603 -4.190 38.480 1.00 97.00 368 PRO A CA 1
ATOM 2596 C C . PRO A 1 368 ? -10.438 -5.083 37.547 1.00 97.00 368 PRO A C 1
ATOM 2598 O O . PRO A 1 368 ? -10.648 -6.273 37.816 1.00 97.00 368 PRO A O 1
ATOM 2601 N N . TRP A 1 369 ? -10.883 -4.508 36.430 1.00 97.75 369 TRP A N 1
ATOM 2602 C CA . TRP A 1 369 ? -11.626 -5.193 35.371 1.00 97.75 369 TRP A CA 1
ATOM 2603 C C . TRP A 1 369 ? -10.980 -4.950 34.004 1.00 97.75 369 TRP A C 1
ATOM 2605 O O . TRP A 1 369 ? -10.820 -3.807 33.579 1.00 97.75 369 TRP A O 1
ATOM 2615 N N . ASP A 1 370 ? -10.669 -6.021 33.285 1.00 96.88 370 ASP A N 1
ATOM 2616 C CA . ASP A 1 370 ? -10.143 -5.971 31.922 1.00 96.88 370 ASP A CA 1
ATOM 2617 C C . ASP A 1 370 ? -11.298 -5.754 30.935 1.00 96.88 370 ASP A C 1
ATOM 2619 O O . ASP A 1 370 ? -12.331 -6.427 31.016 1.00 96.88 370 ASP A O 1
ATOM 2623 N N . GLY A 1 371 ? -11.152 -4.802 30.015 1.00 95.75 371 GLY A N 1
ATOM 2624 C CA . GLY A 1 371 ? -12.163 -4.462 29.017 1.00 95.75 371 GLY A CA 1
ATOM 2625 C C . GLY A 1 371 ? -11.855 -5.058 27.646 1.00 95.75 371 GLY A C 1
ATOM 2626 O O . GLY A 1 371 ? -10.720 -5.014 27.181 1.00 95.75 371 GLY A O 1
ATOM 2627 N N . ARG A 1 372 ? -12.882 -5.549 26.955 1.00 96.38 372 ARG A N 1
ATOM 2628 C CA . ARG A 1 372 ? -12.830 -5.946 25.541 1.00 96.38 372 ARG A CA 1
ATOM 2629 C C . ARG A 1 372 ? -13.988 -5.340 24.759 1.00 96.38 372 ARG A C 1
ATOM 2631 O O . ARG A 1 372 ? -15.090 -5.219 25.298 1.00 96.38 372 ARG A O 1
ATOM 2638 N N . VAL A 1 373 ? -13.747 -4.979 23.501 1.00 95.88 373 VAL A N 1
ATOM 2639 C CA . VAL A 1 373 ? -14.756 -4.436 22.579 1.00 95.88 373 VAL A CA 1
ATOM 2640 C C . VAL A 1 373 ? -14.906 -5.365 21.385 1.00 95.88 373 VAL A C 1
ATOM 2642 O O . VAL A 1 373 ? -13.924 -5.774 20.776 1.00 95.88 373 VAL A O 1
ATOM 2645 N N . THR A 1 374 ? -16.157 -5.678 21.073 1.00 96.06 374 THR A N 1
ATOM 2646 C CA . THR A 1 374 ? -16.604 -6.445 19.902 1.00 96.06 374 THR A CA 1
ATOM 2647 C C . THR A 1 374 ? -17.839 -5.747 19.317 1.00 96.06 374 THR A C 1
ATOM 2649 O O . THR A 1 374 ? -18.188 -4.653 19.770 1.00 96.06 374 THR A O 1
ATOM 2652 N N . LEU A 1 375 ? -18.523 -6.326 18.330 1.00 96.12 375 LEU A N 1
ATOM 2653 C CA . LEU A 1 375 ? -19.757 -5.751 17.774 1.00 96.12 375 LEU A CA 1
ATOM 2654 C C . LEU A 1 375 ? -21.015 -6.201 18.543 1.00 96.12 375 LEU A C 1
ATOM 2656 O O . LEU A 1 375 ? -21.083 -7.316 19.061 1.00 96.12 375 LEU A O 1
ATOM 2660 N N . SER A 1 376 ? -22.014 -5.318 18.625 1.00 96.75 376 SER A N 1
ATOM 2661 C CA . SER A 1 376 ? -23.354 -5.613 19.154 1.00 96.75 376 SER A CA 1
ATOM 2662 C C . SER A 1 376 ? -24.098 -6.621 18.274 1.00 96.75 376 SER A C 1
ATOM 2664 O O . SER A 1 376 ? -23.919 -6.661 17.059 1.00 96.75 376 SER A O 1
ATOM 2666 N N . GLN A 1 377 ? -25.003 -7.394 18.883 1.00 94.25 377 GLN A N 1
ATOM 2667 C CA . GLN A 1 377 ? -25.946 -8.242 18.140 1.00 94.25 377 GLN A CA 1
ATOM 2668 C C . GLN A 1 377 ? -27.014 -7.436 17.373 1.00 94.25 377 GLN A C 1
ATOM 2670 O O . GLN A 1 377 ? -27.723 -7.989 16.534 1.00 94.25 377 GLN A O 1
ATOM 2675 N N . ILE A 1 378 ? -27.155 -6.144 17.686 1.00 95.06 378 ILE A N 1
ATOM 2676 C CA . ILE A 1 378 ? -27.934 -5.182 16.913 1.00 95.06 378 ILE A CA 1
ATOM 2677 C C . ILE A 1 378 ? -26.926 -4.415 16.045 1.00 95.06 378 ILE A C 1
ATOM 2679 O O . ILE A 1 378 ? -26.133 -3.649 16.597 1.00 95.06 378 ILE A O 1
ATOM 2683 N N . PRO A 1 379 ? -26.907 -4.611 14.716 1.00 89.88 379 PRO A N 1
ATOM 2684 C CA . PRO A 1 379 ? -25.955 -3.919 13.859 1.00 89.88 379 PRO A CA 1
ATOM 2685 C C . PRO A 1 379 ? -26.208 -2.408 13.864 1.00 89.88 379 PRO A C 1
ATOM 2687 O O . PRO A 1 379 ? -27.335 -1.941 14.057 1.00 89.88 379 PRO A O 1
ATOM 2690 N N . ALA A 1 380 ? -25.146 -1.645 13.614 1.00 93.38 380 ALA A N 1
ATOM 2691 C CA . ALA A 1 380 ? -25.268 -0.229 13.303 1.00 93.38 380 ALA A CA 1
ATOM 2692 C C . ALA A 1 380 ? -26.058 -0.025 11.986 1.00 93.38 380 ALA A C 1
ATOM 2694 O O . ALA A 1 380 ? -26.152 -0.944 11.169 1.00 93.38 380 ALA A O 1
ATOM 2695 N N . PRO A 1 381 ? -26.613 1.175 11.732 1.00 94.00 381 PRO A N 1
ATOM 2696 C CA . PRO A 1 381 ? -26.984 1.582 10.374 1.00 94.00 381 PRO A CA 1
ATOM 2697 C C . PRO A 1 381 ? -25.769 1.493 9.435 1.00 94.00 381 PRO A C 1
ATOM 2699 O O . PRO A 1 381 ? -24.642 1.581 9.908 1.00 94.00 381 PRO A O 1
ATOM 2702 N N . MET A 1 382 ? -25.964 1.402 8.117 1.00 94.50 382 MET A N 1
ATOM 2703 C CA . MET A 1 382 ? -24.828 1.559 7.196 1.00 94.50 382 MET A CA 1
ATOM 2704 C C . MET A 1 382 ? -24.266 2.986 7.265 1.00 94.50 382 MET A C 1
ATOM 2706 O O . MET A 1 382 ? -25.014 3.968 7.304 1.00 94.50 382 MET A O 1
ATOM 2710 N N . GLY A 1 383 ? -22.941 3.073 7.270 1.00 95.56 383 GLY A N 1
ATOM 2711 C CA . GLY A 1 383 ? -22.169 4.287 7.064 1.00 95.56 383 GLY A CA 1
ATOM 2712 C C . GLY A 1 383 ? -22.027 4.660 5.591 1.00 95.56 383 GLY A C 1
ATOM 2713 O O . GLY A 1 383 ? -22.651 4.066 4.709 1.00 95.56 383 GLY A O 1
ATOM 2714 N N . GLN A 1 384 ? -21.191 5.661 5.331 1.00 95.00 384 GLN A N 1
ATOM 2715 C CA . GLN A 1 384 ? -20.930 6.202 3.995 1.00 95.00 384 GLN A CA 1
ATOM 2716 C C . GLN A 1 384 ? -19.439 6.499 3.816 1.00 95.00 384 GLN A C 1
ATOM 2718 O O . GLN A 1 384 ? -18.834 7.149 4.670 1.00 95.00 384 GLN A O 1
ATOM 2723 N N . LEU A 1 385 ? -18.871 6.066 2.692 1.00 95.00 385 LEU A N 1
ATOM 2724 C CA . LEU A 1 385 ? -17.598 6.540 2.155 1.00 95.00 385 LEU A CA 1
ATOM 2725 C C . LEU A 1 385 ? -17.880 7.369 0.908 1.00 95.00 385 LEU A C 1
ATOM 2727 O O . LEU A 1 385 ? -18.652 6.961 0.044 1.00 95.00 385 LEU A O 1
ATOM 2731 N N . LEU A 1 386 ? -17.273 8.548 0.847 1.00 95.44 386 LEU A N 1
ATOM 2732 C CA . LEU A 1 386 ? -17.401 9.494 -0.249 1.00 95.44 386 LEU A CA 1
ATOM 2733 C C . LEU A 1 386 ? -16.020 9.652 -0.882 1.00 95.44 386 LEU A C 1
ATOM 2735 O O . LEU A 1 386 ? -15.154 10.299 -0.293 1.00 95.44 386 LEU A O 1
ATOM 2739 N N . ALA A 1 387 ? -15.807 9.025 -2.036 1.00 95.94 387 ALA A N 1
ATOM 2740 C CA . ALA A 1 387 ? -14.525 9.020 -2.738 1.00 95.94 387 ALA A CA 1
ATOM 2741 C C . ALA A 1 387 ? -14.566 9.868 -4.012 1.00 95.94 387 ALA A C 1
ATOM 2743 O O . ALA A 1 387 ? -15.605 10.001 -4.656 1.00 95.94 387 ALA A O 1
ATOM 2744 N N . VAL A 1 388 ? -13.411 10.415 -4.379 1.00 95.50 388 VAL A N 1
ATOM 2745 C CA . VAL A 1 388 ? -13.146 11.147 -5.620 1.00 95.50 388 VAL A CA 1
ATOM 2746 C C . VAL A 1 388 ? -11.861 10.574 -6.214 1.00 95.50 388 VAL A C 1
ATOM 2748 O O . VAL A 1 388 ? -10.840 10.549 -5.520 1.00 95.50 388 VAL A O 1
ATOM 2751 N N . LYS A 1 389 ? -11.893 10.130 -7.476 1.00 93.88 389 LYS A N 1
ATOM 2752 C CA . LYS A 1 389 ? -10.681 9.784 -8.229 1.00 93.88 389 LYS A CA 1
ATOM 2753 C C . LYS A 1 389 ? -10.060 11.090 -8.728 1.00 93.88 389 LYS A C 1
ATOM 2755 O O . LYS A 1 389 ? -10.674 11.805 -9.516 1.00 93.88 389 LYS A O 1
ATOM 2760 N N . THR A 1 390 ? -8.909 11.467 -8.181 1.00 93.25 390 THR A N 1
ATOM 2761 C CA . THR A 1 390 ? -8.243 12.759 -8.435 1.00 93.25 390 THR A CA 1
ATOM 2762 C C . THR A 1 390 ? -6.933 12.625 -9.205 1.00 93.25 390 THR A C 1
ATOM 2764 O O . THR A 1 390 ? -6.398 13.648 -9.614 1.00 93.25 390 THR A O 1
ATOM 2767 N N . HIS A 1 391 ? -6.438 11.403 -9.399 1.00 90.81 391 HIS A N 1
ATOM 2768 C CA . HIS A 1 391 ? -5.275 11.039 -10.208 1.00 90.81 391 HIS A CA 1
ATOM 2769 C C . HIS A 1 391 ? -5.502 9.655 -10.838 1.00 90.81 391 HIS A C 1
ATOM 2771 O O . HIS A 1 391 ? -6.463 8.959 -10.505 1.00 90.81 391 HIS A O 1
ATOM 2777 N N . CYS A 1 392 ? -4.661 9.269 -11.789 1.00 88.81 392 CYS A N 1
ATOM 2778 C CA . CYS A 1 392 ? -4.874 8.107 -12.659 1.00 88.81 392 CYS A CA 1
ATOM 2779 C C . CYS A 1 392 ? -4.962 6.782 -11.893 1.00 88.81 392 CYS A C 1
ATOM 2781 O O . CYS A 1 392 ? -5.882 5.991 -12.108 1.00 88.81 392 CYS A O 1
ATOM 2783 N N . ASN A 1 393 ? -4.102 6.614 -10.890 1.00 89.06 393 ASN A N 1
ATOM 2784 C CA . ASN A 1 393 ? -4.128 5.476 -9.983 1.00 89.06 393 ASN A CA 1
ATOM 2785 C C . ASN A 1 393 ? -5.094 5.655 -8.789 1.00 89.06 393 ASN A C 1
ATOM 2787 O O . ASN A 1 393 ? -5.259 4.740 -7.996 1.00 89.06 393 ASN A O 1
ATOM 2791 N N . GLY A 1 394 ? -5.776 6.786 -8.580 1.00 92.69 394 GLY A N 1
ATOM 2792 C CA . GLY A 1 394 ? -6.646 6.896 -7.399 1.00 92.69 394 GLY A CA 1
ATOM 2793 C C . GLY A 1 394 ? -7.062 8.299 -6.999 1.00 92.69 394 GLY A C 1
ATOM 2794 O O . GLY A 1 394 ? -7.440 9.132 -7.824 1.00 92.69 394 GLY A O 1
ATOM 2795 N N . GLY A 1 395 ? -7.077 8.576 -5.700 1.00 93.75 395 GLY A N 1
ATOM 2796 C CA . GLY A 1 395 ? -7.43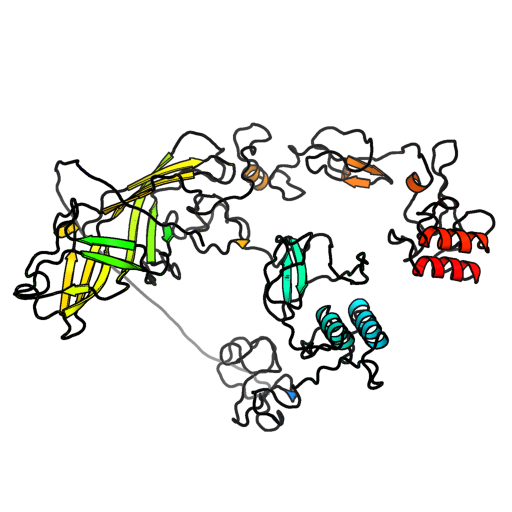3 9.905 -5.230 1.00 93.75 395 GLY A CA 1
ATOM 2797 C C . GLY A 1 395 ? -7.652 10.011 -3.742 1.00 93.75 395 GLY A C 1
ATOM 2798 O O . GLY A 1 395 ? -6.826 9.594 -2.937 1.00 93.75 395 GLY A O 1
ATOM 2799 N N . THR A 1 396 ? -8.774 10.622 -3.359 1.00 94.69 396 THR A N 1
ATOM 2800 C CA . THR A 1 396 ? -9.091 10.869 -1.950 1.00 94.69 396 THR A CA 1
ATOM 2801 C C . THR A 1 396 ? -10.490 10.406 -1.567 1.00 94.69 396 THR A C 1
ATOM 2803 O O . THR A 1 396 ? -11.396 10.353 -2.398 1.00 94.69 396 THR A O 1
ATOM 2806 N N . TYR A 1 397 ? -10.677 10.066 -0.292 1.00 94.44 397 TYR A N 1
ATOM 2807 C CA . TYR A 1 397 ? -11.975 9.703 0.270 1.00 94.44 397 TYR A CA 1
ATOM 2808 C C . TYR A 1 397 ? -12.185 10.292 1.668 1.00 94.44 397 TYR A C 1
ATOM 2810 O O . TYR A 1 397 ? -11.236 10.534 2.413 1.00 94.44 397 TYR A O 1
ATOM 2818 N N . GLN A 1 398 ? -13.447 10.494 2.041 1.00 94.75 398 GLN A N 1
ATOM 2819 C CA . GLN A 1 398 ? -13.901 10.765 3.409 1.00 94.75 398 GLN A CA 1
ATOM 2820 C C . GLN A 1 398 ? -14.831 9.638 3.869 1.00 94.75 398 GLN A C 1
ATOM 2822 O O . GLN A 1 398 ? -15.467 8.985 3.041 1.00 94.75 398 GLN A O 1
ATOM 2827 N N . SER A 1 399 ? -14.939 9.406 5.179 1.00 93.00 399 SER A N 1
ATOM 2828 C CA . SER A 1 399 ? -15.745 8.306 5.727 1.00 93.00 399 SER A CA 1
ATOM 2829 C C . SER A 1 399 ? -16.546 8.690 6.977 1.00 93.00 399 SER A C 1
ATOM 2831 O O . SER A 1 399 ? -16.112 9.484 7.818 1.00 93.00 399 SER A O 1
ATOM 2833 N N . MET A 1 400 ? -17.741 8.109 7.094 1.00 93.88 400 MET A N 1
ATOM 2834 C CA . MET A 1 400 ? -18.633 8.165 8.252 1.00 93.88 400 MET A CA 1
ATOM 2835 C C . MET A 1 400 ? -19.068 6.739 8.603 1.00 93.88 400 MET A C 1
ATOM 2837 O O . MET A 1 400 ? -20.002 6.210 8.002 1.00 93.88 400 MET A O 1
ATOM 2841 N N . LEU A 1 401 ? -18.400 6.121 9.575 1.00 93.88 401 LEU A N 1
ATOM 2842 C CA . LEU A 1 401 ? -18.656 4.760 10.043 1.00 93.88 401 LEU A CA 1
ATOM 2843 C C . LEU A 1 401 ? -19.363 4.782 11.415 1.00 93.88 401 LEU A C 1
ATOM 2845 O O . LEU A 1 401 ? -18.722 5.050 12.434 1.00 93.88 401 LEU A O 1
ATOM 2849 N N . PRO A 1 402 ? -20.674 4.495 11.491 1.00 94.62 402 PRO A N 1
ATOM 2850 C CA . PRO A 1 402 ? -21.339 4.201 12.756 1.00 94.62 402 PRO A CA 1
ATOM 2851 C C . PRO A 1 402 ? -20.915 2.816 13.275 1.00 94.62 402 PRO A C 1
ATOM 2853 O O . PRO A 1 402 ? -21.019 1.811 12.577 1.00 94.62 402 PRO A O 1
ATOM 2856 N N . VAL A 1 403 ? -20.492 2.744 14.535 1.00 93.38 403 VAL A N 1
ATOM 2857 C CA . VAL A 1 403 ? -20.120 1.500 15.226 1.00 93.38 403 VAL A CA 1
ATOM 2858 C C . VAL A 1 403 ? -21.052 1.284 16.413 1.00 93.38 403 VAL A C 1
ATOM 2860 O O . VAL A 1 403 ? -21.231 2.180 17.237 1.00 93.38 403 VAL A O 1
ATOM 2863 N N . GLN A 1 404 ? -21.630 0.089 16.542 1.00 94.81 404 GLN A N 1
ATOM 2864 C CA . GLN A 1 404 ? -22.463 -0.292 17.688 1.00 94.81 404 GLN A CA 1
ATOM 2865 C C . GLN A 1 404 ? -21.690 -1.302 18.564 1.00 94.81 404 GLN A C 1
ATOM 2867 O O . GLN A 1 404 ? -21.750 -2.504 18.303 1.00 94.81 404 GLN A O 1
ATOM 2872 N N . PRO A 1 405 ? -20.909 -0.855 19.568 1.00 95.06 405 PRO A N 1
ATOM 2873 C CA . PRO A 1 405 ? -20.006 -1.733 20.311 1.00 95.06 405 PRO A CA 1
ATOM 2874 C C . PRO A 1 405 ? -20.711 -2.617 21.351 1.00 95.06 405 PRO A C 1
ATOM 2876 O O . PRO A 1 405 ? -21.625 -2.195 22.066 1.00 95.06 405 PRO A O 1
ATOM 2879 N N . LEU A 1 406 ? -20.205 -3.836 21.501 1.00 96.62 406 LEU A N 1
ATOM 2880 C CA . LEU A 1 406 ? -20.421 -4.725 22.636 1.00 96.62 406 LEU A CA 1
ATOM 2881 C C . LEU A 1 406 ? -19.186 -4.672 23.536 1.00 96.62 406 LEU A C 1
ATOM 2883 O O . LEU A 1 406 ? -18.141 -5.240 23.209 1.00 96.62 406 LEU A O 1
ATOM 2887 N N . PHE A 1 407 ? -19.316 -4.020 24.690 1.00 96.62 407 PHE A N 1
ATOM 2888 C CA . PHE A 1 407 ? -18.279 -4.043 25.717 1.00 96.62 407 PHE A CA 1
ATOM 2889 C C . PHE A 1 407 ? -18.448 -5.286 26.595 1.00 96.62 407 PHE A C 1
ATOM 2891 O O . PHE A 1 407 ? -19.527 -5.525 27.143 1.00 96.62 407 PHE A O 1
ATOM 2898 N N . ARG A 1 408 ? -17.378 -6.060 26.781 1.00 97.56 408 ARG A N 1
ATOM 2899 C CA . ARG A 1 408 ? -17.268 -7.107 27.804 1.00 97.56 408 ARG A CA 1
ATOM 2900 C C . ARG A 1 408 ? -16.233 -6.668 28.831 1.00 97.56 408 ARG A C 1
ATOM 2902 O O . ARG A 1 408 ? -15.122 -6.317 28.454 1.00 97.56 408 ARG A O 1
ATOM 2909 N N . PHE A 1 409 ? -16.579 -6.736 30.111 1.00 98.00 409 PHE A N 1
ATOM 2910 C CA . PHE A 1 409 ? -15.646 -6.481 31.207 1.00 98.00 409 PHE A CA 1
ATOM 2911 C C . PHE A 1 409 ? -15.471 -7.749 32.037 1.00 98.00 409 PHE A C 1
ATOM 2913 O O . PHE A 1 409 ? -16.465 -8.376 32.413 1.00 98.00 409 PHE A O 1
ATOM 2920 N N . SER A 1 410 ? -14.226 -8.106 32.342 1.00 97.69 410 SER A N 1
ATOM 2921 C CA . SER A 1 410 ? -13.858 -9.290 33.122 1.00 97.69 410 SER A CA 1
ATOM 2922 C C . SER A 1 410 ? -13.068 -8.885 34.361 1.00 97.69 410 SER A C 1
ATOM 2924 O O . SER A 1 410 ? -12.011 -8.278 34.247 1.00 97.69 410 SER A O 1
ATOM 2926 N N . ARG A 1 411 ? -13.556 -9.217 35.556 1.00 97.06 411 ARG A N 1
ATOM 2927 C CA . ARG A 1 411 ? -12.838 -8.952 36.806 1.00 97.06 411 ARG A CA 1
ATOM 2928 C C . ARG A 1 411 ? -11.712 -9.954 36.997 1.00 97.06 411 ARG A C 1
ATOM 2930 O O . ARG A 1 411 ? -11.964 -11.157 36.949 1.00 97.06 411 ARG A O 1
ATOM 2937 N N . GLN A 1 412 ? -10.522 -9.465 37.330 1.00 93.38 412 GLN A N 1
ATOM 2938 C CA . GLN A 1 412 ? -9.346 -10.315 37.548 1.00 93.38 412 GLN A CA 1
ATOM 2939 C C . GLN A 1 412 ? -9.510 -11.235 38.770 1.00 93.38 412 GLN A C 1
ATOM 2941 O O . GLN A 1 412 ? -9.257 -12.436 38.690 1.00 93.38 412 GLN A O 1
ATOM 2946 N N . ALA A 1 413 ? -9.986 -10.700 39.903 1.00 90.44 413 ALA A N 1
ATOM 2947 C CA . ALA A 1 413 ? -10.228 -11.483 41.114 1.00 90.44 413 ALA A CA 1
ATOM 2948 C C . ALA A 1 413 ? -11.384 -10.923 41.977 1.00 90.44 413 ALA A C 1
ATOM 2950 O O . ALA A 1 413 ? -11.418 -9.719 42.224 1.00 90.44 413 ALA A O 1
ATOM 2951 N N . PRO A 1 414 ? -12.296 -11.774 42.496 1.00 91.00 414 PRO A N 1
ATOM 2952 C CA . PRO A 1 414 ? -12.571 -13.135 42.032 1.00 91.00 414 PRO A CA 1
ATOM 2953 C C . PRO A 1 414 ? -13.258 -13.098 40.646 1.00 91.00 414 PRO A C 1
ATOM 2955 O O . PRO A 1 414 ? -14.085 -12.203 40.428 1.00 91.00 414 PRO A O 1
ATOM 2958 N N . PRO A 1 415 ? -12.960 -14.039 39.727 1.00 93.75 415 PRO A N 1
ATOM 2959 C CA . PRO A 1 415 ? -13.432 -13.986 38.343 1.00 93.75 415 PRO A CA 1
ATOM 2960 C C . PRO A 1 415 ? -14.939 -13.757 38.192 1.00 93.75 415 PRO A C 1
ATOM 2962 O O . PRO A 1 415 ? -15.760 -14.458 38.785 1.00 93.75 415 PRO A O 1
ATOM 2965 N N . ALA A 1 416 ? -15.290 -12.757 37.388 1.00 95.88 416 ALA A N 1
ATOM 2966 C CA . ALA A 1 416 ? -16.656 -12.397 37.021 1.00 95.88 416 ALA A CA 1
ATOM 2967 C C . ALA A 1 416 ? -16.646 -11.704 35.653 1.00 95.88 416 ALA A C 1
ATOM 2969 O O . ALA A 1 416 ? -15.657 -11.064 35.304 1.00 95.88 416 ALA A O 1
ATOM 2970 N N . THR A 1 417 ? -17.738 -11.789 34.894 1.00 96.50 417 THR A N 1
ATOM 2971 C CA . THR A 1 417 ? -17.851 -11.138 33.581 1.00 96.50 417 THR A CA 1
ATOM 2972 C C . THR A 1 417 ? -19.207 -10.460 33.443 1.00 96.50 417 THR A C 1
ATOM 2974 O O . THR A 1 417 ? -20.233 -11.057 33.767 1.00 96.50 417 THR A O 1
ATOM 2977 N N . VAL A 1 418 ? -19.213 -9.229 32.935 1.00 97.38 418 VAL A N 1
ATOM 2978 C CA . VAL A 1 418 ? -20.420 -8.451 32.612 1.00 97.38 418 VAL A CA 1
ATOM 2979 C C . VAL A 1 418 ? -20.331 -7.910 31.184 1.00 97.38 418 VAL A C 1
ATOM 2981 O O . VAL A 1 418 ? -19.237 -7.785 30.628 1.00 97.38 418 VAL A O 1
ATOM 2984 N N . GLN A 1 419 ? -21.474 -7.617 30.559 1.00 97.00 419 GLN A N 1
ATOM 2985 C CA . GLN A 1 419 ? -21.532 -7.127 29.178 1.00 97.00 419 GLN A CA 1
ATOM 2986 C C . GLN A 1 419 ? -22.485 -5.939 29.040 1.00 97.00 419 GLN A C 1
ATOM 2988 O O . GLN A 1 419 ? -23.620 -5.989 29.511 1.00 97.00 419 GLN A O 1
ATOM 2993 N N . LEU A 1 420 ? -22.017 -4.889 28.365 1.00 95.31 420 LEU A N 1
ATOM 2994 C CA . LEU A 1 420 ? -22.809 -3.747 27.922 1.00 95.31 420 LEU A CA 1
ATOM 2995 C C . LEU A 1 420 ? -22.920 -3.822 26.398 1.00 95.31 420 LEU A C 1
ATOM 2997 O O . LEU A 1 420 ? -22.072 -3.314 25.664 1.00 95.31 420 LEU A O 1
ATOM 3001 N N . ASP A 1 421 ? -23.971 -4.492 25.935 1.00 95.81 421 ASP A N 1
ATOM 3002 C CA . ASP A 1 421 ? -24.402 -4.434 24.542 1.00 95.81 421 ASP A CA 1
ATOM 3003 C C . ASP A 1 421 ? -25.104 -3.086 24.319 1.00 95.81 421 ASP A C 1
ATOM 3005 O O . ASP A 1 421 ? -26.219 -2.869 24.803 1.00 95.81 421 ASP A O 1
ATOM 3009 N N . THR A 1 422 ? -24.432 -2.148 23.645 1.00 93.44 422 THR A N 1
ATOM 3010 C CA . THR A 1 422 ? -24.964 -0.785 23.471 1.00 93.44 422 THR A CA 1
ATOM 3011 C C . THR A 1 422 ? -26.235 -0.755 22.622 1.00 93.44 422 THR A C 1
ATOM 3013 O O . THR A 1 422 ? -27.155 -0.004 22.947 1.00 93.44 422 THR A O 1
ATOM 3016 N N . GLY A 1 423 ? -26.330 -1.615 21.604 1.00 93.75 423 GLY A N 1
ATOM 3017 C CA . GLY A 1 423 ? -27.497 -1.712 20.731 1.00 93.75 423 GLY A CA 1
ATOM 3018 C C . GLY A 1 423 ? -28.726 -2.266 21.455 1.00 93.75 423 GLY A C 1
ATOM 3019 O O . GLY A 1 423 ? -29.807 -1.684 21.369 1.00 93.75 423 GLY A O 1
ATOM 3020 N N . VAL A 1 424 ? -28.564 -3.321 22.264 1.00 95.62 424 VAL A N 1
ATOM 3021 C CA . VAL A 1 424 ? -29.649 -3.842 23.125 1.00 95.62 424 VAL A CA 1
ATOM 3022 C C . VAL A 1 424 ? -30.034 -2.844 24.224 1.00 95.62 424 VAL A C 1
ATOM 3024 O O . VAL A 1 424 ? -31.207 -2.750 24.586 1.00 95.62 424 VAL A O 1
ATOM 3027 N N . ALA A 1 425 ? -29.079 -2.057 24.730 1.00 90.88 425 ALA A N 1
ATOM 3028 C CA . ALA A 1 425 ? -29.343 -0.979 25.683 1.00 90.88 425 ALA A CA 1
ATOM 3029 C C . ALA A 1 425 ? -30.020 0.262 25.057 1.00 90.88 425 ALA A C 1
ATOM 3031 O O . ALA A 1 425 ? -30.399 1.176 25.792 1.00 90.88 425 ALA A O 1
ATOM 3032 N N . GLY A 1 426 ? -30.174 0.322 23.727 1.00 90.62 426 GLY A N 1
ATOM 3033 C CA . GLY A 1 426 ? -30.723 1.484 23.019 1.00 90.62 426 GLY A CA 1
ATOM 3034 C C . GLY A 1 426 ? -29.815 2.720 23.048 1.00 90.62 426 GLY A C 1
ATOM 3035 O O . GLY A 1 426 ? -30.295 3.841 22.877 1.00 90.62 426 GLY A O 1
ATOM 3036 N N . ILE A 1 427 ? -28.516 2.531 23.294 1.00 89.31 427 ILE A N 1
ATOM 3037 C CA . ILE A 1 427 ? -27.499 3.586 23.245 1.00 89.31 427 ILE A CA 1
ATOM 3038 C C . ILE A 1 427 ? -27.126 3.805 21.766 1.00 89.31 427 ILE A C 1
ATOM 3040 O O . ILE A 1 427 ? -26.835 2.821 21.085 1.00 89.31 427 ILE A O 1
ATOM 3044 N N . PRO A 1 428 ? -27.121 5.048 21.244 1.00 90.12 428 PRO A N 1
ATOM 3045 C CA . PRO A 1 428 ? -26.786 5.311 19.843 1.00 90.12 428 PRO A CA 1
ATOM 3046 C C . PRO A 1 428 ? -25.401 4.779 19.425 1.00 90.12 428 PRO A C 1
ATOM 3048 O O . PRO A 1 428 ? -24.509 4.702 20.276 1.00 90.12 428 PRO A O 1
ATOM 3051 N N . PRO A 1 429 ? -25.189 4.470 18.130 1.00 92.06 429 PRO A N 1
ATOM 3052 C CA . PRO A 1 429 ? -23.868 4.145 17.601 1.00 92.06 429 PRO A CA 1
ATOM 3053 C C . PRO A 1 429 ? -22.834 5.243 17.880 1.00 92.06 429 PRO A C 1
ATOM 3055 O O . PRO A 1 429 ? -23.142 6.438 17.861 1.00 92.06 429 PRO A O 1
ATOM 3058 N N . VAL A 1 430 ? -21.582 4.832 18.066 1.00 89.19 430 VAL A N 1
ATOM 3059 C CA . VAL A 1 430 ? -20.418 5.721 18.059 1.00 89.19 430 VAL A CA 1
ATOM 3060 C C . VAL A 1 430 ? -20.089 6.048 16.604 1.00 89.19 430 VAL A C 1
ATOM 3062 O O . VAL A 1 430 ? -19.779 5.149 15.830 1.00 89.19 430 VAL A O 1
ATOM 3065 N N . MET A 1 431 ? -20.150 7.323 16.221 1.00 88.75 431 MET A N 1
ATOM 3066 C CA . MET A 1 431 ? -19.711 7.761 14.892 1.00 88.75 431 MET A CA 1
ATOM 3067 C C . MET A 1 431 ? -18.186 7.884 14.857 1.00 88.75 431 MET A C 1
ATOM 3069 O O . MET A 1 431 ? -17.623 8.772 15.498 1.00 88.75 431 MET A O 1
ATOM 3073 N N . LEU A 1 432 ? -17.528 7.031 14.076 1.00 87.06 432 LEU A N 1
ATOM 3074 C CA . LEU A 1 432 ? -16.158 7.242 13.619 1.00 87.06 432 LEU A CA 1
ATOM 3075 C C . LEU A 1 432 ? -16.230 8.063 12.326 1.00 87.06 432 LEU A C 1
ATOM 3077 O O . LEU A 1 432 ? -16.841 7.631 11.351 1.00 87.06 432 LEU A O 1
ATOM 3081 N N . GLN A 1 433 ? -15.676 9.276 12.329 1.00 86.56 433 GLN A N 1
ATOM 3082 C CA . GLN A 1 433 ? -15.825 10.218 11.217 1.00 86.56 433 GLN A CA 1
ATOM 3083 C C . GLN A 1 433 ? -14.486 10.838 10.817 1.00 86.56 433 GLN A C 1
ATOM 3085 O O . GLN A 1 433 ? -13.839 11.549 11.590 1.00 86.56 433 GLN A O 1
ATOM 3090 N N . GLN A 1 434 ? -14.107 10.606 9.567 1.00 85.12 434 GLN A N 1
ATOM 3091 C CA . GLN A 1 434 ? -12.867 11.064 8.964 1.00 85.12 434 GLN A CA 1
ATOM 3092 C C . GLN A 1 434 ? -13.130 12.351 8.169 1.00 85.12 434 GLN A C 1
ATOM 3094 O O . GLN A 1 434 ? -13.465 12.331 6.987 1.00 85.12 434 GLN A O 1
ATOM 3099 N N . ASN A 1 435 ? -13.003 13.494 8.847 1.00 77.25 435 ASN A N 1
ATOM 3100 C CA . ASN A 1 435 ? -13.347 14.806 8.284 1.00 77.25 435 ASN A CA 1
ATOM 3101 C C . ASN A 1 435 ? -12.327 15.372 7.281 1.00 77.25 435 ASN A C 1
ATOM 3103 O O . ASN A 1 435 ? -12.645 16.326 6.575 1.00 77.25 435 ASN A O 1
ATOM 3107 N N . GLN A 1 436 ? -11.108 14.834 7.223 1.00 88.00 436 GLN A N 1
ATOM 3108 C CA . GLN A 1 436 ? -10.121 15.199 6.202 1.00 88.00 436 GLN A CA 1
ATOM 3109 C C . GLN A 1 436 ? -10.098 14.120 5.111 1.00 88.00 436 GLN A C 1
ATOM 3111 O O . GLN A 1 436 ? -10.202 12.938 5.458 1.00 88.00 436 GLN A O 1
ATOM 3116 N N . PRO A 1 437 ? -9.972 14.485 3.823 1.00 89.12 437 PRO A N 1
ATOM 3117 C CA . PRO A 1 437 ? -9.754 13.503 2.770 1.00 89.12 437 PRO A CA 1
ATOM 3118 C C . PRO A 1 437 ? -8.459 12.726 3.045 1.00 89.12 437 PRO A C 1
ATOM 3120 O O . PRO A 1 437 ? -7.413 13.335 3.266 1.00 89.12 437 PRO A O 1
ATOM 3123 N N . ALA A 1 438 ? -8.542 11.398 3.074 1.00 89.25 438 ALA A N 1
ATOM 3124 C CA . ALA A 1 438 ? -7.386 10.503 3.116 1.00 89.25 438 ALA A CA 1
ATOM 3125 C C . ALA A 1 438 ? -7.148 9.930 1.711 1.00 89.25 438 ALA A C 1
ATOM 3127 O O . ALA A 1 438 ? -8.111 9.830 0.945 1.00 89.25 438 ALA A O 1
ATOM 3128 N N . PRO A 1 439 ? -5.903 9.582 1.354 1.00 92.69 439 PRO A N 1
ATOM 3129 C CA . PRO A 1 439 ? -5.592 9.074 0.028 1.00 92.69 439 PRO A CA 1
ATOM 3130 C C . PRO A 1 439 ? -6.017 7.605 -0.135 1.00 92.69 439 PRO A C 1
ATOM 3132 O O . PRO A 1 439 ? -6.174 6.876 0.850 1.00 92.69 439 PRO A O 1
ATOM 3135 N N . TRP A 1 440 ? -6.226 7.191 -1.381 1.00 91.44 440 TRP A N 1
ATOM 3136 C CA . TRP A 1 440 ? -6.427 5.802 -1.797 1.00 91.44 440 TRP A CA 1
ATOM 3137 C C . TRP A 1 440 ? -5.808 5.583 -3.181 1.00 91.44 440 TRP A C 1
ATOM 3139 O O . TRP A 1 440 ? -5.742 6.523 -3.978 1.00 91.44 440 TRP A O 1
ATOM 3149 N N . VAL A 1 441 ? -5.395 4.347 -3.463 1.00 89.12 441 VAL A N 1
ATOM 3150 C CA . VAL A 1 441 ? -4.878 3.920 -4.776 1.00 89.12 441 VAL A CA 1
ATOM 3151 C C . VAL A 1 441 ? -5.673 2.731 -5.315 1.00 89.12 441 VAL A C 1
ATOM 3153 O O . VAL A 1 441 ? -6.418 2.091 -4.572 1.00 89.12 441 VAL A O 1
ATOM 3156 N N . THR A 1 442 ? -5.523 2.458 -6.603 1.00 86.00 442 THR A N 1
ATOM 3157 C CA . THR A 1 442 ? -6.136 1.342 -7.320 1.00 86.00 442 THR A CA 1
ATOM 3158 C C . THR A 1 442 ? -5.106 0.223 -7.381 1.00 86.00 442 THR A C 1
ATOM 3160 O O . THR A 1 442 ? -5.243 -0.772 -6.681 1.00 86.00 442 THR A O 1
ATOM 3163 N N . ASP A 1 443 ? -4.009 0.464 -8.094 1.00 79.00 443 ASP A N 1
ATOM 3164 C CA . ASP A 1 443 ? -2.820 -0.368 -8.109 1.00 79.00 443 ASP A CA 1
ATOM 3165 C C . ASP A 1 443 ? -1.916 0.016 -6.937 1.00 79.00 443 ASP A C 1
ATOM 3167 O O . ASP A 1 443 ? -1.472 1.162 -6.791 1.00 79.00 443 ASP A O 1
ATOM 3171 N N . VAL A 1 444 ? -1.665 -0.959 -6.067 1.00 73.25 444 VAL A N 1
ATOM 3172 C CA . VAL A 1 444 ? -0.707 -0.823 -4.971 1.00 73.25 444 VAL A CA 1
ATOM 3173 C C . VAL A 1 444 ? 0.678 -1.165 -5.497 1.00 73.25 444 VAL A C 1
ATOM 3175 O O . VAL A 1 444 ? 0.857 -2.225 -6.088 1.00 73.25 444 VAL A O 1
ATOM 3178 N N . ASP A 1 445 ? 1.654 -0.301 -5.220 1.00 68.31 445 ASP A N 1
ATOM 3179 C CA . ASP A 1 445 ? 3.077 -0.610 -5.381 1.00 68.31 445 ASP A CA 1
ATOM 3180 C C . ASP A 1 445 ? 3.397 -1.978 -4.732 1.00 68.31 445 ASP A C 1
ATOM 3182 O O . ASP A 1 445 ? 3.252 -2.113 -3.509 1.00 68.31 445 ASP A O 1
ATOM 3186 N N . PRO A 1 446 ? 3.823 -2.999 -5.506 1.00 56.00 446 PRO A N 1
ATOM 3187 C CA . PRO A 1 446 ? 4.114 -4.330 -4.972 1.00 56.00 446 PRO A CA 1
ATOM 3188 C C . PRO A 1 446 ? 5.160 -4.320 -3.848 1.00 56.00 446 PRO A C 1
ATOM 3190 O O . PRO A 1 446 ? 5.108 -5.154 -2.942 1.00 56.00 446 PRO A O 1
ATOM 3193 N N . ASN A 1 447 ? 6.069 -3.341 -3.860 1.00 51.59 447 ASN A N 1
ATOM 3194 C CA . ASN A 1 447 ? 7.147 -3.193 -2.882 1.00 51.59 447 ASN A CA 1
ATOM 3195 C C . ASN A 1 447 ? 6.653 -2.651 -1.527 1.00 51.59 447 ASN A C 1
ATOM 3197 O O . ASN A 1 447 ? 7.367 -2.705 -0.526 1.00 51.59 447 ASN A O 1
ATOM 3201 N N . LEU A 1 448 ? 5.407 -2.167 -1.450 1.00 55.66 448 LEU A N 1
ATOM 3202 C CA . LEU A 1 448 ? 4.835 -1.554 -0.247 1.00 55.66 448 LEU A CA 1
ATOM 3203 C C . LEU A 1 448 ? 4.427 -2.579 0.835 1.00 55.66 448 LEU A C 1
ATOM 3205 O O . LEU A 1 448 ? 3.951 -2.190 1.909 1.00 55.66 448 LEU A O 1
ATOM 3209 N N . GLY A 1 449 ? 4.594 -3.883 0.564 1.00 56.38 449 GLY A N 1
ATOM 3210 C CA . GLY A 1 449 ? 4.337 -4.981 1.506 1.00 56.38 449 GLY A CA 1
ATOM 3211 C C . GLY A 1 449 ? 2.866 -5.106 1.919 1.00 56.38 449 GLY A C 1
ATOM 3212 O O . GLY A 1 449 ? 2.560 -5.432 3.070 1.00 56.38 449 GLY A O 1
ATOM 3213 N N . TYR A 1 450 ? 1.944 -4.765 1.016 1.00 62.28 450 TYR A N 1
ATOM 3214 C CA . TYR A 1 450 ? 0.523 -4.655 1.327 1.00 62.28 450 TYR A CA 1
ATOM 3215 C C . TYR A 1 450 ? -0.164 -6.024 1.444 1.00 62.28 450 TYR A C 1
ATOM 3217 O O . TYR A 1 450 ? -0.154 -6.827 0.519 1.00 62.28 450 TYR A O 1
ATOM 3225 N N . SER A 1 451 ? -0.802 -6.271 2.591 1.00 55.12 451 SER A N 1
ATOM 3226 C CA . SER A 1 451 ? -1.434 -7.550 2.958 1.00 55.12 451 SER A CA 1
ATOM 3227 C C . SER A 1 451 ? -2.970 -7.498 3.018 1.00 55.12 451 SER A C 1
ATOM 3229 O O . SER A 1 451 ? -3.597 -8.277 3.737 1.00 55.12 451 SER A O 1
ATOM 3231 N N . GLY A 1 452 ? -3.581 -6.552 2.297 1.00 60.44 452 GLY A N 1
ATOM 3232 C CA . GLY A 1 452 ? -5.036 -6.445 2.150 1.00 60.44 452 GLY A CA 1
ATOM 3233 C C . GLY A 1 452 ? -5.590 -7.183 0.926 1.00 60.44 452 GLY A C 1
ATOM 3234 O O . GLY A 1 452 ? -4.936 -8.044 0.341 1.00 60.44 452 GLY A O 1
ATOM 3235 N N . ASP A 1 453 ? -6.821 -6.841 0.548 1.00 64.69 453 ASP A N 1
ATOM 3236 C CA . ASP A 1 453 ? -7.537 -7.440 -0.583 1.00 64.69 453 ASP A CA 1
ATOM 3237 C C . ASP A 1 453 ? -7.044 -6.883 -1.930 1.00 64.69 453 ASP A C 1
ATOM 3239 O O . ASP A 1 453 ? -7.662 -5.984 -2.493 1.00 64.69 453 ASP A O 1
ATOM 3243 N N . VAL A 1 454 ? -5.959 -7.460 -2.464 1.00 64.06 454 VAL A N 1
ATOM 3244 C CA . VAL A 1 454 ? -5.364 -7.142 -3.787 1.00 64.06 454 VAL A CA 1
ATOM 3245 C C . VAL A 1 454 ? -6.300 -7.374 -4.989 1.00 64.06 454 VAL A C 1
ATOM 3247 O O . VAL A 1 454 ? -5.876 -7.284 -6.138 1.00 64.06 454 VAL A O 1
ATOM 3250 N N . CYS A 1 455 ? -7.562 -7.726 -4.739 1.00 69.44 455 CYS A N 1
ATOM 3251 C CA . CYS A 1 455 ? -8.606 -7.958 -5.730 1.00 69.44 455 CYS A CA 1
ATOM 3252 C C . CYS A 1 455 ? -9.699 -6.870 -5.717 1.00 69.44 455 CYS A C 1
ATOM 3254 O O . CYS A 1 455 ? -10.754 -7.059 -6.329 1.00 69.44 455 CYS A O 1
ATOM 3256 N N . SER A 1 456 ? -9.463 -5.767 -5.000 1.00 79.44 456 SER A N 1
ATOM 3257 C CA . SER A 1 456 ? -10.302 -4.568 -4.942 1.00 79.44 456 SER A CA 1
ATOM 3258 C C . SER A 1 456 ? -9.690 -3.449 -5.789 1.00 79.44 456 SER A C 1
ATOM 3260 O O . SER A 1 456 ? -8.500 -3.179 -5.675 1.00 79.44 456 SER A O 1
ATOM 3262 N N . ASP A 1 457 ? -10.506 -2.701 -6.537 1.00 83.25 457 ASP A N 1
ATOM 3263 C CA . ASP A 1 457 ? -10.056 -1.487 -7.249 1.00 83.25 457 ASP A CA 1
ATOM 3264 C C . ASP A 1 457 ? -9.870 -0.280 -6.290 1.00 83.25 457 ASP A C 1
ATOM 3266 O O . ASP A 1 457 ? -9.783 0.876 -6.710 1.00 83.25 457 ASP A O 1
ATOM 3270 N N . PHE A 1 458 ? -9.870 -0.508 -4.970 1.00 88.19 458 PHE A N 1
ATOM 3271 C CA . PHE A 1 458 ? -9.858 0.545 -3.958 1.00 88.19 458 PHE A CA 1
ATOM 3272 C C . PHE A 1 458 ? -9.069 0.149 -2.705 1.00 88.19 458 PHE A C 1
ATOM 3274 O O . PHE A 1 458 ? -9.565 -0.555 -1.824 1.00 88.19 458 PHE A O 1
ATOM 3281 N N . HIS A 1 459 ? -7.867 0.709 -2.574 1.00 86.44 459 HIS A N 1
ATOM 3282 C CA . HIS A 1 459 ? -6.951 0.479 -1.461 1.00 86.44 459 HIS A CA 1
ATOM 3283 C C . HIS A 1 459 ? -6.818 1.737 -0.574 1.00 86.44 459 HIS A C 1
ATOM 3285 O O . HIS A 1 459 ? -6.057 2.659 -0.895 1.00 86.44 459 HIS A O 1
ATOM 3291 N N . PRO A 1 460 ? -7.567 1.832 0.545 1.00 86.19 460 PRO A N 1
ATOM 3292 C CA . PRO A 1 460 ? -7.606 3.031 1.383 1.00 86.19 460 PRO A CA 1
ATOM 3293 C C . PRO A 1 460 ? -6.349 3.222 2.247 1.00 86.19 460 PRO A C 1
ATOM 3295 O O . PRO A 1 460 ? -5.825 2.284 2.842 1.00 86.19 460 PRO A O 1
ATOM 3298 N N . GLY A 1 461 ? -5.917 4.477 2.410 1.00 82.06 461 GLY A N 1
ATOM 3299 C CA . GLY A 1 461 ? -4.853 4.868 3.345 1.00 82.06 461 GLY A CA 1
ATOM 3300 C C . GLY A 1 461 ? -3.424 4.763 2.796 1.00 82.06 461 GLY A C 1
ATOM 3301 O O . GLY A 1 461 ? -2.472 5.024 3.540 1.00 82.06 461 GLY A O 1
ATOM 3302 N N . ILE A 1 462 ? -3.283 4.418 1.516 1.00 81.75 462 ILE A N 1
ATOM 3303 C CA . ILE A 1 462 ? -2.037 4.440 0.739 1.00 81.75 462 ILE A CA 1
ATOM 3304 C C . ILE A 1 462 ? -1.966 5.769 -0.021 1.00 81.75 462 ILE A C 1
ATOM 3306 O O . ILE A 1 462 ? -2.992 6.269 -0.478 1.00 81.75 462 ILE A O 1
ATOM 3310 N N . GLN A 1 463 ? -0.773 6.356 -0.129 1.00 83.19 463 GLN A N 1
ATOM 3311 C CA . GLN A 1 463 ? -0.532 7.598 -0.866 1.00 83.19 463 GLN A CA 1
ATOM 3312 C C . GLN A 1 463 ? 0.422 7.342 -2.031 1.00 83.19 463 GLN A C 1
ATOM 3314 O O . GLN A 1 463 ? 1.512 6.826 -1.814 1.00 83.19 463 GLN A O 1
ATOM 3319 N N . GLU A 1 464 ? 0.036 7.776 -3.228 1.00 77.62 464 GLU A N 1
ATOM 3320 C CA . GLU A 1 464 ? 0.891 7.772 -4.415 1.00 77.62 464 GLU A CA 1
ATOM 3321 C C . GLU A 1 464 ? 1.854 8.982 -4.417 1.00 77.62 464 GLU A C 1
ATOM 3323 O O . GLU A 1 464 ? 1.397 10.132 -4.332 1.00 77.62 464 GLU A O 1
ATOM 3328 N N . PRO A 1 465 ? 3.180 8.773 -4.513 1.00 69.12 465 PRO A N 1
ATOM 3329 C CA . PRO A 1 465 ? 4.136 9.812 -4.889 1.00 69.12 465 PRO A CA 1
ATOM 3330 C C . PRO A 1 465 ? 4.019 10.127 -6.389 1.00 69.12 465 PRO A C 1
ATOM 3332 O O . PRO A 1 465 ? 3.831 9.229 -7.196 1.00 69.12 465 PRO A O 1
ATOM 3335 N N . GLY A 1 466 ? 4.146 11.396 -6.791 1.00 69.69 466 GLY A N 1
ATOM 3336 C CA . GLY A 1 466 ? 4.209 11.777 -8.217 1.00 69.69 466 GLY A CA 1
ATOM 3337 C C . GLY A 1 466 ? 2.892 11.723 -9.014 1.00 69.69 466 GLY A C 1
ATOM 3338 O O . GLY A 1 466 ? 2.892 12.129 -10.169 1.00 69.69 466 GLY A O 1
ATOM 3339 N N . ALA A 1 467 ? 1.791 11.290 -8.392 1.00 75.50 467 ALA A N 1
ATOM 3340 C CA . ALA A 1 467 ? 0.436 11.129 -8.935 1.00 75.50 467 ALA A CA 1
ATOM 3341 C C . ALA A 1 467 ? 0.059 11.989 -10.171 1.00 75.50 467 ALA A C 1
ATOM 3343 O O . ALA A 1 467 ? -0.208 13.191 -10.048 1.00 75.50 467 ALA A O 1
ATOM 3344 N N . SER A 1 468 ? -0.039 11.351 -11.347 1.00 81.00 468 SER A N 1
ATOM 3345 C CA . SER A 1 468 ? -0.451 11.988 -12.612 1.00 81.00 468 SER A CA 1
ATOM 3346 C C . SER A 1 468 ? -1.968 12.210 -12.703 1.00 81.00 468 SER A C 1
ATOM 3348 O O . SER A 1 468 ? -2.764 11.440 -12.165 1.00 81.00 468 SER A O 1
ATOM 3350 N N . THR A 1 469 ? -2.387 13.239 -13.442 1.00 85.19 469 THR A N 1
ATOM 3351 C CA . THR A 1 469 ? -3.781 13.416 -13.902 1.00 85.19 469 THR A CA 1
ATOM 3352 C C . THR A 1 469 ? -3.948 13.221 -15.409 1.00 85.19 469 THR A C 1
ATOM 3354 O O . THR A 1 469 ? -5.048 13.430 -15.914 1.00 85.19 469 THR A O 1
ATOM 3357 N N . ASP A 1 470 ? -2.862 12.899 -16.110 1.00 83.62 470 ASP A N 1
ATOM 3358 C CA . ASP A 1 470 ? -2.800 12.660 -17.552 1.00 83.62 470 ASP A CA 1
ATOM 3359 C C . ASP A 1 470 ? -2.585 11.154 -17.766 1.00 83.62 470 ASP A C 1
ATOM 3361 O O . ASP A 1 470 ? -1.621 10.604 -17.224 1.00 83.62 470 ASP A O 1
ATOM 3365 N N . CYS A 1 471 ? -3.566 10.508 -18.405 1.00 85.69 471 CYS A N 1
ATOM 3366 C CA . CYS A 1 471 ? -3.693 9.049 -18.580 1.00 85.69 471 CYS A CA 1
ATOM 3367 C C . CYS A 1 471 ? -4.918 8.659 -19.447 1.00 85.69 471 CYS A C 1
ATOM 3369 O O . CYS A 1 471 ? -5.593 7.662 -19.182 1.00 85.69 471 CYS A O 1
ATOM 3371 N N . ASP A 1 472 ? -5.254 9.529 -20.401 1.00 87.94 472 ASP A N 1
ATOM 3372 C CA . ASP A 1 472 ? -6.160 9.297 -21.541 1.00 87.94 472 ASP A CA 1
ATOM 3373 C C . ASP A 1 472 ? -5.496 10.018 -22.717 1.00 87.94 472 ASP A C 1
ATOM 3375 O O . ASP A 1 472 ? -5.977 11.038 -23.225 1.00 87.94 472 ASP A O 1
ATOM 3379 N N . CYS A 1 473 ? -4.269 9.606 -23.028 1.00 85.06 473 CYS A N 1
ATOM 3380 C CA . CYS A 1 473 ? -3.345 10.372 -23.861 1.00 85.06 473 CYS A CA 1
ATOM 3381 C C . CYS A 1 473 ? -3.887 10.548 -25.295 1.00 85.06 473 CYS A C 1
ATOM 3383 O O . CYS A 1 473 ? -3.832 11.636 -25.879 1.00 85.06 473 CYS A O 1
ATOM 3385 N N . GLN A 1 474 ? -4.559 9.518 -25.810 1.00 82.69 474 GLN A N 1
ATOM 3386 C CA . GLN A 1 474 ? -5.305 9.500 -27.068 1.00 82.69 474 GLN A CA 1
ATOM 3387 C C . GLN A 1 474 ? -6.706 10.152 -26.980 1.00 82.69 474 GLN A C 1
ATOM 3389 O O . GLN A 1 474 ? -7.370 10.315 -28.009 1.00 82.69 474 GLN A O 1
ATOM 3394 N N . ASN A 1 475 ? -7.138 10.603 -25.793 1.00 87.69 475 ASN A N 1
ATOM 3395 C CA . ASN A 1 475 ? -8.397 11.320 -25.530 1.00 87.69 475 ASN A CA 1
ATOM 3396 C C . ASN A 1 475 ? -9.649 10.548 -26.010 1.00 87.69 475 ASN A C 1
ATOM 3398 O O . ASN A 1 475 ? -10.586 11.127 -26.583 1.00 87.69 475 ASN A O 1
ATOM 3402 N N . ASN A 1 476 ? -9.659 9.227 -25.816 1.00 85.25 476 ASN A N 1
ATOM 3403 C CA . ASN A 1 476 ? -10.753 8.339 -26.207 1.00 85.25 476 ASN A CA 1
ATOM 3404 C C . ASN A 1 476 ? -11.754 8.064 -25.060 1.00 85.25 476 ASN A C 1
ATOM 3406 O O . ASN A 1 476 ? -12.894 7.669 -25.337 1.00 85.25 476 ASN A O 1
ATOM 3410 N N . GLY A 1 477 ? -11.376 8.349 -23.807 1.00 86.44 477 GLY A N 1
ATOM 3411 C CA . GLY A 1 477 ? -12.195 8.151 -22.609 1.00 86.44 477 GLY A CA 1
ATOM 3412 C C . GLY A 1 477 ? -11.920 6.863 -21.821 1.00 86.44 477 GLY A C 1
ATOM 3413 O O . GLY A 1 477 ? -12.745 6.506 -20.972 1.00 86.44 477 GLY A O 1
ATOM 3414 N N . LEU A 1 478 ? -10.812 6.174 -22.095 1.00 85.50 478 LEU A N 1
ATOM 3415 C CA . LEU A 1 478 ? -10.286 5.026 -21.350 1.00 85.50 478 LEU A CA 1
ATOM 3416 C C . LEU A 1 478 ? -8.964 5.400 -20.664 1.00 85.50 478 LEU A C 1
ATOM 3418 O O . LEU A 1 478 ? -8.384 6.441 -20.944 1.00 85.50 478 LEU A O 1
ATOM 3422 N N . HIS A 1 479 ? -8.529 4.562 -19.723 1.00 88.56 479 HIS A N 1
ATOM 3423 C CA . HIS A 1 479 ? -7.261 4.714 -19.012 1.00 88.56 479 HIS A CA 1
ATOM 3424 C C . HIS A 1 479 ? -6.133 4.025 -19.794 1.00 88.56 479 HIS A C 1
ATOM 3426 O O . HIS A 1 479 ? -6.225 2.813 -19.994 1.00 88.56 479 HIS A O 1
ATOM 3432 N N . ASP A 1 480 ? -5.074 4.763 -20.141 1.00 85.69 480 ASP A N 1
ATOM 3433 C CA . ASP A 1 480 ? -3.823 4.303 -20.777 1.00 85.69 480 ASP A CA 1
ATOM 3434 C C . ASP A 1 480 ? -3.410 2.866 -20.371 1.00 85.69 480 ASP A C 1
ATOM 3436 O O . ASP A 1 480 ? -3.370 1.958 -21.206 1.00 85.69 480 ASP A O 1
ATOM 3440 N N . GLN A 1 481 ? -3.227 2.622 -19.065 1.00 84.75 481 GLN A N 1
ATOM 3441 C CA . GLN A 1 481 ? -2.890 1.315 -18.472 1.00 84.75 481 GLN A CA 1
ATOM 3442 C C . GLN A 1 481 ? -3.830 0.170 -18.900 1.00 84.75 481 GLN A C 1
ATOM 3444 O O . GLN A 1 481 ? -3.393 -0.950 -19.168 1.00 84.75 481 GLN A O 1
ATOM 3449 N N . CYS A 1 482 ? -5.135 0.434 -18.982 1.00 86.94 482 CYS A N 1
ATOM 3450 C CA . CYS A 1 482 ? -6.130 -0.560 -19.384 1.00 86.94 482 CYS A CA 1
ATOM 3451 C C . CYS A 1 482 ? -6.166 -0.805 -20.899 1.00 86.94 482 CYS A C 1
ATOM 3453 O O . CYS A 1 482 ? -6.706 -1.822 -21.337 1.00 86.94 482 CYS A O 1
ATOM 3455 N N . GLU A 1 483 ? -5.616 0.100 -21.708 1.00 85.44 483 GLU A N 1
ATOM 3456 C CA . GLU A 1 483 ? -5.462 -0.110 -23.148 1.00 85.44 483 GLU A CA 1
ATOM 3457 C C . GLU A 1 483 ? -4.178 -0.874 -23.475 1.00 85.44 483 GLU A C 1
ATOM 3459 O O . GLU A 1 483 ? -4.205 -1.739 -24.351 1.00 85.44 483 GLU A O 1
ATOM 3464 N N . ILE A 1 484 ? -3.106 -0.666 -22.702 1.00 83.38 484 ILE A N 1
ATOM 3465 C CA . ILE A 1 484 ? -1.906 -1.522 -22.705 1.00 83.38 484 ILE A CA 1
ATOM 3466 C C . ILE A 1 484 ? -2.302 -2.967 -22.360 1.00 83.38 484 ILE A C 1
ATOM 3468 O O . ILE A 1 484 ? -2.040 -3.895 -23.126 1.00 83.38 484 ILE A O 1
ATOM 3472 N N . GLU A 1 485 ? -3.070 -3.170 -21.285 1.00 83.25 485 GLU A N 1
ATOM 3473 C CA . GLU A 1 485 ? -3.650 -4.482 -20.940 1.00 83.25 485 GLU A CA 1
ATOM 3474 C C . GLU A 1 485 ? -4.676 -4.992 -21.974 1.00 83.25 485 GLU A C 1
ATOM 3476 O O . GLU A 1 485 ? -4.883 -6.200 -22.117 1.00 83.25 485 GLU A O 1
ATOM 3481 N N . GLY A 1 486 ? -5.290 -4.083 -22.736 1.00 82.19 486 GLY A N 1
ATOM 3482 C CA . GLY A 1 486 ? -6.116 -4.381 -23.908 1.00 82.19 486 GLY A CA 1
ATOM 3483 C C . GLY A 1 486 ? -5.322 -4.806 -25.153 1.00 82.19 486 GLY A C 1
ATOM 3484 O O . GLY A 1 486 ? -5.924 -5.309 -26.108 1.00 82.19 486 GLY A O 1
ATOM 3485 N N . GLY A 1 487 ? -3.994 -4.651 -25.141 1.00 79.31 487 GLY A N 1
ATOM 3486 C CA . GLY A 1 487 ? -3.077 -5.031 -26.214 1.00 79.31 487 GLY A CA 1
ATOM 3487 C C . GLY A 1 487 ? -2.465 -3.873 -27.012 1.00 79.31 487 GLY A C 1
ATOM 3488 O O . GLY A 1 487 ? -1.970 -4.132 -28.112 1.00 79.31 487 GLY A O 1
ATOM 3489 N N . LEU A 1 488 ? -2.493 -2.628 -26.516 1.00 79.81 488 LEU A N 1
ATOM 3490 C CA . LEU A 1 488 ? -1.597 -1.584 -27.029 1.00 79.81 488 LEU A CA 1
ATOM 3491 C C . LEU A 1 488 ? -0.141 -1.873 -26.612 1.00 79.81 488 LEU A C 1
ATOM 3493 O O . LEU A 1 488 ? 0.082 -2.392 -25.518 1.00 79.81 488 LEU A O 1
ATOM 3497 N N . PRO A 1 489 ? 0.856 -1.541 -27.450 1.00 75.00 489 PRO A N 1
ATOM 3498 C CA . PRO A 1 489 ? 2.256 -1.591 -27.045 1.00 75.00 489 PRO A CA 1
ATOM 3499 C C . PRO A 1 489 ? 2.582 -0.550 -25.963 1.00 75.00 489 PRO A C 1
ATOM 3501 O O . PRO A 1 489 ? 2.185 0.608 -26.081 1.00 75.00 489 PRO A O 1
ATOM 3504 N N . ASP A 1 490 ? 3.339 -0.982 -24.959 1.00 73.94 490 ASP A N 1
ATOM 3505 C CA . ASP A 1 490 ? 4.177 -0.160 -24.080 1.00 73.94 490 ASP A CA 1
ATOM 3506 C C . ASP A 1 490 ? 5.536 -0.873 -24.036 1.00 73.94 490 ASP A C 1
ATOM 3508 O O . ASP A 1 490 ? 5.691 -1.927 -23.410 1.00 73.94 490 ASP A O 1
ATOM 3512 N N . THR A 1 491 ? 6.483 -0.375 -24.828 1.00 75.38 491 THR A N 1
ATOM 3513 C CA . THR A 1 491 ? 7.776 -1.027 -25.075 1.00 75.38 491 THR A CA 1
ATOM 3514 C C . THR A 1 491 ? 8.796 -0.728 -23.972 1.00 75.38 491 THR A C 1
ATOM 3516 O O . THR A 1 491 ? 9.739 -1.502 -23.792 1.00 75.38 491 THR A O 1
ATOM 3519 N N . ASN A 1 492 ? 8.624 0.365 -23.218 1.00 60.88 492 ASN A N 1
ATOM 3520 C CA . ASN A 1 492 ? 9.550 0.771 -22.153 1.00 60.88 492 ASN A CA 1
ATOM 3521 C C . ASN A 1 492 ? 8.996 0.576 -20.722 1.00 60.88 492 ASN A C 1
ATOM 3523 O O . ASN A 1 492 ? 9.749 0.694 -19.755 1.00 60.88 492 ASN A O 1
ATOM 3527 N N . VAL A 1 493 ? 7.734 0.152 -20.606 1.00 75.25 493 VAL A N 1
ATOM 3528 C CA . VAL A 1 493 ? 7.018 -0.227 -19.377 1.00 75.25 493 VAL A CA 1
ATOM 3529 C C . VAL A 1 493 ? 6.826 0.955 -18.414 1.00 75.25 493 VAL A C 1
ATOM 3531 O O . VAL A 1 493 ? 7.001 0.821 -17.200 1.00 75.25 493 VAL A O 1
ATOM 3534 N N . ASN A 1 494 ? 6.470 2.128 -18.951 1.00 67.94 494 ASN A N 1
ATOM 3535 C CA . ASN A 1 494 ? 6.181 3.329 -18.152 1.00 67.94 494 ASN A CA 1
ATOM 3536 C C . ASN A 1 494 ? 4.684 3.583 -17.886 1.00 67.94 494 ASN A C 1
ATOM 3538 O O . ASN A 1 494 ? 4.360 4.481 -17.105 1.00 67.94 494 ASN A O 1
ATOM 3542 N N . GLY A 1 495 ? 3.783 2.793 -18.481 1.00 77.94 495 GLY A N 1
ATOM 3543 C CA . GLY A 1 495 ? 2.331 2.927 -18.326 1.00 77.94 495 GLY A CA 1
ATOM 3544 C C . GLY A 1 495 ? 1.656 3.873 -19.327 1.00 77.94 495 GLY A C 1
ATOM 3545 O O . GLY A 1 495 ? 0.458 4.127 -19.190 1.00 77.94 495 GLY A O 1
ATOM 3546 N N . ILE A 1 496 ? 2.387 4.380 -20.327 1.00 80.50 496 ILE A N 1
ATOM 3547 C CA . ILE A 1 496 ? 1.885 5.205 -21.436 1.00 80.50 496 ILE A CA 1
ATOM 3548 C C . ILE A 1 496 ? 2.057 4.418 -22.753 1.00 80.50 496 ILE A C 1
ATOM 3550 O O . ILE A 1 496 ? 3.156 3.944 -23.029 1.00 80.50 496 ILE A O 1
ATOM 3554 N N . PRO A 1 497 ? 1.017 4.277 -23.599 1.00 80.94 497 PRO A N 1
ATOM 3555 C CA . PRO A 1 497 ? 1.128 3.583 -24.881 1.00 80.94 497 PRO A CA 1
ATOM 3556 C C . PRO A 1 497 ? 2.169 4.196 -25.834 1.00 80.94 497 PRO A C 1
ATOM 3558 O O . PRO A 1 497 ? 2.209 5.417 -25.999 1.00 80.94 497 PRO A O 1
ATOM 3561 N N . ASP A 1 498 ? 2.891 3.355 -26.585 1.00 72.69 498 ASP A N 1
ATOM 3562 C CA . ASP A 1 498 ? 3.896 3.759 -27.592 1.00 72.69 498 ASP A CA 1
ATOM 3563 C C . ASP A 1 498 ? 3.352 4.773 -28.629 1.00 72.69 498 ASP A C 1
ATOM 3565 O O . ASP A 1 498 ? 4.104 5.569 -29.193 1.00 72.69 498 ASP A O 1
ATOM 3569 N N . GLU A 1 499 ? 2.040 4.763 -28.916 1.00 75.25 499 GLU A N 1
ATOM 3570 C CA . GLU A 1 499 ? 1.409 5.712 -29.854 1.00 75.25 499 GLU A CA 1
ATOM 3571 C C . GLU A 1 499 ? 1.193 7.125 -29.278 1.00 75.25 499 GLU A C 1
ATOM 3573 O O . GLU A 1 499 ? 0.972 8.075 -30.035 1.00 75.25 499 GLU A O 1
ATOM 3578 N N . CYS A 1 500 ? 1.288 7.267 -27.955 1.00 75.88 500 CYS A N 1
ATOM 3579 C CA . CYS A 1 500 ? 1.233 8.531 -27.227 1.00 75.88 500 CYS A CA 1
ATOM 3580 C C . CYS A 1 500 ? 2.618 9.082 -26.862 1.00 75.88 500 CYS A C 1
ATOM 3582 O O . CYS A 1 500 ? 2.739 10.271 -26.549 1.00 75.88 500 CYS A O 1
ATOM 3584 N N . GLU A 1 501 ? 3.662 8.254 -26.916 1.00 72.44 501 GLU A N 1
ATOM 3585 C CA . GLU A 1 501 ? 5.033 8.687 -26.665 1.00 72.44 501 GLU A CA 1
ATOM 3586 C C . GLU A 1 501 ? 5.568 9.624 -27.770 1.00 72.44 501 GLU A C 1
ATOM 3588 O O . GLU A 1 501 ? 5.217 9.502 -28.953 1.00 72.44 501 GLU A O 1
ATOM 3593 N N . PRO A 1 502 ? 6.444 10.590 -27.430 1.00 55.03 502 PRO A N 1
ATOM 3594 C CA . PRO A 1 502 ? 7.118 11.390 -28.440 1.00 55.03 502 PRO A CA 1
ATOM 3595 C C . PRO A 1 502 ? 8.111 10.544 -29.253 1.00 55.03 502 PRO A C 1
ATOM 3597 O O . PRO A 1 502 ? 8.768 9.637 -28.752 1.00 55.03 502 PRO A O 1
ATOM 3600 N N . ALA A 1 503 ? 8.216 10.869 -30.542 1.00 54.69 503 ALA A N 1
ATOM 3601 C CA . ALA A 1 503 ? 8.906 10.055 -31.540 1.00 54.69 503 ALA A CA 1
ATOM 3602 C C . ALA A 1 503 ? 10.392 9.793 -31.243 1.00 54.69 503 ALA A C 1
ATOM 3604 O O . ALA A 1 503 ? 11.102 10.676 -30.760 1.00 54.69 503 ALA A O 1
ATOM 3605 N N . ALA A 1 504 ? 10.863 8.610 -31.648 1.00 54.84 504 ALA A N 1
ATOM 3606 C CA . ALA A 1 504 ? 12.246 8.171 -31.504 1.00 54.84 504 ALA A CA 1
ATOM 3607 C C . ALA A 1 504 ? 13.289 9.155 -32.082 1.00 54.84 504 ALA A C 1
ATOM 3609 O O . ALA A 1 504 ? 13.083 9.803 -33.115 1.00 54.84 504 ALA A O 1
ATOM 3610 N N . CYS A 1 505 ? 14.433 9.220 -31.403 1.00 56.06 505 CYS A N 1
ATOM 3611 C CA . CYS A 1 505 ? 15.597 10.027 -31.741 1.00 56.06 505 CYS A CA 1
ATOM 3612 C C . CYS A 1 505 ? 16.634 9.187 -32.496 1.00 56.06 505 CYS A C 1
ATOM 3614 O O . CYS A 1 505 ? 17.022 8.112 -32.037 1.00 56.06 505 CYS A O 1
ATOM 3616 N N . CYS A 1 506 ? 17.150 9.713 -33.606 1.00 55.88 506 CYS A N 1
ATOM 3617 C CA . CYS A 1 506 ? 18.373 9.192 -34.214 1.00 55.88 506 CYS A CA 1
ATOM 3618 C C . CYS A 1 506 ? 19.579 9.583 -33.348 1.00 55.88 506 CYS A C 1
ATOM 3620 O O . CYS A 1 506 ? 19.704 10.753 -32.976 1.00 55.88 506 CYS A O 1
ATOM 3622 N N . LEU A 1 507 ? 20.468 8.630 -33.078 1.00 52.03 507 LEU A N 1
ATOM 3623 C CA . LEU A 1 507 ? 21.823 8.901 -32.595 1.00 52.03 507 LEU A CA 1
ATOM 3624 C C . LEU A 1 507 ? 22.795 8.943 -33.793 1.00 52.03 507 LEU A C 1
ATOM 3626 O O . LEU A 1 507 ? 22.382 8.782 -34.947 1.00 52.03 507 LEU A O 1
ATOM 3630 N N . GLY A 1 508 ? 24.082 9.184 -33.524 1.00 49.84 508 GLY A N 1
ATOM 3631 C CA . GLY A 1 508 ? 25.158 8.948 -34.494 1.00 49.84 508 GLY A CA 1
ATOM 3632 C C . GLY A 1 508 ? 25.298 7.462 -34.862 1.00 49.84 508 GLY A C 1
ATOM 3633 O O . GLY A 1 508 ? 24.537 6.624 -34.374 1.00 49.84 508 GLY A O 1
ATOM 3634 N N . ALA A 1 509 ? 26.241 7.144 -35.755 1.00 49.97 509 ALA A N 1
ATOM 3635 C CA . ALA A 1 509 ? 26.635 5.769 -36.114 1.00 49.97 509 ALA A CA 1
ATOM 3636 C C . ALA A 1 509 ? 25.482 4.789 -36.471 1.00 49.97 509 ALA A C 1
ATOM 3638 O O . ALA A 1 509 ? 25.594 3.575 -36.346 1.00 49.97 509 ALA A O 1
ATOM 3639 N N . GLY A 1 510 ? 24.337 5.297 -36.941 1.00 50.31 510 GLY A N 1
ATOM 3640 C CA . GLY A 1 510 ? 23.186 4.468 -37.320 1.00 50.31 510 GLY A CA 1
ATOM 3641 C C . GLY A 1 510 ? 22.249 4.072 -36.169 1.00 50.31 510 GLY A C 1
ATOM 3642 O O . GLY A 1 510 ? 21.200 3.483 -36.434 1.00 50.31 510 GLY A O 1
ATOM 3643 N N . GLY A 1 511 ? 22.573 4.429 -34.923 1.00 51.88 511 GLY A N 1
ATOM 3644 C CA . GLY A 1 511 ? 21.761 4.130 -33.744 1.00 51.88 511 GLY A CA 1
ATOM 3645 C C . GLY A 1 511 ? 20.435 4.900 -33.680 1.00 51.88 511 GLY A C 1
ATOM 3646 O O . GLY A 1 511 ? 20.255 5.964 -34.282 1.00 51.88 511 GLY A O 1
ATOM 3647 N N . CYS A 1 512 ? 19.488 4.372 -32.905 1.00 54.25 512 CYS A N 1
ATOM 3648 C CA . CYS A 1 512 ? 18.202 5.006 -32.618 1.00 54.25 512 CYS A CA 1
ATOM 3649 C C . CYS A 1 512 ? 17.736 4.642 -31.204 1.00 54.25 512 CYS A C 1
ATOM 3651 O O . CYS A 1 512 ? 17.921 3.508 -30.764 1.00 54.25 512 CYS A O 1
ATOM 3653 N N . VAL A 1 513 ? 17.105 5.593 -30.509 1.00 56.28 513 VAL A N 1
ATOM 3654 C CA . VAL A 1 513 ? 16.510 5.403 -29.175 1.00 56.28 513 VAL A CA 1
ATOM 3655 C C . VAL A 1 513 ? 15.096 5.980 -29.111 1.00 56.28 513 VAL A C 1
ATOM 3657 O O . VAL A 1 513 ? 14.804 7.003 -29.731 1.00 56.28 513 VAL A O 1
ATOM 3660 N N . VAL A 1 514 ? 14.207 5.351 -28.340 1.00 53.41 514 VAL A N 1
ATOM 3661 C CA . VAL A 1 514 ? 12.865 5.894 -28.054 1.00 53.41 514 VAL A CA 1
ATOM 3662 C C . VAL A 1 514 ? 13.006 7.142 -27.171 1.00 53.41 514 VAL A C 1
ATOM 3664 O O . VAL A 1 514 ? 13.843 7.174 -26.269 1.00 53.41 514 VAL A O 1
ATOM 3667 N N . ALA A 1 515 ? 12.239 8.201 -27.448 1.00 49.53 515 ALA A N 1
ATOM 3668 C CA . ALA A 1 515 ? 12.402 9.477 -26.756 1.00 49.53 515 ALA A CA 1
ATOM 3669 C C . ALA A 1 515 ? 11.599 9.514 -25.446 1.00 49.53 515 ALA A C 1
ATOM 3671 O O . ALA A 1 515 ? 10.374 9.585 -25.444 1.00 49.53 515 ALA A O 1
ATOM 3672 N N . ASN A 1 516 ? 12.311 9.560 -24.323 1.00 50.38 516 ASN A N 1
ATOM 3673 C CA . ASN A 1 516 ? 11.792 9.554 -22.951 1.00 50.38 516 ASN A CA 1
ATOM 3674 C C . ASN A 1 516 ? 11.116 10.877 -22.513 1.00 50.38 516 ASN A C 1
ATOM 3676 O O . ASN A 1 516 ? 11.462 11.471 -21.489 1.00 50.38 516 ASN A O 1
ATOM 3680 N N . GLY A 1 517 ? 10.167 11.390 -23.299 1.00 48.06 517 GLY A N 1
ATOM 3681 C CA . GLY A 1 517 ? 9.342 12.558 -22.956 1.00 48.06 517 GLY A CA 1
ATOM 3682 C C . GLY A 1 517 ? 10.030 13.930 -23.053 1.00 48.06 517 GLY A C 1
ATOM 3683 O O . GLY A 1 517 ? 9.364 14.933 -23.317 1.00 48.06 517 GLY A O 1
ATOM 3684 N N . LEU A 1 518 ? 11.350 14.006 -22.849 1.00 43.84 518 LEU A N 1
ATOM 3685 C CA . LEU A 1 518 ? 12.059 15.247 -22.502 1.00 43.84 518 LEU A CA 1
ATOM 3686 C C . LEU A 1 518 ? 13.237 15.590 -23.433 1.00 43.84 518 LEU A C 1
ATOM 3688 O O . LEU A 1 518 ? 14.286 16.041 -22.980 1.00 43.84 518 LEU A O 1
ATOM 3692 N N . SER A 1 519 ? 12.993 15.509 -24.747 1.00 50.19 519 SER A N 1
ATOM 3693 C CA . SER A 1 519 ? 13.905 15.860 -25.860 1.00 50.19 519 SER A CA 1
ATOM 3694 C C . SER A 1 519 ? 15.146 14.969 -26.035 1.00 50.19 519 SER A C 1
ATOM 3696 O O . SER A 1 519 ? 15.638 14.367 -25.090 1.00 50.19 519 SER A O 1
ATOM 3698 N N . CYS A 1 520 ? 15.643 14.873 -27.275 1.00 48.38 520 CYS A N 1
ATOM 3699 C CA . CYS A 1 520 ? 16.799 14.036 -27.607 1.00 48.38 520 CYS A CA 1
ATOM 3700 C C . CYS A 1 520 ? 18.070 14.514 -26.872 1.00 48.38 520 CYS A C 1
ATOM 3702 O O . CYS A 1 520 ? 18.397 15.702 -26.966 1.00 48.38 520 CYS A O 1
ATOM 3704 N N . PRO A 1 521 ? 18.816 13.625 -26.189 1.00 43.53 521 PRO A N 1
ATOM 3705 C CA . PRO A 1 521 ? 20.103 13.972 -25.593 1.00 43.53 521 PRO A CA 1
ATOM 3706 C C . PRO A 1 521 ? 21.153 14.399 -26.636 1.00 43.53 521 PRO A C 1
ATOM 3708 O O . PRO A 1 521 ? 21.199 13.875 -27.747 1.00 43.53 521 PRO A O 1
ATOM 3711 N N . GLY A 1 522 ? 22.036 15.326 -26.255 1.00 44.69 522 GLY A N 1
ATOM 3712 C CA . GLY A 1 522 ? 23.279 15.645 -26.975 1.00 44.69 522 GLY A CA 1
ATOM 3713 C C . GLY A 1 522 ? 23.147 16.511 -28.236 1.00 44.69 522 GLY A C 1
ATOM 3714 O O . GLY A 1 522 ? 23.727 17.595 -28.289 1.00 44.69 522 GLY A O 1
ATOM 3715 N N . PHE A 1 523 ? 22.411 16.054 -29.253 1.00 43.69 523 PHE A N 1
ATOM 3716 C CA . PHE A 1 523 ? 22.622 16.490 -30.644 1.00 43.69 523 PHE A CA 1
ATOM 3717 C C . PHE A 1 523 ? 21.423 17.207 -31.303 1.00 43.69 523 PHE A C 1
ATOM 3719 O O . PHE A 1 523 ? 20.268 16.964 -30.949 1.00 43.69 523 PHE A O 1
ATOM 3726 N N . PRO A 1 524 ? 21.658 18.074 -32.315 1.00 42.09 524 PRO A N 1
ATOM 3727 C CA . PRO A 1 524 ? 20.613 18.805 -33.044 1.00 42.09 524 PRO A CA 1
ATOM 3728 C C . PRO A 1 524 ? 19.880 17.932 -34.089 1.00 42.09 524 PRO A C 1
ATOM 3730 O O . PRO A 1 524 ? 19.763 18.304 -35.258 1.00 42.09 524 PRO A O 1
ATOM 3733 N N . GLY A 1 525 ? 19.388 16.764 -33.670 1.00 48.34 525 GLY A N 1
ATOM 3734 C CA . GLY A 1 525 ? 18.664 15.815 -34.518 1.00 48.34 525 GLY A CA 1
ATOM 3735 C C . GLY A 1 525 ? 17.277 16.306 -34.956 1.00 48.34 525 GLY A C 1
ATOM 3736 O O . GLY A 1 525 ? 16.597 17.058 -34.255 1.00 48.34 525 GLY A O 1
ATOM 3737 N N . THR A 1 526 ? 16.826 15.864 -36.132 1.00 46.06 526 THR A N 1
ATOM 3738 C CA . THR A 1 526 ? 15.460 16.113 -36.618 1.00 46.06 526 THR A CA 1
ATOM 3739 C C . THR A 1 526 ? 14.478 15.103 -36.029 1.00 46.06 526 THR A C 1
ATOM 3741 O O . THR A 1 526 ? 14.636 13.907 -36.260 1.00 46.06 526 THR A O 1
ATOM 3744 N N . THR A 1 527 ? 13.427 15.561 -35.345 1.00 44.97 527 THR A N 1
ATOM 3745 C CA . THR A 1 527 ? 12.365 14.665 -34.855 1.00 44.97 527 THR A CA 1
ATOM 3746 C C . THR A 1 527 ? 11.519 14.114 -36.002 1.00 44.97 527 THR A C 1
ATOM 3748 O O . THR A 1 527 ? 11.041 14.876 -36.850 1.00 44.97 527 THR A O 1
ATOM 3751 N N . ASN A 1 528 ? 11.277 12.803 -35.982 1.00 47.56 528 ASN A N 1
ATOM 3752 C CA . ASN A 1 528 ? 10.301 12.142 -36.848 1.00 47.56 528 ASN A CA 1
ATOM 3753 C C . ASN A 1 528 ? 8.864 12.307 -36.305 1.00 47.56 528 ASN A C 1
ATOM 3755 O O . ASN A 1 528 ? 8.622 13.035 -35.339 1.00 47.56 528 ASN A O 1
ATOM 3759 N N . ALA A 1 529 ? 7.883 11.707 -36.982 1.00 41.56 529 ALA A N 1
ATOM 3760 C CA . ALA A 1 529 ? 6.481 11.752 -36.563 1.00 41.56 529 ALA A CA 1
ATOM 3761 C C . ALA A 1 529 ? 6.209 10.788 -35.385 1.00 41.56 529 ALA A C 1
ATOM 3763 O O . ALA A 1 529 ? 6.898 9.775 -35.287 1.00 41.56 529 ALA A O 1
ATOM 3764 N N . PRO A 1 530 ? 5.206 11.057 -34.520 1.00 45.09 530 PRO A N 1
ATOM 3765 C CA . PRO A 1 530 ? 4.810 10.130 -33.454 1.00 45.09 530 PRO A CA 1
ATOM 3766 C C . PRO A 1 530 ? 4.528 8.715 -33.982 1.00 45.09 530 PRO A C 1
ATOM 3768 O O . PRO A 1 530 ? 3.967 8.567 -35.071 1.00 45.09 530 PRO A O 1
ATOM 3771 N N . GLY A 1 531 ? 4.907 7.695 -33.205 1.00 46.75 531 GLY A N 1
ATOM 3772 C CA . GLY A 1 531 ? 4.669 6.282 -33.522 1.00 46.75 531 GLY A CA 1
ATOM 3773 C C . GLY A 1 531 ? 5.700 5.581 -34.424 1.00 46.75 531 GLY A C 1
ATOM 3774 O O . GLY A 1 531 ? 5.427 4.470 -34.872 1.00 46.75 531 GLY A O 1
ATOM 3775 N N . THR A 1 532 ? 6.869 6.170 -34.719 1.00 47.22 532 THR A N 1
ATOM 3776 C CA . THR A 1 532 ? 7.974 5.437 -35.381 1.00 47.22 532 THR A CA 1
ATOM 3777 C C . THR A 1 532 ? 8.869 4.719 -34.369 1.00 47.22 532 THR A C 1
ATOM 3779 O O . THR A 1 532 ? 9.590 5.378 -33.617 1.00 47.22 532 THR A O 1
ATOM 3782 N N . LEU A 1 533 ? 8.868 3.383 -34.409 1.00 51.12 533 LEU A N 1
ATOM 3783 C CA . LEU A 1 533 ? 9.825 2.514 -33.711 1.00 51.12 533 LEU A CA 1
ATOM 3784 C C . LEU A 1 533 ? 11.193 2.523 -34.412 1.00 51.12 533 LEU A C 1
ATOM 3786 O O . LEU A 1 533 ? 11.268 2.701 -35.627 1.00 51.12 533 LEU A O 1
ATOM 3790 N N . CYS A 1 534 ? 12.272 2.257 -33.673 1.00 51.56 534 CYS A N 1
ATOM 3791 C CA . CYS A 1 534 ? 13.637 2.318 -34.211 1.00 51.56 534 CYS A CA 1
ATOM 3792 C C . CYS A 1 534 ? 13.956 1.301 -35.324 1.00 51.56 534 CYS A C 1
ATOM 3794 O O . CYS A 1 534 ? 14.765 1.608 -36.194 1.00 51.56 534 CYS A O 1
ATOM 3796 N N . ASP A 1 535 ? 13.285 0.145 -35.360 1.00 47.25 535 ASP A N 1
ATOM 3797 C CA . ASP A 1 535 ? 13.426 -0.865 -36.431 1.00 47.25 535 ASP A CA 1
ATOM 3798 C C . ASP A 1 535 ? 12.911 -0.365 -37.808 1.00 47.25 535 ASP A C 1
ATOM 3800 O O . ASP A 1 535 ? 13.231 -0.934 -38.848 1.00 47.25 535 ASP A O 1
ATOM 3804 N N . ASP A 1 536 ? 12.148 0.740 -37.838 1.00 42.69 536 ASP A N 1
ATOM 3805 C CA . ASP A 1 536 ? 11.628 1.382 -39.062 1.00 42.69 536 ASP A CA 1
ATOM 3806 C C . ASP A 1 536 ? 12.465 2.617 -39.493 1.00 42.69 536 ASP A C 1
ATOM 3808 O O . ASP A 1 536 ? 12.121 3.320 -40.447 1.00 42.69 536 ASP A O 1
ATOM 3812 N N . VAL A 1 537 ? 13.584 2.912 -38.807 1.00 48.34 537 VAL A N 1
ATOM 3813 C CA . VAL A 1 537 ? 14.404 4.120 -39.028 1.00 48.34 537 VAL A CA 1
ATOM 3814 C C . VAL A 1 537 ? 15.729 3.796 -39.727 1.00 48.34 537 VAL A C 1
ATOM 3816 O O . VAL A 1 537 ? 16.688 3.332 -39.118 1.00 48.34 537 VAL A O 1
ATOM 3819 N N . GLN A 1 538 ? 15.847 4.144 -41.014 1.00 49.91 538 GLN A N 1
ATOM 3820 C CA . GLN A 1 538 ? 17.154 4.185 -41.684 1.00 49.91 538 GLN A CA 1
ATOM 3821 C C . GLN A 1 538 ? 17.887 5.503 -41.383 1.00 49.91 538 GLN A C 1
ATOM 3823 O O . GLN A 1 538 ? 17.701 6.500 -42.087 1.00 49.91 538 GLN A O 1
ATOM 3828 N N . CYS A 1 539 ? 18.759 5.492 -40.370 1.00 49.47 539 CYS A N 1
ATOM 3829 C CA . CYS A 1 539 ? 19.689 6.574 -40.014 1.00 49.47 539 CYS A CA 1
ATOM 3830 C C . CYS A 1 539 ? 20.780 6.791 -41.093 1.00 49.47 539 CYS A C 1
ATOM 3832 O O . CYS A 1 539 ? 21.952 6.472 -40.914 1.00 49.47 539 CYS A O 1
ATOM 3834 N N . GLY A 1 540 ? 20.386 7.300 -42.263 1.00 42.12 540 GLY A N 1
ATOM 3835 C CA . GLY A 1 540 ? 21.248 7.400 -43.442 1.00 42.12 540 GLY A CA 1
ATOM 3836 C C . GLY A 1 540 ? 22.059 8.695 -43.548 1.00 42.12 540 GLY A C 1
ATOM 3837 O O . GLY A 1 540 ? 21.568 9.663 -44.123 1.00 42.12 540 GLY A O 1
ATOM 3838 N N . GLY A 1 541 ? 23.320 8.655 -43.106 1.00 53.62 541 GLY A N 1
ATOM 3839 C CA . GLY A 1 541 ? 24.411 9.547 -43.531 1.00 53.62 541 GLY A CA 1
ATOM 3840 C C . GLY A 1 541 ? 24.250 11.037 -43.205 1.00 53.62 541 GLY A C 1
ATOM 3841 O O . GLY A 1 541 ? 23.578 11.780 -43.925 1.00 53.62 541 GLY A O 1
ATOM 3842 N N . GLN A 1 542 ? 24.951 11.507 -42.172 1.00 52.78 542 GLN A N 1
ATOM 3843 C CA . GLN A 1 542 ? 25.183 12.934 -41.927 1.00 52.78 542 GLN A CA 1
ATOM 3844 C C . GLN A 1 542 ? 26.633 13.331 -42.246 1.00 52.78 542 GLN A C 1
ATOM 3846 O O . GLN A 1 542 ? 27.513 12.473 -42.270 1.00 52.78 542 GLN A O 1
ATOM 3851 N N . PRO A 1 543 ? 26.886 14.617 -42.549 1.00 58.72 543 PRO A N 1
ATOM 3852 C CA . PRO A 1 543 ? 28.239 15.141 -42.668 1.00 58.72 543 PRO A CA 1
ATOM 3853 C C . PRO A 1 543 ? 28.885 15.273 -41.280 1.00 58.72 543 PRO A C 1
ATOM 3855 O O . PRO A 1 543 ? 28.371 16.023 -40.452 1.00 58.72 543 PRO A O 1
ATOM 3858 N N . CYS A 1 544 ? 30.011 14.590 -41.063 1.00 71.50 544 CYS A N 1
ATOM 3859 C CA . CYS A 1 544 ? 30.832 14.705 -39.852 1.00 71.50 544 CYS A CA 1
ATOM 3860 C C . CYS A 1 544 ? 31.345 16.141 -39.626 1.00 71.50 544 CYS A C 1
ATOM 3862 O O . CYS A 1 544 ? 31.440 16.934 -40.573 1.00 71.50 544 CYS A O 1
ATOM 3864 N N . ILE A 1 545 ? 31.674 16.479 -38.381 1.00 73.12 545 ILE A N 1
ATOM 3865 C CA . ILE A 1 545 ? 32.199 17.776 -37.934 1.00 73.12 545 ILE A CA 1
ATOM 3866 C C . ILE A 1 545 ? 33.662 17.631 -37.494 1.00 73.12 545 ILE A C 1
ATOM 3868 O O . ILE A 1 545 ? 34.479 18.480 -37.863 1.00 73.12 545 ILE A O 1
ATOM 3872 N N . ASP A 1 546 ? 33.973 16.557 -36.771 1.00 68.94 546 ASP A N 1
ATOM 3873 C CA . ASP A 1 546 ? 35.318 16.096 -36.419 1.00 68.94 546 ASP A CA 1
ATOM 3874 C C . ASP A 1 546 ? 35.393 14.556 -36.444 1.00 68.94 546 ASP A C 1
ATOM 3876 O O . ASP A 1 546 ? 34.413 13.888 -36.778 1.00 68.94 546 ASP A O 1
ATOM 3880 N N . ASP A 1 547 ? 36.575 14.002 -36.176 1.00 74.12 547 ASP A N 1
ATOM 3881 C CA . ASP A 1 547 ? 36.881 12.575 -36.349 1.00 74.12 547 ASP A CA 1
ATOM 3882 C C . ASP A 1 547 ? 36.022 11.668 -35.442 1.00 74.12 547 ASP A C 1
ATOM 3884 O O . ASP A 1 547 ? 35.719 10.536 -35.809 1.00 74.12 547 ASP A O 1
ATOM 3888 N N . THR A 1 548 ? 35.522 12.192 -34.315 1.00 76.94 548 THR A N 1
ATOM 3889 C CA . THR A 1 548 ? 34.614 11.480 -33.395 1.00 76.94 548 THR A CA 1
ATOM 3890 C C . THR A 1 548 ? 33.231 11.204 -34.001 1.00 76.94 548 THR A C 1
ATOM 3892 O O . THR A 1 548 ? 32.537 10.294 -33.563 1.00 76.94 548 THR A O 1
ATOM 3895 N N . ASP A 1 549 ? 32.803 11.959 -35.022 1.00 74.62 549 ASP A N 1
ATOM 3896 C CA . ASP A 1 549 ? 31.565 11.670 -35.770 1.00 74.62 549 ASP A CA 1
ATOM 3897 C C . ASP A 1 549 ? 31.734 10.501 -36.771 1.00 74.62 549 ASP A C 1
ATOM 3899 O O . ASP A 1 549 ? 30.780 10.165 -37.484 1.00 74.62 549 ASP A O 1
ATOM 3903 N N . CYS A 1 550 ? 32.944 9.942 -36.890 1.00 76.75 550 CYS A N 1
ATOM 3904 C CA . CYS A 1 550 ? 33.310 8.924 -37.876 1.00 76.75 550 CYS A CA 1
ATOM 3905 C C . CYS A 1 550 ? 33.657 7.550 -37.302 1.00 76.75 550 CYS A C 1
ATOM 3907 O O . CYS A 1 550 ? 33.811 6.628 -38.098 1.00 76.75 550 CYS A O 1
ATOM 3909 N N . ASP A 1 551 ? 33.709 7.434 -35.978 1.00 78.38 551 ASP A N 1
ATOM 3910 C CA . ASP A 1 551 ? 33.876 6.190 -35.223 1.00 78.38 551 ASP A CA 1
ATOM 3911 C C . ASP A 1 551 ? 32.948 5.068 -35.742 1.00 78.38 551 ASP A C 1
ATOM 3913 O O . ASP A 1 551 ? 31.742 5.291 -35.935 1.00 78.38 551 ASP A O 1
ATOM 3917 N N . ASP A 1 552 ? 33.513 3.886 -36.021 1.00 75.62 552 ASP A N 1
ATOM 3918 C CA . ASP A 1 552 ? 32.779 2.675 -36.424 1.00 75.62 552 ASP A CA 1
ATOM 3919 C C . ASP A 1 552 ? 32.940 1.467 -35.483 1.00 75.62 552 ASP A C 1
ATOM 3921 O O . ASP A 1 552 ? 32.613 0.343 -35.876 1.00 75.62 552 ASP A O 1
ATOM 3925 N N . ASP A 1 553 ? 33.361 1.709 -34.235 1.00 74.50 553 ASP A N 1
ATOM 3926 C CA . ASP A 1 553 ? 33.617 0.698 -33.199 1.00 74.50 553 ASP A CA 1
ATOM 3927 C C . ASP A 1 553 ? 34.679 -0.368 -33.608 1.00 74.50 553 ASP A C 1
ATOM 3929 O O . ASP A 1 553 ? 34.682 -1.473 -33.059 1.00 74.50 553 ASP A O 1
ATOM 3933 N N . ASP A 1 554 ? 35.571 -0.102 -34.580 1.00 78.31 554 ASP A N 1
ATOM 3934 C CA . ASP A 1 554 ? 36.653 -1.019 -35.001 1.00 78.31 554 ASP A CA 1
ATOM 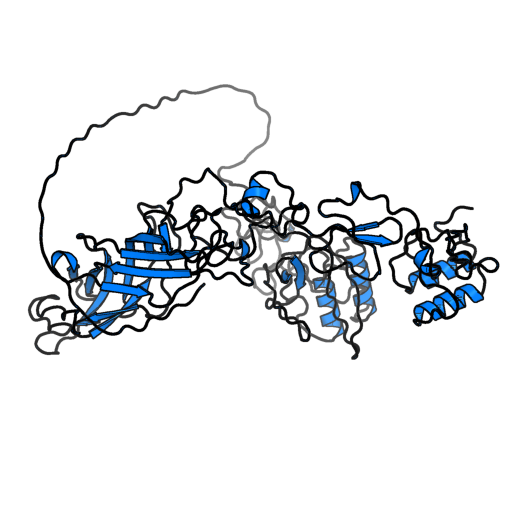3935 C C . ASP A 1 554 ? 38.044 -0.378 -34.821 1.00 78.31 554 ASP A C 1
ATOM 3937 O O . ASP A 1 554 ? 38.543 0.357 -35.672 1.00 78.31 554 ASP A O 1
ATOM 3941 N N . ALA A 1 555 ? 38.732 -0.740 -33.732 1.00 74.94 555 ALA A N 1
ATOM 3942 C CA . ALA A 1 555 ? 40.089 -0.291 -33.389 1.00 74.94 555 ALA A CA 1
ATOM 3943 C C . ALA A 1 555 ? 41.197 -0.721 -34.389 1.00 74.94 555 ALA A C 1
ATOM 3945 O O . ALA A 1 555 ? 42.390 -0.498 -34.152 1.00 74.94 555 ALA A O 1
ATOM 3946 N N . CYS A 1 556 ? 40.839 -1.375 -35.500 1.00 77.25 556 CYS A N 1
ATOM 3947 C CA . CYS A 1 556 ? 41.719 -1.649 -36.634 1.00 77.25 556 CYS A CA 1
ATOM 3948 C C . CYS A 1 556 ? 41.496 -0.693 -37.827 1.00 77.25 556 CYS A C 1
ATOM 3950 O O . CYS A 1 556 ? 42.199 -0.807 -38.843 1.00 77.25 556 CYS A O 1
ATOM 3952 N N . THR A 1 557 ? 40.571 0.260 -37.719 1.00 81.88 557 THR A N 1
ATOM 3953 C CA . THR A 1 557 ? 40.396 1.399 -38.627 1.00 81.88 557 THR A CA 1
ATOM 3954 C C . THR A 1 557 ? 40.981 2.682 -38.022 1.00 81.88 557 THR A C 1
ATOM 3956 O O . THR A 1 557 ? 41.151 2.804 -36.817 1.00 81.88 557 THR A O 1
ATOM 3959 N N . TYR A 1 558 ? 41.382 3.621 -38.884 1.00 82.62 558 TYR A N 1
ATOM 3960 C CA . TYR A 1 558 ? 41.709 4.998 -38.513 1.00 82.62 558 TYR A CA 1
ATOM 3961 C C . TYR A 1 558 ? 40.610 5.912 -39.044 1.00 82.62 558 TYR A C 1
ATOM 3963 O O . TYR A 1 558 ? 40.365 5.936 -40.262 1.00 82.62 558 TYR A O 1
ATOM 3971 N N . ASP A 1 559 ? 40.006 6.689 -38.155 1.00 83.44 559 ASP A N 1
ATOM 3972 C CA . ASP A 1 559 ? 38.872 7.544 -38.468 1.00 83.44 559 ASP A CA 1
ATOM 3973 C C . ASP A 1 559 ? 39.310 8.981 -38.738 1.00 83.44 559 ASP A C 1
ATOM 3975 O O . ASP A 1 559 ? 39.909 9.660 -37.905 1.00 83.44 559 ASP A O 1
ATOM 3979 N N . ASP A 1 560 ? 39.009 9.423 -39.959 1.00 84.56 560 ASP A N 1
ATOM 3980 C CA . ASP A 1 560 ? 39.241 10.768 -40.486 1.00 84.56 560 ASP A CA 1
ATOM 3981 C C . ASP A 1 560 ? 37.881 11.355 -40.879 1.00 84.56 560 ASP A C 1
ATOM 3983 O O . ASP A 1 560 ? 37.140 10.751 -41.671 1.00 84.56 560 ASP A O 1
ATOM 3987 N N . CYS A 1 561 ? 37.574 12.549 -40.369 1.00 81.81 561 CYS A N 1
ATOM 3988 C CA . CYS A 1 561 ? 36.575 13.449 -40.925 1.00 81.81 561 CYS A CA 1
ATOM 3989 C C . CYS A 1 561 ? 37.254 14.464 -41.867 1.00 81.81 561 CYS A C 1
ATOM 3991 O O . CYS A 1 561 ? 37.477 15.633 -41.513 1.00 81.81 561 CYS A O 1
ATOM 3993 N N . PRO A 1 562 ? 37.540 14.089 -43.130 1.00 78.50 562 PRO A N 1
ATOM 3994 C CA . PRO A 1 562 ? 38.236 14.974 -44.046 1.00 78.50 562 PRO A CA 1
ATOM 3995 C C . PRO A 1 562 ? 37.377 16.211 -44.362 1.00 78.50 562 PRO A C 1
ATOM 3997 O O . PRO A 1 562 ? 36.145 16.130 -44.339 1.00 78.50 562 PRO A O 1
ATOM 4000 N N . PRO A 1 563 ? 37.967 17.340 -44.818 1.00 77.38 563 PRO A N 1
ATOM 4001 C CA . PRO A 1 563 ? 37.250 18.587 -45.154 1.00 77.38 563 PRO A CA 1
ATOM 4002 C C . PRO A 1 563 ? 36.188 18.522 -46.279 1.00 77.38 563 PRO A C 1
ATOM 4004 O O . PRO A 1 563 ? 35.747 19.559 -46.781 1.00 77.38 563 PRO A O 1
ATOM 4007 N N . SER A 1 564 ? 35.812 17.323 -46.725 1.00 74.75 564 SER A N 1
ATOM 4008 C CA . SER A 1 564 ? 34.585 17.017 -47.468 1.00 74.75 564 SER A CA 1
ATOM 4009 C C . SER A 1 564 ? 33.367 16.737 -46.573 1.00 74.75 564 SER A C 1
ATOM 4011 O O . SER A 1 564 ? 32.268 16.630 -47.116 1.00 74.75 564 SER A O 1
ATOM 4013 N N . ASN A 1 565 ? 33.550 16.622 -45.250 1.00 72.31 565 ASN A N 1
ATOM 4014 C CA . ASN A 1 565 ? 32.549 16.220 -44.260 1.00 72.31 565 ASN A CA 1
ATOM 4015 C C . ASN A 1 565 ? 31.895 14.879 -44.647 1.00 72.31 565 ASN A C 1
ATOM 4017 O O . ASN A 1 565 ? 30.697 14.788 -44.924 1.00 72.31 565 ASN A O 1
ATOM 4021 N N . THR A 1 566 ? 32.718 13.842 -44.797 1.00 81.00 566 THR A N 1
ATOM 4022 C CA . THR A 1 566 ? 32.307 12.473 -45.145 1.00 81.00 566 THR A CA 1
ATOM 4023 C C . THR A 1 566 ? 33.401 11.535 -44.657 1.00 81.00 566 THR A C 1
ATOM 4025 O O . THR A 1 566 ? 34.512 11.631 -45.171 1.00 81.00 566 THR A O 1
ATOM 4028 N N . CYS A 1 567 ? 33.072 10.676 -43.696 1.00 80.88 567 CYS A N 1
ATOM 4029 C CA . CYS A 1 567 ? 34.008 9.795 -43.001 1.00 80.88 567 CYS A CA 1
ATOM 4030 C C . CYS A 1 567 ? 34.786 8.868 -43.936 1.00 80.88 567 CYS A C 1
ATOM 4032 O O . CYS A 1 567 ? 34.249 8.390 -44.946 1.00 80.88 567 CYS A O 1
ATOM 4034 N N . THR A 1 568 ? 36.058 8.644 -43.606 1.00 83.94 568 THR A N 1
ATOM 4035 C CA . THR A 1 568 ? 36.978 7.798 -44.378 1.00 83.94 568 THR A CA 1
ATOM 4036 C C . THR A 1 568 ? 37.811 6.882 -43.491 1.00 83.94 568 THR A C 1
ATOM 4038 O O . THR A 1 568 ? 39.035 6.988 -43.426 1.00 83.94 568 THR A O 1
ATOM 4041 N N . ASN A 1 569 ? 37.112 5.935 -42.884 1.00 84.38 569 ASN A N 1
ATOM 4042 C CA . ASN A 1 569 ? 37.611 4.899 -41.996 1.00 84.38 569 ASN A CA 1
ATOM 4043 C C . ASN A 1 569 ? 38.594 4.015 -42.791 1.00 84.38 569 ASN A C 1
ATOM 4045 O O . ASN A 1 569 ? 38.223 3.317 -43.745 1.00 84.38 569 ASN A O 1
ATOM 4049 N N . THR A 1 570 ? 39.889 4.148 -42.497 1.00 81.50 570 THR A N 1
ATOM 4050 C CA . THR A 1 570 ? 40.986 3.568 -43.289 1.00 81.50 570 THR A CA 1
ATOM 4051 C C . THR A 1 570 ? 41.745 2.527 -42.476 1.00 81.50 570 THR A C 1
ATOM 4053 O O . THR A 1 570 ? 42.277 2.861 -41.431 1.00 81.50 570 THR A O 1
ATOM 4056 N N . ALA A 1 571 ? 41.836 1.284 -42.965 1.00 80.94 571 ALA A N 1
ATOM 4057 C CA . ALA A 1 571 ? 42.507 0.188 -42.253 1.00 80.94 571 ALA A CA 1
ATOM 4058 C C . ALA A 1 571 ? 43.925 0.574 -41.784 1.00 80.94 571 ALA A C 1
ATOM 4060 O O . ALA A 1 571 ? 44.806 0.841 -42.613 1.00 80.94 571 ALA A O 1
ATOM 4061 N N . GLY A 1 572 ? 44.107 0.606 -40.464 1.00 75.12 572 GLY A N 1
ATOM 4062 C CA . GLY A 1 572 ? 45.329 1.005 -39.778 1.00 75.12 572 GLY A CA 1
ATOM 4063 C C . GLY A 1 572 ? 46.191 -0.185 -39.359 1.00 75.12 572 GLY A C 1
ATOM 4064 O O . GLY A 1 572 ? 45.968 -1.332 -39.752 1.00 75.12 572 GLY A O 1
ATOM 4065 N N . ALA A 1 573 ? 47.202 0.097 -38.542 1.00 81.19 573 ALA A N 1
ATOM 4066 C CA . ALA A 1 573 ? 47.908 -0.909 -37.759 1.00 81.19 573 ALA A CA 1
ATOM 4067 C C . ALA A 1 573 ? 47.579 -0.688 -36.280 1.00 81.19 573 ALA A C 1
ATOM 4069 O O . ALA A 1 573 ? 47.485 0.460 -35.856 1.00 81.19 573 ALA A O 1
ATOM 4070 N N . LEU A 1 574 ? 47.452 -1.767 -35.501 1.00 83.88 574 LEU A N 1
ATOM 4071 C CA . LEU A 1 574 ? 47.230 -1.686 -34.055 1.00 83.88 574 LEU A CA 1
ATOM 4072 C C . LEU A 1 574 ? 48.282 -0.764 -33.416 1.00 83.88 574 LEU A C 1
ATOM 4074 O O . LEU A 1 574 ? 49.472 -1.075 -33.463 1.00 83.88 574 LEU A O 1
ATOM 4078 N N . GLY A 1 575 ? 47.840 0.367 -32.862 1.00 84.31 575 GLY A N 1
ATOM 4079 C CA . GLY A 1 575 ? 48.700 1.390 -32.266 1.00 84.31 575 GLY A CA 1
ATOM 4080 C C . GLY A 1 575 ? 49.136 2.554 -33.173 1.00 84.31 575 GLY A C 1
ATOM 4081 O O . GLY A 1 575 ? 49.827 3.429 -32.673 1.00 84.31 575 GLY A O 1
ATOM 4082 N N . ASP A 1 576 ? 48.761 2.622 -34.459 1.00 88.31 576 ASP A N 1
ATOM 4083 C CA . ASP A 1 576 ? 49.011 3.784 -35.353 1.00 88.31 576 ASP A CA 1
ATOM 4084 C C . ASP A 1 576 ? 47.947 4.879 -35.118 1.00 88.31 576 ASP A C 1
ATOM 4086 O O . ASP A 1 576 ? 47.242 5.305 -36.033 1.00 88.31 576 ASP A O 1
ATOM 4090 N N . VAL A 1 577 ? 47.800 5.292 -33.852 1.00 87.81 577 VAL A N 1
ATOM 4091 C CA . VAL A 1 577 ? 46.738 6.183 -33.340 1.00 87.81 577 VAL A CA 1
ATOM 4092 C C . VAL A 1 577 ? 46.787 7.596 -33.922 1.00 87.81 577 VAL A C 1
ATOM 4094 O O . VAL A 1 577 ? 45.826 8.353 -33.803 1.00 87.81 577 VAL A O 1
ATOM 4097 N N . ASN A 1 578 ? 47.910 7.977 -34.544 1.00 86.25 578 ASN A N 1
ATOM 4098 C CA . ASN A 1 578 ? 48.041 9.247 -35.262 1.00 86.25 578 ASN A CA 1
ATOM 4099 C C . ASN A 1 578 ? 47.884 9.123 -36.791 1.00 86.25 578 ASN A C 1
ATOM 4101 O O . ASN A 1 578 ? 47.811 10.144 -37.474 1.00 86.25 578 ASN A O 1
ATOM 4105 N N . GLY A 1 579 ? 47.853 7.904 -37.343 1.00 81.56 579 GLY A N 1
ATOM 4106 C CA . GLY A 1 579 ? 47.666 7.639 -38.773 1.00 81.56 579 GLY A CA 1
ATOM 4107 C C . GLY A 1 579 ? 48.822 8.081 -39.690 1.00 81.56 579 GLY A C 1
ATOM 4108 O O . GLY A 1 579 ? 48.664 8.100 -40.918 1.00 81.56 579 GLY A O 1
ATOM 4109 N N . VAL A 1 580 ? 49.988 8.471 -39.148 1.00 81.81 580 VAL A N 1
ATOM 4110 C CA . VAL A 1 580 ? 51.127 9.011 -39.922 1.00 81.81 580 VAL A CA 1
ATOM 4111 C C . VAL A 1 580 ? 52.405 8.185 -39.763 1.00 81.81 580 VAL A C 1
ATOM 4113 O O . VAL A 1 580 ? 53.457 8.677 -39.350 1.00 81.81 580 VAL A O 1
ATOM 4116 N N . GLY A 1 581 ? 52.371 6.966 -40.299 1.00 79.69 581 GLY A N 1
ATOM 4117 C CA . GLY A 1 581 ? 53.581 6.267 -40.750 1.00 79.69 581 GLY A CA 1
ATOM 4118 C C . GLY A 1 581 ? 53.744 4.826 -40.285 1.00 79.69 581 GLY A C 1
ATOM 4119 O O . GLY A 1 581 ? 54.756 4.214 -40.649 1.00 79.69 581 GLY A O 1
ATOM 4120 N N . GLY A 1 582 ? 52.768 4.283 -39.558 1.00 84.12 582 GLY A N 1
ATOM 4121 C CA . G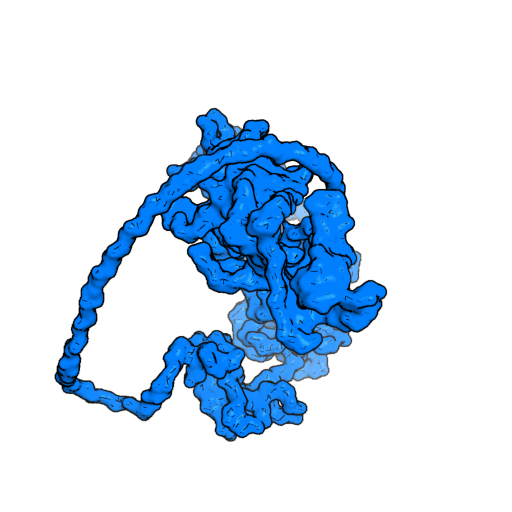LY A 1 582 ? 52.928 3.069 -38.771 1.00 84.12 582 GLY A CA 1
ATOM 4122 C C . GLY A 1 582 ? 53.543 3.383 -37.409 1.00 84.12 582 GLY A C 1
ATOM 4123 O O . GLY A 1 582 ? 54.394 4.267 -37.308 1.00 84.12 582 GLY A O 1
ATOM 4124 N N . VAL A 1 583 ? 53.136 2.602 -36.405 1.00 88.31 583 VAL A N 1
ATOM 4125 C CA . VAL A 1 583 ? 53.431 2.801 -34.978 1.00 88.31 583 VAL A CA 1
ATOM 4126 C C . VAL A 1 583 ? 54.869 3.257 -34.707 1.00 88.31 583 VAL A C 1
ATOM 4128 O O . VAL A 1 583 ? 55.827 2.493 -34.891 1.00 88.31 583 VAL A O 1
ATOM 4131 N N . ASP A 1 584 ? 55.031 4.495 -34.240 1.00 89.75 584 ASP A N 1
ATOM 4132 C CA . ASP A 1 584 ? 56.313 5.033 -33.792 1.00 89.75 584 ASP A CA 1
ATOM 4133 C C . ASP A 1 584 ? 56.226 5.736 -32.416 1.00 89.75 584 ASP A C 1
ATOM 4135 O O . ASP A 1 584 ? 55.393 5.413 -31.569 1.00 89.75 584 ASP A O 1
ATOM 4139 N N . ILE A 1 585 ? 57.181 6.611 -32.101 1.00 89.81 585 ILE A N 1
ATOM 4140 C CA . ILE A 1 585 ? 57.218 7.329 -30.824 1.00 89.81 585 ILE A CA 1
ATOM 4141 C C . ILE A 1 585 ? 56.134 8.413 -30.715 1.00 89.81 585 ILE A C 1
ATOM 4143 O O . ILE A 1 585 ? 55.842 8.850 -29.604 1.00 89.81 585 ILE A O 1
ATOM 4147 N N . PHE A 1 586 ? 55.558 8.874 -31.829 1.00 90.69 586 PHE A N 1
ATOM 4148 C CA . PHE A 1 586 ? 54.488 9.873 -31.823 1.00 90.69 586 PHE A CA 1
ATOM 4149 C C . PHE A 1 586 ? 53.138 9.279 -31.402 1.00 90.69 586 PHE A C 1
ATOM 4151 O O . PHE A 1 586 ? 52.401 9.957 -30.693 1.00 90.69 586 PHE A O 1
ATOM 4158 N N . ASP A 1 587 ? 52.875 8.005 -31.697 1.00 90.31 587 ASP A N 1
ATOM 4159 C CA . ASP A 1 587 ? 51.702 7.272 -31.199 1.00 90.31 587 ASP A CA 1
ATOM 4160 C C . ASP A 1 587 ? 51.724 7.110 -29.680 1.00 90.31 587 ASP A C 1
ATOM 4162 O O . ASP A 1 587 ? 50.770 7.458 -28.987 1.00 90.31 587 ASP A O 1
ATOM 4166 N N . ILE A 1 588 ? 52.876 6.682 -29.151 1.00 91.25 588 ILE A N 1
ATOM 4167 C CA . ILE A 1 588 ? 53.119 6.590 -27.705 1.00 91.25 588 ILE A CA 1
ATOM 4168 C C . ILE A 1 588 ? 52.932 7.962 -27.038 1.00 91.25 588 ILE A C 1
ATOM 4170 O O . ILE A 1 588 ? 52.455 8.037 -25.911 1.00 91.25 588 ILE A O 1
ATOM 4174 N N . LEU A 1 589 ? 53.302 9.058 -27.710 1.00 91.06 589 LEU A N 1
ATOM 4175 C CA . LEU A 1 589 ? 53.059 10.406 -27.193 1.00 91.06 589 LEU A CA 1
ATOM 4176 C C . LEU A 1 589 ? 51.578 10.795 -27.252 1.00 91.06 589 LEU A C 1
ATOM 4178 O O . LEU A 1 589 ? 51.111 11.394 -26.291 1.00 91.06 589 LEU A O 1
ATOM 4182 N N . CYS A 1 590 ? 50.843 10.426 -28.305 1.00 90.75 590 CYS A N 1
ATOM 4183 C CA . CYS A 1 590 ? 49.403 10.666 -28.382 1.00 90.75 590 CYS A CA 1
ATOM 4184 C C . CYS A 1 590 ? 48.643 9.957 -27.257 1.00 90.75 590 CYS A C 1
ATOM 4186 O O . CYS A 1 590 ? 47.981 10.640 -26.485 1.00 90.75 590 CYS A O 1
ATOM 4188 N N . VAL A 1 591 ? 48.794 8.639 -27.077 1.00 90.62 591 VAL A N 1
ATOM 4189 C CA . VAL A 1 591 ? 48.057 7.916 -26.018 1.00 90.62 591 VAL A CA 1
ATOM 4190 C C . VAL A 1 591 ? 48.438 8.391 -24.605 1.00 90.62 591 VAL A C 1
ATOM 4192 O O . VAL A 1 591 ? 47.592 8.441 -23.718 1.00 90.62 591 VAL A O 1
ATOM 4195 N N . LEU A 1 592 ? 49.683 8.842 -24.391 1.00 92.06 592 LEU A N 1
ATOM 4196 C CA . LEU A 1 592 ? 50.105 9.456 -23.122 1.00 92.06 592 LEU A CA 1
ATOM 4197 C C . LEU A 1 592 ? 49.563 10.881 -22.909 1.00 92.06 592 LEU A C 1
ATOM 4199 O O . LEU A 1 592 ? 49.339 11.265 -21.761 1.00 92.06 592 LEU A O 1
ATOM 4203 N N . ASP A 1 593 ? 49.363 11.665 -23.971 1.00 89.00 593 ASP A N 1
ATOM 4204 C CA . ASP A 1 593 ? 48.643 12.943 -23.904 1.00 89.00 593 ASP A CA 1
ATOM 4205 C C . ASP A 1 593 ? 47.136 12.688 -23.659 1.00 89.00 593 ASP A C 1
ATOM 4207 O O . ASP A 1 593 ? 46.556 13.308 -22.766 1.00 89.00 593 ASP A O 1
ATOM 4211 N N . GLY A 1 594 ? 46.527 11.707 -24.337 1.00 86.88 594 GLY A N 1
ATOM 4212 C CA . GLY A 1 594 ? 45.131 11.286 -24.154 1.00 86.88 594 GLY A CA 1
ATOM 4213 C C . GLY A 1 594 ? 44.826 10.812 -22.730 1.00 86.88 594 GLY A C 1
ATOM 4214 O O . GLY A 1 594 ? 43.895 11.316 -22.104 1.00 86.88 594 GLY A O 1
ATOM 4215 N N . PHE A 1 595 ? 45.681 9.958 -22.157 1.00 88.25 595 PHE A N 1
ATOM 4216 C CA . PHE A 1 595 ? 45.626 9.533 -20.748 1.00 88.25 595 PHE A CA 1
ATOM 4217 C C . PHE A 1 595 ? 45.810 10.705 -19.758 1.00 88.25 595 PHE A C 1
ATOM 4219 O O . PHE A 1 595 ? 45.355 10.660 -18.616 1.00 88.25 595 PHE A O 1
ATOM 4226 N N . ALA A 1 596 ? 46.452 11.799 -20.185 1.00 87.88 596 ALA A N 1
ATOM 4227 C CA . ALA A 1 596 ? 46.532 13.052 -19.429 1.00 87.88 596 ALA A CA 1
ATOM 4228 C C . ALA A 1 596 ? 45.345 14.012 -19.691 1.00 87.88 596 ALA A C 1
ATOM 4230 O O . ALA A 1 596 ? 45.353 15.145 -19.196 1.00 87.88 596 ALA A O 1
ATOM 4231 N N . GLY A 1 597 ? 44.331 13.581 -20.452 1.00 83.31 597 GLY A N 1
ATOM 4232 C CA . GLY A 1 597 ? 43.150 14.362 -20.830 1.00 83.31 597 GLY A CA 1
ATOM 4233 C C . GLY A 1 597 ? 43.400 15.396 -21.934 1.00 83.31 597 GLY A C 1
ATOM 4234 O O . GLY A 1 597 ? 42.693 16.405 -21.993 1.00 83.31 597 GLY A O 1
ATOM 4235 N N . ASN A 1 598 ? 44.425 15.198 -22.768 1.00 85.12 598 ASN A N 1
ATOM 4236 C CA . ASN A 1 598 ? 44.847 16.121 -23.819 1.00 85.12 598 ASN A CA 1
ATOM 4237 C C . ASN A 1 598 ? 44.689 15.505 -25.221 1.00 85.12 598 ASN A C 1
ATOM 4239 O O . ASN A 1 598 ? 45.407 14.584 -25.591 1.00 85.12 598 ASN A O 1
ATOM 4243 N N . PHE A 1 599 ? 43.798 16.090 -26.022 1.00 80.81 599 PHE A N 1
ATOM 4244 C CA . PHE A 1 599 ? 43.433 15.625 -27.367 1.00 80.81 599 PHE A CA 1
ATOM 4245 C C . PHE A 1 599 ? 43.829 16.641 -28.465 1.00 80.81 599 PHE A C 1
ATOM 4247 O O . PHE A 1 599 ? 43.262 16.657 -29.552 1.00 80.81 599 PHE A O 1
ATOM 4254 N N . ASP A 1 600 ? 44.808 17.520 -28.192 1.00 77.69 600 ASP A N 1
ATOM 4255 C CA . ASP A 1 600 ? 45.323 18.529 -29.146 1.00 77.69 600 ASP A CA 1
ATOM 4256 C C . ASP A 1 600 ? 46.026 17.912 -30.387 1.00 77.69 600 ASP A C 1
ATOM 4258 O O . ASP A 1 600 ? 46.356 18.637 -31.333 1.00 77.69 600 ASP A O 1
ATOM 4262 N N . THR A 1 601 ? 46.318 16.605 -30.371 1.00 76.00 601 THR A N 1
ATOM 4263 C CA . THR A 1 601 ? 47.185 15.901 -31.340 1.00 76.00 601 THR A CA 1
ATOM 4264 C C . THR A 1 601 ? 46.568 14.661 -31.989 1.00 76.00 601 THR A C 1
ATOM 4266 O O . THR A 1 601 ? 46.859 14.425 -33.159 1.00 76.00 601 THR A O 1
ATOM 4269 N N . CYS A 1 602 ? 45.736 13.904 -31.268 1.00 84.62 602 CYS A N 1
ATOM 4270 C CA . CYS A 1 602 ? 45.013 12.722 -31.747 1.00 84.62 602 CYS A CA 1
ATOM 4271 C C . CYS A 1 602 ? 43.591 12.701 -31.156 1.00 84.62 602 CYS A C 1
ATOM 4273 O O . CYS A 1 602 ? 43.381 13.173 -30.035 1.00 84.62 602 CYS A O 1
ATOM 4275 N N . ALA A 1 603 ? 42.623 12.167 -31.908 1.00 82.88 603 ALA A N 1
ATOM 4276 C CA . ALA A 1 603 ? 41.236 12.007 -31.461 1.00 82.88 603 ALA A CA 1
ATOM 4277 C C . ALA A 1 603 ? 41.103 10.888 -30.413 1.00 82.88 603 ALA A C 1
ATOM 4279 O O . ALA A 1 603 ? 41.931 9.981 -30.379 1.00 82.88 603 ALA A O 1
ATOM 4280 N N . GLN A 1 604 ? 40.063 10.944 -29.570 1.00 83.38 604 GLN A N 1
ATOM 4281 C CA . GLN A 1 604 ? 39.852 9.934 -28.525 1.00 83.38 604 GLN A CA 1
ATOM 4282 C C . GLN A 1 604 ? 39.575 8.543 -29.117 1.00 83.38 604 GLN A C 1
ATOM 4284 O O . GLN A 1 604 ? 40.241 7.601 -28.709 1.00 83.38 604 GLN A O 1
ATOM 4289 N N . SER A 1 605 ? 38.682 8.430 -30.108 1.00 80.25 605 SER A N 1
ATOM 4290 C CA . SER A 1 605 ? 38.339 7.161 -30.776 1.00 80.25 605 SER A CA 1
ATOM 4291 C C . SER A 1 605 ? 39.576 6.429 -31.308 1.00 80.25 605 SER A C 1
ATOM 4293 O O . SER A 1 605 ? 39.848 5.298 -30.931 1.00 80.25 605 SER A O 1
ATOM 4295 N N . ASN A 1 606 ? 40.423 7.132 -32.067 1.00 86.62 606 ASN A N 1
ATOM 4296 C CA . ASN A 1 606 ? 41.682 6.598 -32.600 1.00 86.62 606 ASN A CA 1
ATOM 4297 C C . ASN A 1 606 ? 42.706 6.160 -31.519 1.00 86.62 606 ASN A C 1
ATOM 4299 O O . ASN A 1 606 ? 43.734 5.590 -31.876 1.00 86.62 606 ASN A O 1
ATOM 4303 N N . MET A 1 607 ? 42.479 6.439 -30.226 1.00 88.94 607 MET A N 1
ATOM 4304 C CA . MET A 1 607 ? 43.349 6.047 -29.103 1.00 88.94 607 MET A CA 1
ATOM 4305 C C . MET A 1 607 ? 42.725 5.015 -28.146 1.00 88.94 607 MET A C 1
ATOM 4307 O O . MET A 1 607 ? 43.450 4.513 -27.290 1.00 88.94 607 MET A O 1
ATOM 4311 N N . ASP A 1 608 ? 41.432 4.713 -28.283 1.00 87.56 608 ASP A N 1
ATOM 4312 C CA . ASP A 1 608 ? 40.657 3.773 -27.460 1.00 87.56 608 ASP A CA 1
ATOM 4313 C C . ASP A 1 608 ? 40.761 2.374 -28.097 1.00 87.56 608 ASP A C 1
ATOM 4315 O O . ASP A 1 608 ? 40.044 2.016 -29.030 1.00 87.56 608 ASP A O 1
ATOM 4319 N N . LEU A 1 609 ? 41.780 1.617 -27.691 1.00 85.00 609 LEU A N 1
ATOM 4320 C CA . LEU A 1 609 ? 42.191 0.358 -28.324 1.00 85.00 609 LEU A CA 1
ATOM 4321 C C . LEU A 1 609 ? 41.910 -0.866 -27.443 1.00 85.00 609 LEU A C 1
ATOM 4323 O O . LEU A 1 609 ? 42.054 -2.003 -27.909 1.00 85.00 609 LEU A O 1
ATOM 4327 N N . ALA A 1 610 ? 41.563 -0.673 -26.171 1.00 81.69 610 ALA A N 1
ATOM 4328 C CA . ALA A 1 610 ? 41.382 -1.733 -25.192 1.00 81.69 610 ALA A CA 1
ATOM 4329 C C . ALA A 1 610 ? 39.971 -1.715 -24.570 1.00 81.69 610 ALA A C 1
ATOM 4331 O O . ALA A 1 610 ? 39.521 -0.667 -24.136 1.00 81.69 610 ALA A O 1
ATOM 4332 N N . PRO A 1 611 ? 39.282 -2.870 -24.451 1.00 74.56 611 PRO A N 1
ATOM 4333 C CA . PRO A 1 611 ? 39.619 -4.189 -24.980 1.00 74.56 611 PRO A CA 1
ATOM 4334 C C . PRO A 1 611 ? 39.326 -4.316 -26.490 1.00 74.56 611 PRO A C 1
ATOM 4336 O O . PRO A 1 611 ? 38.179 -4.370 -26.933 1.00 74.56 611 PRO A O 1
ATOM 4339 N N . CYS A 1 612 ? 40.385 -4.466 -27.290 1.00 67.50 612 CYS A N 1
ATOM 4340 C CA . CYS A 1 612 ? 40.291 -4.636 -28.742 1.00 67.50 612 CYS A CA 1
ATOM 4341 C C . CYS A 1 612 ? 39.339 -5.796 -29.132 1.00 67.50 612 CYS A C 1
ATOM 4343 O O . CYS A 1 612 ? 39.478 -6.900 -28.584 1.00 67.50 612 CYS A O 1
ATOM 4345 N N . PRO A 1 613 ? 38.419 -5.620 -30.106 1.00 63.09 613 PRO A N 1
ATOM 4346 C CA . PRO A 1 613 ? 38.424 -4.572 -31.133 1.00 63.09 613 PRO A CA 1
ATOM 4347 C C . PRO A 1 613 ? 37.533 -3.347 -30.897 1.00 63.09 613 PRO A C 1
ATOM 4349 O O . PRO A 1 613 ? 37.486 -2.522 -31.796 1.00 63.09 613 PRO A O 1
ATOM 4352 N N . LEU A 1 614 ? 36.836 -3.224 -29.761 1.00 66.50 614 LEU A N 1
ATOM 4353 C CA . LEU A 1 614 ? 35.715 -2.272 -29.622 1.00 66.50 614 LEU A CA 1
ATOM 4354 C C . LEU A 1 614 ? 35.969 -1.084 -28.669 1.00 66.50 614 LEU A C 1
ATOM 4356 O O . LEU A 1 614 ? 35.056 -0.291 -28.463 1.00 66.50 614 LEU A O 1
ATOM 4360 N N . GLY A 1 615 ? 37.147 -1.006 -28.038 1.00 73.06 615 GLY A N 1
ATOM 4361 C CA . GLY A 1 615 ? 37.407 -0.058 -26.943 1.00 73.06 615 GLY A CA 1
ATOM 4362 C C . GLY A 1 615 ? 36.540 -0.303 -25.694 1.00 73.06 615 GLY A C 1
ATOM 4363 O O . GLY A 1 615 ? 35.785 -1.283 -25.629 1.00 73.06 615 GLY A O 1
ATOM 4364 N N . ASP A 1 616 ? 36.636 0.578 -24.693 1.00 78.44 616 ASP A N 1
ATOM 4365 C CA . ASP A 1 616 ? 35.639 0.687 -23.605 1.00 78.44 616 ASP A CA 1
ATOM 4366 C C . ASP A 1 616 ? 35.089 2.105 -23.354 1.00 78.44 616 ASP A C 1
ATOM 4368 O O . ASP A 1 616 ? 34.135 2.270 -22.581 1.00 78.44 616 ASP A O 1
ATOM 4372 N N . GLY A 1 617 ? 35.603 3.113 -24.066 1.00 78.75 617 GLY A N 1
ATOM 4373 C CA . GLY A 1 617 ? 35.199 4.515 -23.946 1.00 78.75 617 GLY A CA 1
ATOM 4374 C C . GLY A 1 617 ? 36.120 5.357 -23.054 1.00 78.75 617 GLY A C 1
ATOM 4375 O O . GLY A 1 617 ? 35.831 6.544 -22.835 1.00 78.75 617 GLY A O 1
ATOM 4376 N N . MET A 1 618 ? 37.197 4.783 -22.508 1.00 82.38 618 MET A N 1
ATOM 4377 C CA . MET A 1 618 ? 38.144 5.448 -21.612 1.00 82.38 618 MET A CA 1
ATOM 4378 C C . MET A 1 618 ? 39.592 5.243 -22.069 1.00 82.38 618 MET A C 1
ATOM 4380 O O . MET A 1 618 ? 40.047 4.119 -22.188 1.00 82.38 618 MET A O 1
ATOM 4384 N N . ILE A 1 619 ? 40.363 6.332 -22.200 1.00 85.56 619 ILE A N 1
ATOM 4385 C CA . ILE A 1 619 ? 41.817 6.226 -22.410 1.00 85.56 619 ILE A CA 1
ATOM 4386 C C . ILE A 1 619 ? 42.502 5.897 -21.080 1.00 85.56 619 ILE A C 1
ATOM 4388 O O . ILE A 1 619 ? 42.658 6.764 -20.213 1.00 85.56 619 ILE A O 1
ATOM 4392 N N . ASP A 1 620 ? 42.910 4.645 -20.932 1.00 87.50 620 ASP A N 1
ATOM 4393 C CA . ASP A 1 620 ? 43.341 4.017 -19.687 1.00 87.50 620 ASP A CA 1
ATOM 4394 C C . ASP A 1 620 ? 44.761 3.386 -19.840 1.00 87.50 620 ASP A C 1
ATOM 4396 O O . ASP A 1 620 ? 45.522 3.699 -20.764 1.00 87.50 620 ASP A O 1
ATOM 4400 N N . ILE A 1 621 ? 45.230 2.597 -18.865 1.00 87.81 621 ILE A N 1
ATOM 4401 C CA . ILE A 1 621 ? 46.546 1.946 -18.927 1.00 87.81 621 ILE A CA 1
ATOM 4402 C C . ILE A 1 621 ? 46.623 0.814 -19.970 1.00 87.81 621 ILE A C 1
ATOM 4404 O O . ILE A 1 621 ? 47.717 0.515 -20.459 1.00 87.81 621 ILE A O 1
ATOM 4408 N N . PHE A 1 622 ? 45.504 0.187 -20.328 1.00 86.75 622 PHE A N 1
ATOM 4409 C CA . PHE A 1 622 ? 45.431 -0.895 -21.303 1.00 86.75 622 PHE A CA 1
ATOM 4410 C C . PHE A 1 622 ? 45.605 -0.386 -22.744 1.00 86.75 622 PHE A C 1
ATOM 4412 O O . PHE A 1 622 ? 46.256 -1.074 -23.531 1.00 86.75 622 PHE A O 1
ATOM 4419 N N . ASP A 1 623 ? 45.184 0.839 -23.076 1.00 88.94 623 ASP A N 1
ATOM 4420 C CA . ASP A 1 623 ? 45.475 1.467 -24.381 1.00 88.94 623 ASP A CA 1
ATOM 4421 C C . ASP A 1 623 ? 46.955 1.792 -24.541 1.00 88.94 623 ASP A C 1
ATOM 4423 O O . ASP A 1 623 ? 47.567 1.525 -25.578 1.00 88.94 623 ASP A O 1
ATOM 4427 N N . ILE A 1 624 ? 47.573 2.310 -23.473 1.00 90.94 624 ILE A N 1
ATOM 4428 C CA . ILE A 1 624 ? 49.020 2.544 -23.430 1.00 90.94 624 ILE A CA 1
ATOM 4429 C C . ILE A 1 624 ? 49.763 1.224 -23.688 1.00 90.94 624 ILE A C 1
ATOM 4431 O O . ILE A 1 624 ? 50.773 1.218 -24.394 1.00 90.94 624 ILE A O 1
ATOM 4435 N N . LEU A 1 625 ? 49.264 0.099 -23.164 1.00 89.69 625 LEU A N 1
ATOM 4436 C CA . LEU A 1 625 ? 49.810 -1.229 -23.453 1.00 89.69 625 LEU A CA 1
ATOM 4437 C C . LEU A 1 625 ? 49.539 -1.667 -24.904 1.00 89.69 625 LEU A C 1
ATOM 4439 O O . LEU A 1 625 ? 50.475 -2.121 -25.556 1.00 89.69 625 LEU A O 1
ATOM 4443 N N . ALA A 1 626 ? 48.339 -1.458 -25.450 1.00 87.69 626 ALA A N 1
ATOM 4444 C CA . ALA A 1 626 ? 48.007 -1.792 -26.839 1.00 87.69 626 ALA A CA 1
ATOM 4445 C C . ALA A 1 626 ? 48.889 -1.044 -27.862 1.00 87.69 626 ALA A C 1
ATOM 4447 O O . ALA A 1 626 ? 49.411 -1.653 -28.801 1.00 87.69 626 ALA A O 1
ATOM 4448 N N . VAL A 1 627 ? 49.144 0.254 -27.648 1.00 89.94 627 VAL A N 1
ATOM 4449 C CA . VAL A 1 627 ? 50.078 1.048 -28.472 1.00 89.94 627 VAL A CA 1
ATOM 4450 C C . VAL A 1 627 ? 51.523 0.562 -28.302 1.00 89.94 627 VAL A C 1
ATOM 4452 O O . VAL A 1 627 ? 52.278 0.506 -29.276 1.00 89.94 627 VAL A O 1
ATOM 4455 N N . LEU A 1 628 ? 51.935 0.170 -27.089 1.00 91.25 628 LEU A N 1
ATOM 4456 C CA . LEU A 1 628 ? 53.277 -0.373 -26.840 1.00 91.25 628 LEU A CA 1
ATOM 4457 C C . LEU A 1 628 ? 53.490 -1.762 -27.463 1.00 91.25 628 LEU A C 1
ATOM 4459 O O . LEU A 1 628 ? 54.592 -2.031 -27.947 1.00 91.25 628 LEU A O 1
ATOM 4463 N N . ASP A 1 629 ? 52.464 -2.610 -27.507 1.00 87.50 629 ASP A N 1
ATOM 4464 C CA . ASP A 1 629 ? 52.493 -3.910 -28.186 1.00 87.50 629 ASP A CA 1
ATOM 4465 C C . ASP A 1 629 ? 52.548 -3.729 -29.714 1.00 87.50 629 ASP A C 1
ATOM 4467 O O . ASP A 1 629 ? 53.376 -4.354 -30.389 1.00 87.50 629 ASP A O 1
ATOM 4471 N N . GLY A 1 630 ? 51.774 -2.782 -30.258 1.00 86.44 630 GLY A N 1
ATOM 4472 C CA . GLY A 1 630 ? 51.898 -2.327 -31.647 1.00 86.44 630 GLY A CA 1
ATOM 4473 C C . GLY A 1 630 ? 53.312 -1.831 -31.982 1.00 86.44 630 GLY A C 1
ATOM 4474 O O . GLY A 1 630 ? 53.913 -2.249 -32.976 1.00 86.44 630 GLY A O 1
ATOM 4475 N N . PHE A 1 631 ? 53.909 -1.021 -31.102 1.00 88.31 631 PHE A N 1
ATOM 4476 C CA . PHE A 1 631 ? 55.281 -0.513 -31.236 1.00 88.31 631 PHE A CA 1
ATOM 4477 C C . PHE A 1 631 ? 56.347 -1.617 -31.097 1.00 88.31 631 PHE A C 1
ATOM 4479 O O . PHE A 1 631 ? 57.422 -1.540 -31.701 1.00 88.31 631 PHE A O 1
ATOM 4486 N N . ALA A 1 632 ? 56.063 -2.678 -30.334 1.00 87.31 632 ALA A N 1
ATOM 4487 C CA . ALA A 1 632 ? 56.887 -3.885 -30.279 1.00 87.31 632 ALA A CA 1
ATOM 4488 C C . ALA A 1 632 ? 56.796 -4.731 -31.568 1.00 87.31 632 ALA A C 1
ATOM 4490 O O . ALA A 1 632 ? 57.651 -5.595 -31.801 1.00 87.31 632 ALA A O 1
ATOM 4491 N N . GLY A 1 633 ? 55.812 -4.455 -32.431 1.00 81.81 633 GLY A N 1
ATOM 4492 C CA . GLY A 1 633 ? 55.530 -5.192 -33.660 1.00 81.81 633 GLY A CA 1
ATOM 4493 C C . GLY A 1 633 ? 54.639 -6.417 -33.449 1.00 81.81 633 GLY A C 1
ATOM 4494 O O . GLY A 1 633 ? 54.612 -7.303 -34.310 1.00 81.81 633 GLY A O 1
ATOM 4495 N N . GLU A 1 634 ? 53.933 -6.493 -32.321 1.00 81.69 634 GLU A N 1
ATOM 4496 C CA . GLU A 1 634 ? 52.831 -7.435 -32.148 1.00 81.69 634 GLU A CA 1
ATOM 4497 C C . GLU A 1 634 ? 51.628 -6.937 -32.978 1.00 81.69 634 GLU A C 1
ATOM 4499 O O . GLU A 1 634 ? 51.543 -5.771 -33.362 1.00 81.69 634 GLU A O 1
ATOM 4504 N N . GLN A 1 635 ? 50.731 -7.838 -33.379 1.00 68.25 635 GLN A N 1
ATOM 4505 C CA . GLN A 1 635 ? 49.585 -7.494 -34.248 1.00 68.25 635 GLN A CA 1
ATOM 4506 C C . GLN A 1 635 ? 48.239 -7.635 -33.524 1.00 68.25 635 GLN A C 1
ATOM 4508 O O . GLN A 1 635 ? 47.219 -7.182 -34.033 1.00 68.25 635 GLN A O 1
ATOM 4513 N N . GLY A 1 636 ? 48.250 -8.251 -32.335 1.00 68.69 636 GLY A N 1
ATOM 4514 C CA . GLY A 1 636 ? 47.087 -8.446 -31.476 1.00 68.69 636 GLY A CA 1
ATOM 4515 C C . GLY A 1 636 ? 45.858 -8.974 -32.221 1.00 68.69 636 GLY A C 1
ATOM 4516 O O . GLY A 1 636 ? 45.864 -10.067 -32.791 1.00 68.69 636 GLY A O 1
ATOM 4517 N N . CYS A 1 637 ? 44.809 -8.164 -32.167 1.00 70.38 637 CYS A N 1
ATOM 4518 C CA . CYS A 1 637 ? 43.497 -8.328 -32.784 1.00 70.38 637 CYS A CA 1
ATOM 4519 C C . CYS A 1 637 ? 43.467 -8.055 -34.302 1.00 70.38 637 CYS A C 1
ATOM 4521 O O . CYS A 1 637 ? 42.686 -8.691 -35.013 1.00 70.38 637 CYS A O 1
ATOM 4523 N N . CYS A 1 638 ? 44.300 -7.141 -34.808 1.00 71.44 638 CYS A N 1
ATOM 4524 C CA . CYS A 1 638 ? 44.196 -6.636 -36.177 1.00 71.44 638 CYS A CA 1
ATOM 4525 C C . CYS A 1 638 ? 44.848 -7.570 -37.207 1.00 71.44 638 CYS A C 1
ATOM 4527 O O . CYS A 1 638 ? 45.969 -8.059 -37.039 1.00 71.44 638 CYS A O 1
ATOM 4529 N N . ALA A 1 639 ? 44.132 -7.829 -38.303 1.00 60.41 639 ALA A N 1
ATOM 4530 C CA . ALA A 1 639 ? 44.575 -8.735 -39.360 1.00 60.41 639 ALA A CA 1
ATOM 4531 C C . ALA A 1 639 ? 45.455 -8.026 -40.424 1.00 60.41 639 ALA A C 1
ATOM 4533 O O . ALA A 1 639 ? 45.164 -6.882 -40.770 1.00 60.41 639 ALA A O 1
ATOM 4534 N N . PRO A 1 640 ? 46.488 -8.700 -40.978 1.00 53.00 640 PRO A N 1
ATOM 4535 C CA . PRO A 1 640 ? 47.448 -8.126 -41.937 1.00 53.00 640 PRO A CA 1
ATOM 4536 C C . PRO A 1 640 ? 47.070 -8.266 -43.430 1.00 53.00 640 PRO A C 1
ATOM 4538 O O . PRO A 1 640 ? 46.261 -9.160 -43.778 1.00 53.00 640 PRO A O 1
#

Secondary structure (DSSP, 8-state):
---------------------------------------------------S-----SSSSSS-TTT-SSTT-TT----SSSSSS-TTTTTSSS--TTSS---SS-SS--TTT-------SS-SSS--HHHHHHHHHHHHHT---TTS-SS-SSS--HHHHHHHHHHHTT-S-GGGS--EEEEETTTEEEEES-SS--PPTT-----EE--TT---S------EE-TTS-EE----PSPPPPSPPSPSP-TTT--S-TTEEEE-PPSSS-EEEEESBTTBPPBPTTTTSTTBPPB-EEEEEEE----EETTEE-TT--EEEEESS-SS-TTPPPEEEEEEEEEEEEEE-EEESSPEEEEETTTEEEEEEEEEEEE-SSPPPPEEEEEEEEETTEEEEEEEEEE-EEEEEEETTTTEEEEEETTTTTPPPEEEEEEEEEEEESSPPGGG---S-TTSS-EET---SS--S---TT-SSS-HHHHHTTT---SS-SSS-TTTSPPPEE-STT-EE---SS--SSS-PPP--TT--GGG--------SSGGGS--S-TTEE----TTTS---EE--TT-TT-SSSS-HHHHHHHHHHHTT--SSS-SGGG--TTTTS--SS--HHHHHHHHHHHHT--TT---

Sequence (640 aa):
MTRFTFRSDVIVAGLVVAGSAALVMAAAQGSDRQRSVRDRSTSADVVGPQTQGGGPDSDGDGVADVIDPAPGNPLICGDFDNDTCDDCSVTGGPPAPANDGPDSDADGICDAAECPCNSDVNGDTVVDIIDVITVTECVRGGVMDPACDINCDGAQNECDLDAVLCAFNGMSNCCIQVCGACCINGTACVEASQTTCEDPPPFGAGGIFQGPATTCGTQNAAIFEEPGGQIFVHVIGPPVQCPAPIGPAPAAGCVLNQFIDAWVSPPAGQMCHNFGVPGSPPIPAGFFGPGSDPFIGTVCYQGEPLGTTPFGEFGMADTLIRRTMDPFDRCALPGLNPVNVPLEIVALNLVSVQPIIVTYNGGMNPEPWDGRVTLSQIPAPMGQLLAVKTHCNGGTYQSMLPVQPLFRFSRQAPPATVQLDTGVAGIPPVMLQQNQPAPWVTDVDPNLGYSGDVCSDFHPGIQEPGASTDCDCQNNGLHDQCEIEGGLPDTNVNGIPDECEPAACCLGAGGCVVANGLSCPGFPGTTNAPGTLCDDVQCGGQPCIDDTDCDDDDACTYDDCPPSNTCTNTAGALGDVNGVGGVDIFDILCVLDGFAGNFDTCAQSNMDLAPCPLGDGMIDIFDILAVLDGFAGEQGCCAP

Radius of gyration: 36.36 Å; chains: 1; bounding box: 99×77×96 Å